Protein AF-A0ABD1D283-F1 (afdb_monomer)

Solvent-accessible surface area (backbone atoms only — not comparable to full-atom values): 24568 Å² total; per-residue (Å²): 111,74,62,66,52,50,53,49,55,49,48,71,72,75,50,61,70,66,61,57,51,53,54,51,52,53,51,50,51,52,50,51,51,52,50,51,53,51,51,50,54,51,50,52,52,51,52,52,50,53,53,50,52,51,52,52,52,55,54,49,50,64,58,48,54,58,54,54,50,52,54,50,51,53,52,54,50,52,50,52,50,54,50,51,48,49,68,53,45,54,57,52,52,51,51,50,54,52,50,52,53,50,49,54,54,46,53,57,47,51,53,50,54,51,52,51,51,50,50,52,52,52,53,51,50,52,52,48,55,56,44,55,60,50,50,76,74,59,82,68,90,83,83,91,77,84,81,75,83,62,96,79,78,69,78,49,76,70,50,51,55,49,48,54,53,50,52,51,52,50,52,51,52,52,53,49,31,59,75,66,71,42,96,50,78,83,53,45,62,64,49,52,56,47,50,53,52,51,49,54,52,49,52,53,52,48,55,52,50,52,53,49,52,53,50,53,50,51,50,52,52,52,52,48,52,54,49,52,50,63,73,64,61,75,44,72,64,57,57,47,50,55,52,51,50,52,55,48,52,54,51,53,52,56,50,50,53,51,51,53,56,50,52,52,52,48,51,54,54,50,52,51,51,50,53,50,52,51,51,51,49,52,52,51,61,67,48,62,70,54,82,67,71,83,66,80,76,77,78,72,74,74,82,90,75,88,78,99,71,93,68,98,84,74,74,66,76,80,71,61,73,76,77,78,76,87,74,95,49,75,76,62,46,58,61,51,43,52,52,42,50,54,48,49,53,49,52,50,63,53,55,71,73,52,83,80,74,84,81,72,68,65,60,58,54,52,50,50,52,49,51,51,52,50,50,51,54,48,48,52,55,50,50,64,48,57,66,61,72,72,62,80,72,95,46,99,86,62,77,51,70,70,55,48,50,51,52,52,52,51,51,50,52,58,52,56,68,69,78,112

Radius of gyration: 61.36 Å; Cα contacts (8 Å, |Δi|>4): 28; chains: 1; bounding box: 120×87×173 Å

Mean predicted aligned error: 24.2 Å

Secondary structure (DSSP, 8-state):
-HHHHHHHHHHHHHS-HHHHHHHHHHHHHHHHHHHHHHHHHHHHHHHHHHHHHHHHHHHHHHHHHHHHHHHHHHHHHHHHHHHHHHHHHHHHHHHHHHHHHHHHHHHHHHHHHHHHHHHHHHHHHHHHHHHHHHHHHH---------PPPTT----HHHHHHHHHHHHHHHHHHHHHHHTT-SSGGGHHHHHHHHHHHHHHHHHHHHHHHHHHHHHHHHHHHHHHHHHHHHH---HHHHHHHHHHHHHHHHHHHHHHHHHHHHHHHHHHHHHHHHHHHHHHHHHHHGGGTT---------PPP--S-----TT--GGGT--PPP-----HHHHHHHHHHHHHHHHHHHHHHTTS-----SHHHHHHHHHHHHHHHHHHHHHHHHHHHHHS-----TTS--HHHHHHHHHHHHHHHHTT--

pLDDT: mean 75.32, std 19.31, range [32.47, 98.25]

Sequence (420 aa):
MKLAVAELQNRTKYKDPQEVFEETEAKSYELELRHCSTRIRTADAVNRAYNEIIRVMLKDSIYYDPVLSALNEDLIEQYRFIRKTIDTGLPVMKNIQSLQREFEKLDIKTTKELTDRFNTLMEHREILNNNNIKVKTLVRRDSDFDVNPSRYDRDTRSMVDLKIQMEDIQKILKQLKNATSCGRPQEIYPRVKQQVRDSEQMKKRLAKRELQRNLEQINTDVAGVHHDELANDFTPDELRRVTDYKALQDKIGKEREKQQALATKKKQTEDVLHMLKASFRHIADVLRNVDVKVHPQTFTKPNDGDSMLNLPLLNFSAVFRKLPTQQNNEIYSISSAKEKISHLMKIYSEAVKEPPAVAPAFEYKTNILKECNQFQMRSMKETGKSIMDDMIFDDPSVYNRKQIKQMSANIVEKNSKRED

Organism: Culex pipiens pipiens (NCBI:txid38569)

Structure (mmCIF, N/CA/C/O backbone):
data_AF-A0ABD1D283-F1
#
_entry.id   AF-A0ABD1D283-F1
#
loop_
_atom_site.group_PDB
_atom_site.id
_atom_site.type_symbol
_atom_site.label_atom_id
_atom_site.label_alt_id
_atom_site.label_comp_id
_atom_site.label_asym_id
_atom_site.label_entity_id
_atom_site.label_seq_id
_atom_site.pdbx_PDB_ins_code
_atom_site.Cartn_x
_atom_site.Cartn_y
_atom_site.Cartn_z
_atom_site.occupancy
_atom_site.B_iso_or_equiv
_atom_site.auth_seq_id
_atom_site.auth_comp_id
_atom_site.auth_asym_id
_atom_site.auth_atom_id
_atom_site.pdbx_PDB_model_num
ATOM 1 N N . MET A 1 1 ? -42.031 -0.637 70.884 1.00 49.38 1 MET A N 1
ATOM 2 C CA . MET A 1 1 ? -41.100 0.140 71.740 1.00 49.38 1 MET A CA 1
ATOM 3 C C . MET A 1 1 ? -41.282 -0.109 73.236 1.00 49.38 1 MET A C 1
ATOM 5 O O . MET A 1 1 ? -40.278 -0.362 73.877 1.00 49.38 1 MET A O 1
ATOM 9 N N . LYS A 1 2 ? -42.500 -0.107 73.810 1.00 52.56 2 LYS A N 1
ATOM 10 C CA . LYS A 1 2 ? -42.692 -0.331 75.264 1.00 52.56 2 LYS A CA 1
ATOM 11 C C . LYS A 1 2 ? -42.186 -1.692 75.786 1.00 52.56 2 LYS A C 1
ATOM 13 O O . LYS A 1 2 ? -41.745 -1.761 76.921 1.00 52.56 2 LYS A O 1
ATOM 18 N N . LEU A 1 3 ? -42.198 -2.735 74.950 1.00 57.31 3 LEU A N 1
ATOM 19 C CA . LEU A 1 3 ? -41.784 -4.096 75.326 1.00 57.31 3 LEU A CA 1
ATOM 20 C C . LEU A 1 3 ? -40.255 -4.239 75.466 1.00 57.31 3 LEU A C 1
ATOM 22 O O . LEU A 1 3 ? -39.779 -4.661 76.508 1.00 57.31 3 LEU A O 1
ATOM 26 N N . ALA A 1 4 ? -39.490 -3.756 74.480 1.00 59.28 4 ALA A N 1
ATOM 27 C CA . ALA A 1 4 ? -38.022 -3.767 74.519 1.00 59.28 4 ALA A CA 1
ATOM 28 C C . ALA A 1 4 ? -37.444 -2.883 75.644 1.00 59.28 4 ALA A C 1
ATOM 30 O O . ALA A 1 4 ? -36.414 -3.203 76.227 1.00 59.28 4 ALA A O 1
ATOM 31 N N . VAL A 1 5 ? -38.124 -1.778 75.974 1.00 64.56 5 VAL A N 1
ATOM 32 C CA . VAL A 1 5 ? -37.738 -0.894 77.088 1.00 64.56 5 VAL A CA 1
ATOM 33 C C . VAL A 1 5 ? -38.057 -1.538 78.444 1.00 64.56 5 VAL A C 1
ATOM 35 O O . VAL A 1 5 ? -37.248 -1.436 79.362 1.00 64.56 5 VAL A O 1
ATOM 38 N N . ALA A 1 6 ? -39.184 -2.250 78.563 1.00 62.78 6 ALA A N 1
ATOM 39 C CA . ALA A 1 6 ? -39.548 -2.995 79.770 1.00 62.78 6 ALA A CA 1
ATOM 40 C C . ALA A 1 6 ? -38.639 -4.218 80.008 1.00 62.78 6 ALA A C 1
ATOM 42 O O . ALA A 1 6 ? -38.272 -4.498 81.145 1.00 62.78 6 ALA A O 1
ATOM 43 N N . GLU A 1 7 ? -38.215 -4.914 78.950 1.00 66.19 7 GLU A N 1
ATOM 44 C CA . GLU A 1 7 ? -37.220 -5.995 79.028 1.00 66.19 7 GLU A CA 1
ATOM 45 C C . GLU A 1 7 ? -35.831 -5.481 79.434 1.00 66.19 7 GLU A C 1
ATOM 47 O O . GLU A 1 7 ? -35.159 -6.115 80.247 1.00 66.19 7 GLU A O 1
ATOM 52 N N . LEU A 1 8 ? -35.416 -4.311 78.933 1.00 61.44 8 LEU A N 1
ATOM 53 C CA . LEU A 1 8 ? -34.186 -3.631 79.358 1.00 61.44 8 LEU A CA 1
ATOM 54 C C . LEU A 1 8 ? -34.241 -3.202 80.830 1.00 61.44 8 LEU A C 1
ATOM 56 O O . LEU A 1 8 ? -33.266 -3.405 81.548 1.00 61.44 8 LEU A O 1
ATOM 60 N N . GLN A 1 9 ? -35.377 -2.665 81.289 1.00 61.12 9 GLN A N 1
ATOM 61 C CA . GLN A 1 9 ? -35.595 -2.288 82.692 1.00 61.12 9 GLN A CA 1
ATOM 62 C C . GLN A 1 9 ? -35.664 -3.493 83.639 1.00 61.12 9 GLN A C 1
ATOM 64 O O . GLN A 1 9 ? -35.218 -3.394 84.777 1.00 61.12 9 GLN A O 1
ATOM 69 N N . ASN A 1 10 ? -36.198 -4.633 83.193 1.00 62.00 10 ASN A N 1
ATOM 70 C CA . ASN A 1 10 ? -36.170 -5.872 83.974 1.00 62.00 10 ASN A CA 1
ATOM 71 C C . ASN A 1 10 ? -34.765 -6.497 84.002 1.00 62.00 10 ASN A C 1
ATOM 73 O O . ASN A 1 10 ? -34.345 -6.992 85.046 1.00 62.00 10 ASN A O 1
ATOM 77 N N . ARG A 1 11 ? -33.994 -6.424 82.908 1.00 58.53 11 ARG A N 1
ATOM 78 C CA . ARG A 1 11 ? -32.599 -6.906 82.883 1.00 58.53 11 ARG A CA 1
ATOM 79 C C . ARG A 1 11 ? -31.682 -6.104 83.803 1.00 58.53 11 ARG A C 1
ATOM 81 O O . ARG A 1 11 ? -30.867 -6.708 84.481 1.00 58.53 11 ARG A O 1
ATOM 88 N N . THR A 1 12 ? -31.837 -4.785 83.892 1.00 60.25 12 THR A N 1
ATOM 89 C CA . THR A 1 12 ? -31.026 -3.950 84.799 1.00 60.25 12 THR A CA 1
ATOM 90 C C . THR A 1 12 ? -31.394 -4.084 86.278 1.00 60.25 12 THR A C 1
ATOM 92 O O . THR A 1 12 ? -30.612 -3.669 87.127 1.00 60.25 12 THR A O 1
ATOM 95 N N . LYS A 1 13 ? -32.563 -4.653 86.607 1.00 60.38 13 LYS A N 1
ATOM 96 C CA . LYS A 1 13 ? -33.060 -4.781 87.988 1.00 60.38 13 LYS A CA 1
ATOM 97 C C . LYS A 1 13 ? -32.810 -6.158 88.620 1.00 60.38 13 LYS A C 1
ATOM 99 O O . LYS A 1 13 ? -32.836 -6.253 89.842 1.00 60.38 13 LYS A O 1
ATOM 104 N N . TYR A 1 14 ? -32.598 -7.201 87.808 1.00 57.88 14 TYR A N 1
ATOM 105 C CA . TYR A 1 14 ? -32.538 -8.602 88.264 1.00 57.88 14 TYR A CA 1
ATOM 106 C C . TYR A 1 14 ? -31.305 -9.401 87.797 1.00 57.88 14 TYR A C 1
ATOM 108 O O . TYR A 1 14 ? -31.174 -10.554 88.199 1.00 57.88 14 TYR A O 1
ATOM 116 N N . LYS A 1 15 ? -30.411 -8.840 86.969 1.00 59.97 15 LYS A N 1
ATOM 117 C CA . LYS A 1 15 ? -29.132 -9.484 86.613 1.00 59.97 15 LYS A CA 1
ATOM 118 C C . LYS A 1 15 ? -27.963 -8.878 87.379 1.00 59.97 15 LYS A C 1
ATOM 120 O O . LYS A 1 15 ? -27.948 -7.676 87.635 1.00 59.97 15 LYS A O 1
ATOM 125 N N . ASP A 1 16 ? -26.982 -9.721 87.684 1.00 60.88 16 ASP A N 1
ATOM 126 C CA . ASP A 1 16 ? -25.727 -9.314 88.308 1.00 60.88 16 ASP A CA 1
ATOM 127 C C . ASP A 1 16 ? -24.982 -8.328 87.377 1.00 60.88 16 ASP A C 1
ATOM 129 O O . ASP A 1 16 ? -24.866 -8.607 86.176 1.00 60.88 16 ASP A O 1
ATOM 133 N N . PRO A 1 17 ? -24.492 -7.169 87.860 1.00 64.88 17 PRO A N 1
ATOM 134 C CA . PRO A 1 17 ? -23.839 -6.161 87.018 1.00 64.88 17 PRO A CA 1
ATOM 135 C C . PRO A 1 17 ? -22.641 -6.699 86.221 1.00 64.88 17 PRO A C 1
ATOM 137 O O . PRO A 1 17 ? -22.360 -6.206 85.129 1.00 64.88 17 PRO A O 1
ATOM 140 N N . GLN A 1 18 ? -21.977 -7.733 86.747 1.00 64.31 18 GLN A N 1
ATOM 141 C CA . GLN A 1 18 ? -20.846 -8.413 86.117 1.00 64.31 18 GLN A CA 1
ATOM 142 C C . GLN A 1 18 ? -21.250 -9.130 84.812 1.00 64.31 18 GLN A C 1
ATOM 144 O O . GLN A 1 18 ? -20.591 -8.950 83.793 1.00 64.31 18 GLN A O 1
ATOM 149 N N . GLU A 1 19 ? -22.388 -9.842 84.789 1.00 66.06 19 GLU A N 1
ATOM 150 C CA . GLU A 1 19 ? -22.889 -10.508 83.570 1.00 66.06 19 GLU A CA 1
ATOM 151 C C . GLU A 1 19 ? -23.256 -9.502 82.472 1.00 66.06 19 GLU A C 1
ATOM 153 O O . GLU A 1 19 ? -23.106 -9.774 81.281 1.00 66.06 19 GLU A O 1
ATOM 158 N N . VAL A 1 20 ? -23.785 -8.334 82.854 1.00 69.06 20 VAL A N 1
ATOM 159 C CA . VAL A 1 20 ? -24.168 -7.290 81.892 1.00 69.06 20 VAL A CA 1
ATOM 160 C C . VAL A 1 20 ? -22.923 -6.655 81.270 1.00 69.06 20 VAL A C 1
ATOM 162 O O . VAL A 1 20 ? -22.932 -6.364 80.074 1.00 69.06 20 VAL A O 1
ATOM 165 N N . PHE A 1 21 ? -21.853 -6.488 82.054 1.00 75.00 21 PHE A N 1
ATOM 166 C CA . PHE A 1 21 ? -20.560 -6.007 81.571 1.00 75.00 21 PHE A CA 1
ATOM 167 C C . PHE A 1 21 ? -19.928 -6.992 80.575 1.00 75.00 21 PHE A C 1
ATOM 169 O O . PHE A 1 21 ? -19.592 -6.596 79.457 1.00 75.00 21 PHE A O 1
ATOM 176 N N . GLU A 1 22 ? -19.885 -8.283 80.912 1.00 77.19 22 GLU A N 1
ATOM 177 C CA . GLU A 1 22 ? -19.392 -9.342 80.019 1.00 77.19 22 GLU A CA 1
ATOM 178 C C . GLU A 1 22 ? -20.210 -9.426 78.714 1.00 77.19 22 GLU A C 1
ATOM 180 O O . GLU A 1 22 ? -19.648 -9.562 77.626 1.00 77.19 22 GLU A O 1
ATOM 185 N N . GLU A 1 23 ? -21.539 -9.260 78.774 1.00 78.75 23 GLU A N 1
ATOM 186 C CA . GLU A 1 23 ? -22.395 -9.229 77.577 1.00 78.75 23 GLU A CA 1
ATOM 187 C C . GLU A 1 23 ? -22.113 -7.997 76.692 1.00 78.75 23 GLU A C 1
ATOM 189 O O . GLU A 1 23 ? -22.197 -8.078 75.462 1.00 78.75 23 GLU A O 1
ATOM 194 N N . THR A 1 24 ? -21.786 -6.843 77.285 1.00 79.56 24 THR A N 1
ATOM 195 C CA . THR A 1 24 ? -21.395 -5.646 76.520 1.00 79.56 24 THR A CA 1
ATOM 196 C C . THR A 1 24 ? -20.019 -5.786 75.876 1.00 79.56 24 THR A C 1
ATOM 198 O O . THR A 1 24 ? -19.861 -5.393 74.719 1.00 79.56 24 THR A O 1
ATOM 201 N N . GLU A 1 25 ? -19.066 -6.409 76.568 1.00 84.12 25 GLU A N 1
ATOM 202 C CA . GLU A 1 25 ? -17.714 -6.663 76.065 1.00 84.12 25 GLU A CA 1
ATOM 203 C C . GLU A 1 25 ? -17.728 -7.706 74.930 1.00 84.12 25 GLU A C 1
ATOM 205 O O . GLU A 1 25 ? -17.129 -7.512 73.868 1.00 84.12 25 GLU A O 1
ATOM 210 N N . ALA A 1 26 ? -18.542 -8.758 75.070 1.00 81.44 26 ALA A N 1
ATOM 211 C CA . ALA A 1 26 ? -18.787 -9.732 74.007 1.00 81.44 26 ALA A CA 1
ATOM 212 C C . ALA A 1 26 ? -19.391 -9.081 72.748 1.00 81.44 26 ALA A C 1
ATOM 214 O O . ALA A 1 26 ? -18.980 -9.390 71.628 1.00 81.44 26 ALA A O 1
ATOM 215 N N . LYS A 1 27 ? -20.326 -8.132 72.912 1.00 83.88 27 LYS A N 1
ATOM 216 C CA . LYS A 1 27 ? -20.901 -7.369 71.790 1.00 83.88 27 LYS A CA 1
ATOM 217 C C . LYS A 1 27 ? -19.885 -6.438 71.131 1.00 83.88 27 LYS A C 1
ATOM 219 O O . LYS A 1 27 ? -19.932 -6.290 69.908 1.00 83.88 27 LYS A O 1
ATOM 224 N N . SER A 1 28 ? -18.969 -5.825 71.889 1.00 86.56 28 SER A N 1
ATOM 225 C CA . SER A 1 28 ? -17.888 -5.035 71.286 1.00 86.56 28 SER A CA 1
ATOM 226 C C . SER A 1 28 ? -16.937 -5.908 70.476 1.00 86.56 28 SER A C 1
ATOM 228 O O . SER A 1 28 ? -16.635 -5.557 69.336 1.00 86.56 28 SER A O 1
ATOM 230 N N . TYR A 1 29 ? -16.557 -7.083 70.988 1.00 92.25 29 TYR A N 1
ATOM 231 C CA . TYR A 1 29 ? -15.724 -8.017 70.234 1.00 92.25 29 TYR A CA 1
ATOM 232 C C . TYR A 1 29 ? -16.428 -8.532 68.978 1.00 92.25 29 TYR A C 1
ATOM 234 O O . TYR A 1 29 ? -15.805 -8.603 67.922 1.00 92.25 29 TYR A O 1
ATOM 242 N N . GLU A 1 30 ? -17.732 -8.824 69.034 1.00 91.94 30 GLU A N 1
ATOM 243 C CA . GLU A 1 30 ? -18.503 -9.217 67.848 1.00 91.94 30 GLU A CA 1
ATOM 244 C C . GLU A 1 30 ? -18.503 -8.111 66.776 1.00 91.94 30 GLU A C 1
ATOM 246 O O . GLU A 1 30 ? -18.346 -8.388 65.581 1.00 91.94 30 GLU A O 1
ATOM 251 N N . LEU A 1 31 ? -18.645 -6.848 67.190 1.00 92.62 31 LEU A N 1
ATOM 252 C CA . LEU A 1 31 ? -18.605 -5.700 66.288 1.00 92.62 31 LEU A CA 1
ATOM 253 C C . LEU A 1 31 ? -17.222 -5.541 65.636 1.00 92.62 31 LEU A C 1
ATOM 255 O O . LEU A 1 31 ? -17.138 -5.357 64.419 1.00 92.62 31 LEU A O 1
ATOM 259 N N . GLU A 1 32 ? -16.142 -5.670 66.408 1.00 94.38 32 GLU A N 1
ATOM 260 C CA . GLU A 1 32 ? -14.772 -5.659 65.884 1.00 94.38 32 GLU A CA 1
ATOM 261 C C . GLU A 1 32 ? -14.531 -6.805 64.895 1.00 94.38 32 GLU A C 1
ATOM 263 O O . GLU A 1 32 ? -13.966 -6.594 63.818 1.00 94.38 32 GLU A O 1
ATOM 268 N N . LEU A 1 33 ? -15.043 -8.002 65.190 1.00 94.81 33 LEU A N 1
ATOM 269 C CA . LEU A 1 33 ? -14.952 -9.169 64.310 1.00 94.81 33 LEU A CA 1
ATOM 270 C C . LEU A 1 33 ? -15.689 -8.931 62.984 1.00 94.81 33 LEU A C 1
ATOM 272 O O . LEU A 1 33 ? -15.168 -9.249 61.909 1.00 94.81 33 LEU A O 1
ATOM 276 N N . ARG A 1 34 ? -16.868 -8.293 63.028 1.00 94.06 34 ARG A N 1
ATOM 277 C CA . ARG A 1 34 ? -17.604 -7.865 61.825 1.00 94.06 34 ARG A CA 1
ATOM 278 C C . ARG A 1 34 ? -16.843 -6.804 61.030 1.00 94.06 34 ARG A C 1
ATOM 280 O O . ARG A 1 34 ? -16.811 -6.882 59.797 1.00 94.06 34 ARG A O 1
ATOM 287 N N . HIS A 1 35 ? -16.201 -5.842 61.693 1.00 94.38 35 HIS A N 1
ATOM 288 C CA . HIS A 1 35 ? -15.361 -4.846 61.025 1.00 94.38 35 HIS A CA 1
ATOM 289 C C . HIS A 1 35 ? -14.145 -5.486 60.349 1.00 94.38 35 HIS A C 1
ATOM 291 O O . HIS A 1 35 ? -13.898 -5.216 59.173 1.00 94.38 35 HIS A O 1
ATOM 297 N N . CYS A 1 36 ? -13.438 -6.390 61.028 1.00 95.94 36 CYS A N 1
ATOM 298 C CA . CYS A 1 36 ? -12.335 -7.158 60.452 1.00 95.94 36 CYS A CA 1
ATOM 299 C C . CYS A 1 36 ? -12.791 -8.000 59.252 1.00 95.94 36 CYS A C 1
ATOM 301 O O . CYS A 1 36 ? -12.159 -7.954 58.198 1.00 95.94 36 CYS A O 1
ATOM 303 N N . SER A 1 37 ? -13.934 -8.687 59.351 1.00 95.50 37 SER A N 1
ATOM 304 C CA . SER A 1 37 ? -14.506 -9.449 58.231 1.00 95.50 37 SER A CA 1
ATOM 305 C C . SER A 1 37 ? -14.829 -8.557 57.028 1.00 95.50 37 SER A C 1
ATOM 307 O O . SER A 1 37 ? -14.518 -8.898 55.885 1.00 95.50 37 SER A O 1
ATOM 309 N N . THR A 1 38 ? -15.392 -7.373 57.276 1.00 94.88 38 THR A N 1
ATOM 310 C CA . THR A 1 38 ? -15.676 -6.390 56.222 1.00 94.88 38 THR A CA 1
ATOM 311 C C . THR A 1 38 ? -14.383 -5.901 55.569 1.00 94.88 38 THR A C 1
ATOM 313 O O . THR A 1 38 ? -14.304 -5.869 54.343 1.00 94.88 38 THR A O 1
ATOM 316 N N . ARG A 1 39 ? -13.342 -5.610 56.363 1.00 96.12 39 ARG A N 1
ATOM 317 C CA . ARG A 1 39 ? -12.017 -5.208 55.863 1.00 96.12 39 ARG A CA 1
ATOM 318 C C . ARG A 1 39 ? -11.383 -6.285 54.983 1.00 96.12 39 ARG A C 1
ATOM 320 O O . ARG A 1 39 ? -10.877 -5.958 53.912 1.00 96.12 39 ARG A O 1
ATOM 327 N N . ILE A 1 40 ? -11.466 -7.554 55.382 1.00 96.56 40 ILE A N 1
ATOM 328 C CA . ILE A 1 40 ? -10.977 -8.685 54.577 1.00 96.56 40 ILE A CA 1
ATOM 329 C C . ILE A 1 40 ? -11.730 -8.751 53.246 1.00 96.56 40 ILE A C 1
ATOM 331 O O . ILE A 1 40 ? -11.105 -8.764 52.191 1.00 96.56 40 ILE A O 1
ATOM 335 N N . ARG A 1 41 ? -13.066 -8.667 53.260 1.00 95.75 41 ARG A N 1
ATOM 336 C CA . ARG A 1 41 ? -13.866 -8.672 52.021 1.00 95.75 41 ARG A CA 1
ATOM 337 C C . ARG A 1 41 ? -13.533 -7.503 51.096 1.00 95.75 41 ARG A C 1
ATOM 339 O O . ARG A 1 41 ? -13.512 -7.680 49.878 1.00 95.75 41 ARG A O 1
ATOM 346 N N . THR A 1 42 ? -13.281 -6.317 51.653 1.00 96.31 42 THR A N 1
ATOM 347 C CA . THR A 1 42 ? -12.841 -5.161 50.862 1.00 96.31 42 THR A CA 1
ATOM 348 C C . THR A 1 42 ? -11.441 -5.365 50.295 1.00 96.31 42 THR A C 1
ATOM 350 O O . THR A 1 42 ? -11.230 -5.069 49.123 1.00 96.31 42 THR A O 1
ATOM 353 N N . ALA A 1 43 ? -10.510 -5.937 51.066 1.00 95.56 43 ALA A N 1
ATOM 354 C CA . ALA A 1 43 ? -9.169 -6.262 50.588 1.00 95.56 43 ALA A CA 1
ATOM 355 C C . ALA A 1 43 ? -9.216 -7.302 49.455 1.00 95.56 43 ALA A C 1
ATOM 357 O O . ALA A 1 43 ? -8.561 -7.121 48.432 1.00 95.56 43 ALA A O 1
ATOM 358 N N . ASP A 1 44 ? -10.070 -8.321 49.568 1.00 97.12 44 ASP A N 1
ATOM 359 C CA . ASP A 1 44 ? -10.292 -9.308 48.507 1.00 97.12 44 ASP A CA 1
ATOM 360 C C . ASP A 1 44 ? -10.888 -8.678 47.246 1.00 97.12 44 ASP A C 1
ATOM 362 O O . ASP A 1 44 ? -10.521 -9.038 46.128 1.00 97.12 44 ASP A O 1
ATOM 366 N N . ALA A 1 45 ? -11.821 -7.733 47.396 1.00 96.50 45 ALA A N 1
ATOM 367 C CA . ALA A 1 45 ? -12.387 -7.003 46.265 1.00 96.50 45 ALA A CA 1
ATOM 368 C C . ALA A 1 45 ? -11.327 -6.148 45.553 1.00 96.50 45 ALA A C 1
ATOM 370 O O . ALA A 1 45 ? -11.269 -6.157 44.324 1.00 96.50 45 ALA A O 1
ATOM 371 N N . VAL A 1 46 ? -10.457 -5.479 46.314 1.00 97.12 46 VAL A N 1
ATOM 372 C CA . VAL A 1 46 ? -9.329 -4.701 45.784 1.00 97.12 46 VAL A CA 1
ATOM 373 C C . VAL A 1 46 ? -8.320 -5.608 45.075 1.00 97.12 46 VAL A C 1
ATOM 375 O O . VAL A 1 46 ? -7.935 -5.318 43.946 1.00 97.12 46 VAL A O 1
ATOM 378 N N . ASN A 1 47 ? -7.955 -6.749 45.665 1.00 97.06 47 ASN A N 1
ATOM 379 C CA . ASN A 1 47 ? -7.070 -7.724 45.022 1.00 97.06 47 ASN A CA 1
ATOM 380 C C . ASN A 1 47 ? -7.666 -8.284 43.727 1.00 97.06 47 ASN A C 1
ATOM 382 O O . ASN A 1 47 ? -6.958 -8.425 42.732 1.00 97.06 47 ASN A O 1
ATOM 386 N N . ARG A 1 48 ? -8.974 -8.570 43.698 1.00 97.12 48 ARG A N 1
ATOM 387 C CA . ARG A 1 48 ? -9.661 -8.967 42.460 1.00 97.12 48 ARG A CA 1
ATOM 388 C C . ARG A 1 48 ? -9.590 -7.874 41.395 1.00 97.12 48 ARG A C 1
ATOM 390 O O . ARG A 1 48 ? -9.313 -8.196 40.245 1.00 97.12 48 ARG A O 1
ATOM 397 N N . ALA A 1 49 ? -9.789 -6.611 41.769 1.00 96.44 49 ALA A N 1
ATOM 398 C CA . ALA A 1 49 ? -9.672 -5.490 40.841 1.00 96.44 49 ALA A CA 1
ATOM 399 C C . ALA A 1 49 ? -8.244 -5.350 40.285 1.00 96.44 49 ALA A C 1
ATOM 401 O O . ALA A 1 49 ? -8.082 -5.234 39.074 1.00 96.44 49 ALA A O 1
ATOM 402 N N . TYR A 1 50 ? -7.211 -5.442 41.131 1.00 98.25 50 TYR A N 1
ATOM 403 C CA . TYR A 1 50 ? -5.815 -5.407 40.677 1.00 98.25 50 TYR A CA 1
ATOM 404 C C . TYR A 1 50 ? -5.471 -6.561 39.739 1.00 98.25 50 TYR A C 1
ATOM 406 O O . TYR A 1 50 ? -4.849 -6.340 38.704 1.00 98.25 50 TYR A O 1
ATOM 414 N N . ASN A 1 51 ? -5.913 -7.779 40.055 1.00 97.38 51 ASN A N 1
ATOM 415 C CA . ASN A 1 51 ? -5.701 -8.929 39.179 1.00 97.38 51 ASN A CA 1
ATOM 416 C C . ASN A 1 51 ? -6.370 -8.741 37.813 1.00 97.38 51 ASN A C 1
ATOM 418 O O . ASN A 1 51 ? -5.811 -9.152 36.798 1.00 97.38 51 ASN A O 1
ATOM 422 N N . GLU A 1 52 ? -7.536 -8.096 37.770 1.00 96.94 52 GLU A N 1
ATOM 423 C CA . GLU A 1 52 ? -8.210 -7.811 36.508 1.00 96.94 52 GLU A CA 1
ATOM 424 C C . GLU A 1 52 ? -7.501 -6.715 35.706 1.00 96.94 52 GLU A C 1
ATOM 426 O O . GLU A 1 52 ? -7.315 -6.872 34.502 1.00 96.94 52 GLU A O 1
ATOM 431 N N . ILE A 1 53 ? -7.003 -5.665 36.370 1.00 96.19 53 ILE A N 1
ATOM 432 C CA . ILE A 1 53 ? -6.147 -4.648 35.739 1.00 96.19 53 ILE A CA 1
ATOM 433 C C . ILE A 1 53 ? -4.907 -5.308 35.126 1.00 96.19 53 ILE A C 1
ATOM 435 O O . ILE A 1 53 ? -4.609 -5.076 33.958 1.00 96.19 53 ILE A O 1
ATOM 439 N N . ILE A 1 54 ? -4.220 -6.180 35.871 1.00 96.25 54 ILE A N 1
ATOM 440 C CA . ILE A 1 54 ? -3.036 -6.900 35.380 1.00 96.25 54 ILE A CA 1
ATOM 441 C C . ILE A 1 54 ? -3.381 -7.753 34.155 1.00 96.25 54 ILE A C 1
ATOM 443 O O . ILE A 1 54 ? -2.641 -7.740 33.174 1.00 96.25 54 ILE A O 1
ATOM 447 N N . ARG A 1 55 ? -4.513 -8.471 34.167 1.00 95.50 55 ARG A N 1
ATOM 448 C CA . ARG A 1 55 ? -4.956 -9.266 33.009 1.00 95.50 55 ARG A CA 1
ATOM 449 C C . ARG A 1 55 ? -5.218 -8.408 31.779 1.00 95.50 55 ARG A C 1
ATOM 451 O O . ARG A 1 55 ? -4.809 -8.800 30.689 1.00 95.50 55 ARG A O 1
ATOM 458 N N . VAL A 1 56 ? -5.887 -7.266 31.941 1.00 95.25 56 VAL A N 1
ATOM 459 C CA . VAL A 1 56 ? -6.134 -6.332 30.834 1.00 95.25 56 VAL A CA 1
ATOM 460 C C . VAL A 1 56 ? -4.809 -5.803 30.292 1.00 95.25 56 VAL A C 1
ATOM 462 O O . VAL A 1 56 ? -4.581 -5.893 29.092 1.00 95.25 56 VAL A O 1
ATOM 465 N N . MET A 1 57 ? -3.892 -5.369 31.160 1.00 94.88 57 MET A N 1
ATOM 466 C CA . MET A 1 57 ? -2.575 -4.874 30.740 1.00 94.88 57 MET A CA 1
ATOM 467 C C . MET A 1 57 ? -1.747 -5.938 30.006 1.00 94.88 57 MET A C 1
ATOM 469 O O . MET A 1 57 ? -1.108 -5.631 29.004 1.00 94.88 57 MET A O 1
ATOM 473 N N . LEU A 1 58 ? -1.776 -7.195 30.461 1.00 93.25 58 LEU A N 1
ATOM 474 C CA . LEU A 1 58 ? -1.116 -8.303 29.763 1.00 93.25 58 LEU A CA 1
ATOM 475 C C . LEU A 1 58 ? -1.736 -8.555 28.388 1.00 93.25 58 LEU A C 1
ATOM 477 O O . LEU A 1 58 ? -1.014 -8.783 27.421 1.00 93.25 58 LEU A O 1
ATOM 481 N N . LYS A 1 59 ? -3.066 -8.490 28.287 1.00 92.19 59 LYS A N 1
ATOM 482 C CA . LYS A 1 59 ? -3.766 -8.636 27.010 1.00 92.19 59 LYS A CA 1
ATOM 483 C C . LYS A 1 59 ? -3.404 -7.501 26.047 1.00 92.19 59 LYS A C 1
ATOM 485 O O . LYS A 1 59 ? -3.140 -7.768 24.882 1.00 92.19 59 LYS A O 1
ATOM 490 N N . ASP A 1 60 ? -3.336 -6.269 26.542 1.00 92.00 60 ASP A N 1
ATOM 491 C CA . ASP A 1 60 ? -2.941 -5.097 25.757 1.00 92.00 60 ASP A CA 1
ATOM 492 C C . ASP A 1 60 ? -1.482 -5.190 25.295 1.00 92.00 60 ASP A C 1
ATOM 494 O O . ASP A 1 60 ? -1.190 -4.900 24.137 1.00 92.00 60 ASP A O 1
ATOM 498 N N . SER A 1 61 ? -0.578 -5.692 26.142 1.00 89.56 61 SER A N 1
ATOM 499 C CA . SER A 1 61 ? 0.819 -5.960 25.767 1.00 89.56 61 SER A CA 1
ATOM 500 C C . SER A 1 61 ? 0.925 -6.883 24.550 1.00 89.56 61 SER A C 1
ATOM 502 O O . SER A 1 61 ? 1.719 -6.620 23.652 1.00 89.56 61 SER A O 1
ATOM 504 N N . ILE A 1 62 ? 0.084 -7.922 24.480 1.00 89.88 62 ILE A N 1
ATOM 505 C CA . ILE A 1 62 ? 0.048 -8.858 23.344 1.00 89.88 62 ILE A CA 1
ATOM 506 C C . ILE A 1 62 ? -0.405 -8.159 22.053 1.00 89.88 62 ILE A C 1
ATOM 508 O O . ILE A 1 62 ? -0.020 -8.588 20.970 1.00 89.88 62 ILE A O 1
ATOM 512 N N . TYR A 1 63 ? -1.204 -7.091 22.135 1.00 89.94 63 TYR A N 1
ATOM 513 C CA . TYR A 1 63 ? -1.615 -6.320 20.959 1.00 89.94 63 TYR A CA 1
ATOM 514 C C . TYR A 1 63 ? -0.573 -5.285 20.525 1.00 89.94 63 TYR A C 1
ATOM 516 O O . TYR A 1 63 ? -0.480 -4.996 19.333 1.00 89.94 63 TYR A O 1
ATOM 524 N N . TYR A 1 64 ? 0.219 -4.740 21.452 1.00 92.31 64 TYR A N 1
ATOM 525 C CA . TYR A 1 64 ? 1.255 -3.763 21.111 1.00 92.31 64 TYR A CA 1
ATOM 526 C C . TYR A 1 64 ? 2.454 -4.390 20.395 1.00 92.31 64 TYR A C 1
ATOM 528 O O . TYR A 1 64 ? 2.972 -3.776 19.464 1.00 92.31 64 TYR A O 1
ATOM 536 N N . ASP A 1 65 ? 2.860 -5.609 20.756 1.00 89.75 65 ASP A N 1
ATOM 537 C CA . ASP A 1 65 ? 4.027 -6.264 20.145 1.00 89.75 65 ASP A CA 1
ATOM 538 C C . ASP A 1 65 ? 3.890 -6.458 18.616 1.00 89.75 65 ASP A C 1
ATOM 540 O O . ASP A 1 65 ? 4.799 -6.054 17.884 1.00 89.75 65 ASP A O 1
ATOM 544 N N . PRO A 1 66 ? 2.764 -6.975 18.077 1.00 91.75 66 PRO A N 1
ATOM 545 C CA . PRO A 1 66 ? 2.554 -7.065 16.633 1.00 91.75 66 PRO A CA 1
ATOM 546 C C . PRO A 1 66 ? 2.531 -5.702 15.941 1.00 91.75 66 PRO A C 1
ATOM 548 O O . PRO A 1 66 ? 3.066 -5.569 14.843 1.00 91.75 66 PRO A O 1
ATOM 551 N N . VAL A 1 67 ? 1.938 -4.683 16.574 1.00 93.25 67 VAL A N 1
ATOM 552 C CA . VAL A 1 67 ? 1.872 -3.324 16.012 1.00 93.25 67 VAL A CA 1
ATOM 553 C C . VAL A 1 67 ? 3.271 -2.721 15.907 1.00 93.25 67 VAL A C 1
ATOM 555 O O . VAL A 1 67 ? 3.624 -2.165 14.870 1.00 93.25 67 VAL A O 1
ATOM 558 N N . LEU A 1 68 ? 4.088 -2.863 16.952 1.00 94.94 68 LEU A N 1
ATOM 559 C CA . LEU A 1 68 ? 5.473 -2.394 16.954 1.00 94.94 68 LEU A CA 1
ATOM 560 C C . LEU A 1 68 ? 6.341 -3.173 15.958 1.00 94.94 68 LEU A C 1
ATOM 562 O O . LEU A 1 68 ? 7.170 -2.568 15.280 1.00 94.94 68 LEU A O 1
ATOM 566 N N . SER A 1 69 ? 6.132 -4.487 15.829 1.00 94.94 69 SER A N 1
ATOM 567 C CA . SER A 1 69 ? 6.840 -5.312 14.843 1.00 94.94 69 SER A CA 1
ATOM 568 C C . SER A 1 69 ? 6.503 -4.895 13.411 1.00 94.94 69 SER A C 1
ATOM 570 O O . SER A 1 69 ? 7.415 -4.676 12.618 1.00 94.94 69 SER A O 1
ATOM 572 N N . ALA A 1 70 ? 5.217 -4.706 13.099 1.00 95.88 70 ALA A N 1
ATOM 573 C CA . ALA A 1 70 ? 4.773 -4.238 11.787 1.00 95.88 70 ALA A CA 1
ATOM 574 C C . ALA A 1 70 ? 5.341 -2.849 11.461 1.00 95.88 70 ALA A C 1
ATOM 576 O O . ALA A 1 70 ? 5.859 -2.625 10.371 1.00 95.88 70 ALA A O 1
ATOM 577 N N . LEU A 1 71 ? 5.336 -1.931 12.434 1.00 96.88 71 LEU A N 1
ATOM 578 C CA . LEU A 1 71 ? 5.907 -0.596 12.253 1.00 96.88 71 LEU A CA 1
ATOM 579 C C . LEU A 1 71 ? 7.422 -0.644 11.984 1.00 96.88 71 LEU A C 1
ATOM 581 O O . LEU A 1 71 ? 7.944 0.144 11.198 1.00 96.88 71 LEU A O 1
ATOM 585 N N . ASN A 1 72 ? 8.140 -1.561 12.634 1.00 97.62 72 ASN A N 1
ATOM 586 C CA . ASN A 1 72 ? 9.568 -1.757 12.404 1.00 97.62 72 ASN A CA 1
ATOM 587 C C . ASN A 1 72 ? 9.851 -2.362 11.017 1.00 97.62 72 ASN A C 1
ATOM 589 O O . ASN A 1 72 ? 10.798 -1.945 10.350 1.00 97.62 72 ASN A O 1
ATOM 593 N N . GLU A 1 73 ? 9.027 -3.308 10.563 1.00 97.25 73 GLU A N 1
ATOM 594 C CA . GLU A 1 73 ? 9.106 -3.866 9.208 1.00 97.25 73 GLU A CA 1
ATOM 595 C C . GLU A 1 73 ? 8.879 -2.789 8.139 1.00 97.25 73 GLU A C 1
ATOM 597 O O . GLU A 1 73 ? 9.705 -2.659 7.230 1.00 97.25 73 GLU A O 1
ATOM 602 N N . ASP A 1 74 ? 7.859 -1.943 8.312 1.00 98.00 74 ASP A N 1
ATOM 603 C CA . ASP A 1 74 ? 7.594 -0.791 7.442 1.00 98.00 74 ASP A CA 1
ATOM 604 C C . ASP A 1 74 ? 8.795 0.163 7.383 1.00 98.00 74 ASP A C 1
ATOM 606 O O . ASP A 1 74 ? 9.181 0.640 6.313 1.00 98.00 74 ASP A O 1
ATOM 610 N N . LEU A 1 75 ? 9.433 0.434 8.525 1.00 96.50 75 LEU A N 1
ATOM 611 C CA . LEU A 1 75 ? 10.598 1.320 8.604 1.00 96.50 75 LEU A CA 1
ATOM 612 C C . LEU A 1 75 ? 11.792 0.737 7.827 1.00 96.50 75 LEU A C 1
ATOM 614 O O . LEU A 1 75 ? 12.474 1.446 7.077 1.00 96.50 75 LEU A O 1
ATOM 618 N N . ILE A 1 76 ? 12.021 -0.574 7.944 1.00 97.38 76 ILE A N 1
ATOM 619 C CA . ILE A 1 76 ? 13.048 -1.292 7.178 1.00 97.38 76 ILE A CA 1
ATOM 620 C C . ILE A 1 76 ? 12.737 -1.242 5.677 1.00 97.38 76 ILE A C 1
ATOM 622 O O . ILE A 1 76 ? 13.648 -1.051 4.861 1.00 97.38 76 ILE A O 1
ATOM 626 N N . GLU A 1 77 ? 11.474 -1.402 5.289 1.00 97.31 77 GLU A N 1
ATOM 627 C CA . GLU A 1 77 ? 11.060 -1.351 3.891 1.00 97.31 77 GLU A CA 1
ATOM 628 C C . GLU A 1 77 ? 11.227 0.056 3.298 1.00 97.31 77 GLU A C 1
ATOM 630 O O . GLU A 1 77 ? 11.839 0.211 2.235 1.00 97.31 77 GLU A O 1
ATOM 635 N N . GLN A 1 78 ? 10.806 1.096 4.019 1.00 97.12 78 GLN A N 1
ATOM 636 C CA . GLN A 1 78 ? 11.029 2.491 3.631 1.00 97.12 78 GLN A CA 1
ATOM 637 C C . GLN A 1 78 ? 12.518 2.790 3.442 1.00 97.12 78 GLN A C 1
ATOM 639 O O . GLN A 1 78 ? 12.912 3.391 2.439 1.00 97.12 78 GLN A O 1
ATOM 644 N N . TYR A 1 79 ? 13.372 2.309 4.347 1.00 97.75 79 TYR A N 1
ATOM 645 C CA . TYR A 1 79 ? 14.818 2.439 4.199 1.00 97.75 79 TYR A CA 1
ATOM 646 C C . TYR A 1 79 ? 15.334 1.761 2.917 1.00 97.75 79 TYR A C 1
ATOM 648 O O . TYR A 1 79 ? 16.139 2.345 2.183 1.00 97.75 79 TYR A O 1
ATOM 656 N N . ARG A 1 80 ? 14.846 0.554 2.592 1.00 96.75 80 ARG A N 1
ATOM 657 C CA . ARG A 1 80 ? 15.198 -0.138 1.339 1.00 96.75 80 ARG A CA 1
ATOM 658 C C . ARG A 1 80 ? 14.744 0.647 0.110 1.00 96.75 80 ARG A C 1
ATOM 660 O O . ARG A 1 80 ? 15.516 0.747 -0.846 1.00 96.75 80 ARG A O 1
ATOM 667 N N . PHE A 1 81 ? 13.546 1.231 0.126 1.00 96.00 81 PHE A N 1
ATOM 668 C CA . PHE A 1 81 ? 13.055 2.057 -0.979 1.00 96.00 81 PHE A CA 1
ATOM 669 C C . PHE A 1 81 ? 13.880 3.323 -1.174 1.00 96.00 81 PHE A C 1
ATOM 671 O O . PHE A 1 81 ? 14.255 3.630 -2.308 1.00 96.00 81 PHE A O 1
ATOM 678 N N . ILE A 1 82 ? 14.221 4.024 -0.092 1.00 96.62 82 ILE A N 1
ATOM 679 C CA . ILE A 1 82 ? 15.088 5.206 -0.146 1.00 96.62 82 ILE A CA 1
ATOM 680 C C . ILE A 1 82 ? 16.438 4.822 -0.749 1.00 96.62 82 ILE A C 1
ATOM 682 O O . ILE A 1 82 ? 16.895 5.453 -1.702 1.00 96.62 82 ILE A O 1
ATOM 686 N N . ARG A 1 83 ? 17.049 3.737 -0.265 1.00 97.31 83 ARG A N 1
ATOM 687 C CA . ARG A 1 83 ? 18.338 3.266 -0.774 1.00 97.31 83 ARG A CA 1
ATOM 688 C C . ARG A 1 83 ? 18.275 2.898 -2.256 1.00 97.31 83 ARG A C 1
ATOM 690 O O . ARG A 1 83 ? 19.096 3.374 -3.029 1.00 97.31 83 ARG A O 1
ATOM 697 N N . LYS A 1 84 ? 17.257 2.144 -2.679 1.00 96.31 84 LYS A N 1
ATOM 698 C CA . LYS A 1 84 ? 17.044 1.794 -4.093 1.00 96.31 84 LYS A CA 1
ATOM 699 C C . LYS A 1 84 ? 16.835 3.034 -4.966 1.00 96.31 84 LYS A C 1
ATOM 701 O O . LYS A 1 84 ? 17.342 3.095 -6.086 1.00 96.31 84 LYS A O 1
ATOM 706 N N . THR A 1 85 ? 16.108 4.026 -4.462 1.00 95.38 85 THR A N 1
ATOM 707 C CA . THR A 1 85 ? 15.884 5.301 -5.159 1.00 95.38 85 THR A CA 1
ATOM 708 C C . THR A 1 85 ? 17.189 6.071 -5.320 1.00 95.38 85 THR A C 1
ATOM 710 O O . THR A 1 85 ? 17.446 6.613 -6.388 1.00 95.38 85 THR A O 1
ATOM 713 N N . ILE A 1 86 ? 18.060 6.067 -4.312 1.00 95.44 86 ILE A N 1
ATOM 714 C CA . ILE A 1 86 ? 19.392 6.680 -4.396 1.00 95.44 86 ILE A CA 1
ATOM 715 C C . ILE A 1 86 ? 20.273 5.922 -5.398 1.00 95.44 86 ILE A C 1
ATOM 717 O O . ILE A 1 86 ? 20.853 6.538 -6.294 1.00 95.44 86 ILE A O 1
ATOM 721 N N . ASP A 1 87 ? 20.325 4.593 -5.290 1.00 95.25 87 ASP A N 1
ATOM 722 C CA . ASP A 1 87 ? 21.153 3.730 -6.139 1.00 95.25 87 ASP A CA 1
ATOM 723 C C . ASP A 1 87 ? 20.755 3.822 -7.621 1.00 95.25 87 ASP A C 1
ATOM 725 O O . ASP A 1 87 ? 21.608 3.710 -8.499 1.00 95.25 87 ASP A O 1
ATOM 729 N N . THR A 1 88 ? 19.474 4.063 -7.913 1.00 95.00 88 THR A N 1
ATOM 730 C CA . THR A 1 88 ? 18.962 4.252 -9.282 1.00 95.00 88 THR A CA 1
ATOM 731 C C . THR A 1 88 ? 18.979 5.714 -9.734 1.00 95.00 88 THR A C 1
ATOM 733 O O . THR A 1 88 ? 19.271 5.995 -10.896 1.00 95.00 88 THR A O 1
ATOM 736 N N . GLY A 1 89 ? 18.733 6.665 -8.835 1.00 94.56 89 GLY A N 1
ATOM 737 C CA . GLY A 1 89 ? 18.695 8.095 -9.136 1.00 94.56 89 GLY A CA 1
ATOM 738 C C . GLY A 1 89 ? 20.075 8.686 -9.424 1.00 94.56 89 GLY A C 1
ATOM 739 O O . GLY A 1 89 ? 20.233 9.446 -10.378 1.00 94.56 89 GLY A O 1
ATOM 740 N N . LEU A 1 90 ? 21.103 8.296 -8.662 1.00 94.00 90 LEU A N 1
ATOM 741 C CA . LEU A 1 90 ? 22.480 8.759 -8.871 1.00 94.00 90 LEU A CA 1
ATOM 742 C C . LEU A 1 90 ? 23.035 8.460 -10.277 1.00 94.00 90 LEU A C 1
ATOM 744 O O . LEU A 1 90 ? 23.575 9.382 -10.896 1.00 94.00 90 LEU A O 1
ATOM 748 N N . PRO A 1 91 ? 22.946 7.229 -10.823 1.00 95.00 91 PRO A N 1
ATOM 749 C CA . PRO A 1 91 ? 23.432 6.951 -12.171 1.00 95.00 91 PRO A CA 1
ATOM 750 C C . PRO A 1 91 ? 22.604 7.664 -13.243 1.00 95.00 91 PRO A C 1
ATOM 752 O O . PRO A 1 91 ? 23.184 8.165 -14.202 1.00 95.00 91 PRO A O 1
ATOM 755 N N . VAL A 1 92 ? 21.283 7.790 -13.070 1.00 95.75 92 VAL A N 1
ATOM 756 C CA . VAL A 1 92 ? 20.443 8.578 -13.988 1.00 95.75 92 VAL A CA 1
ATOM 757 C C . VAL A 1 92 ? 20.888 10.039 -14.001 1.00 95.75 92 VAL A C 1
ATOM 759 O O . VAL A 1 92 ? 21.085 10.611 -15.070 1.00 95.75 92 VAL A O 1
ATOM 762 N N . MET A 1 93 ? 21.141 10.628 -12.832 1.00 93.94 93 MET A N 1
ATOM 763 C CA . MET A 1 93 ? 21.615 12.007 -12.731 1.00 93.94 93 MET A CA 1
ATOM 764 C C . MET A 1 93 ? 23.004 12.187 -13.359 1.00 93.94 93 MET A C 1
ATOM 766 O O . MET A 1 93 ? 23.236 13.168 -14.064 1.00 93.94 93 MET A O 1
ATOM 770 N N . LYS A 1 94 ? 23.911 11.216 -13.185 1.00 95.19 94 LYS A N 1
ATOM 771 C CA . LYS A 1 94 ? 25.210 11.208 -13.880 1.00 95.19 94 LYS A CA 1
ATOM 772 C C . LYS A 1 94 ? 25.048 11.138 -15.399 1.00 95.19 94 LYS A C 1
ATOM 774 O O . LYS A 1 94 ? 25.741 11.872 -16.098 1.00 95.19 94 LYS A O 1
ATOM 779 N N . ASN A 1 95 ? 24.126 10.314 -15.899 1.00 96.19 95 ASN A N 1
ATOM 780 C CA . ASN A 1 95 ? 23.847 10.201 -17.333 1.00 96.19 95 ASN A CA 1
ATOM 781 C C . ASN A 1 95 ? 23.269 11.502 -17.908 1.00 96.19 95 ASN A C 1
ATOM 783 O O . ASN A 1 95 ? 23.639 11.911 -19.005 1.00 96.19 95 ASN A O 1
ATOM 787 N N . ILE A 1 96 ? 22.395 12.185 -17.162 1.00 96.00 96 ILE A N 1
ATOM 788 C CA . ILE A 1 96 ? 21.865 13.498 -17.557 1.00 96.00 96 ILE A CA 1
ATOM 789 C C . ILE A 1 96 ? 23.002 14.521 -17.637 1.00 96.00 96 ILE A C 1
ATOM 791 O O . ILE A 1 96 ? 23.12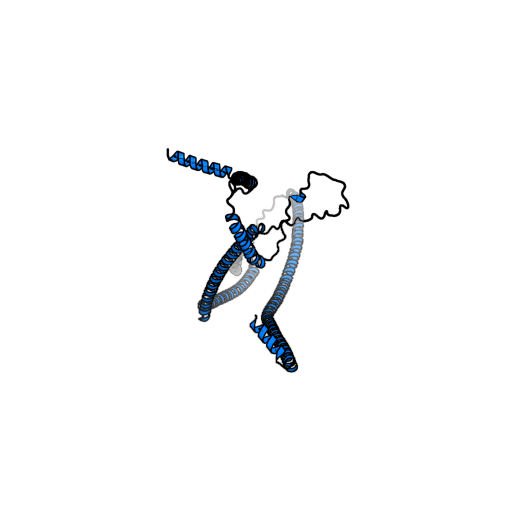1 15.226 -18.635 1.00 96.00 96 ILE A O 1
ATOM 795 N N . GLN A 1 97 ? 23.887 14.559 -16.637 1.00 96.31 97 GLN A N 1
ATOM 796 C CA . GLN A 1 97 ? 25.048 15.453 -16.650 1.00 96.31 97 GLN A CA 1
ATOM 797 C C . GLN A 1 97 ? 26.013 15.153 -17.804 1.00 96.31 97 GLN A C 1
ATOM 799 O O . GLN A 1 97 ? 26.545 16.084 -18.408 1.00 96.31 97 GLN A O 1
ATOM 804 N N . SER A 1 98 ? 26.268 13.879 -18.127 1.00 96.19 98 SER A N 1
ATOM 805 C CA . SER A 1 98 ? 27.109 13.539 -19.280 1.00 96.19 98 SER A CA 1
ATOM 806 C C . SER A 1 98 ? 26.455 13.963 -20.589 1.00 96.19 98 SER A C 1
ATOM 808 O O . SER A 1 98 ? 27.130 14.557 -21.424 1.00 96.19 98 SER A O 1
ATOM 810 N N . LEU A 1 99 ? 25.148 13.732 -20.735 1.00 96.00 99 LEU A N 1
ATOM 811 C CA . LEU A 1 99 ? 24.403 14.109 -21.931 1.00 96.00 99 LEU A CA 1
ATOM 812 C C . LEU A 1 99 ? 24.376 15.632 -22.115 1.00 96.00 99 LEU A C 1
ATOM 814 O O . LEU A 1 99 ? 24.600 16.117 -23.217 1.00 96.00 99 LEU A O 1
ATOM 818 N N . GLN A 1 100 ? 24.197 16.398 -21.036 1.00 96.50 100 GLN A N 1
ATOM 819 C CA . GLN A 1 100 ? 24.257 17.860 -21.076 1.00 96.50 100 GLN A CA 1
ATOM 820 C C . GLN A 1 100 ? 25.627 18.363 -21.554 1.00 96.50 100 GLN A C 1
ATOM 822 O O . GLN A 1 100 ? 25.697 19.220 -22.430 1.00 96.50 100 GLN A O 1
ATOM 827 N N . ARG A 1 101 ? 26.725 17.775 -21.058 1.00 96.50 101 ARG A N 1
ATOM 828 C CA . ARG A 1 101 ? 28.081 18.104 -21.535 1.00 96.50 101 ARG A CA 1
ATOM 829 C C . ARG A 1 101 ? 28.299 17.715 -22.997 1.00 96.50 101 ARG A C 1
ATOM 831 O O . ARG A 1 101 ? 29.058 18.379 -23.698 1.00 96.50 101 ARG A O 1
ATOM 838 N N . GLU A 1 102 ? 27.707 16.613 -23.452 1.00 96.62 102 GLU A N 1
ATOM 839 C CA . GLU A 1 102 ? 27.757 16.216 -24.862 1.00 96.62 102 GLU A CA 1
ATOM 840 C C . GLU A 1 102 ? 26.997 17.203 -25.748 1.00 96.62 102 GLU A C 1
ATOM 842 O O . GLU A 1 102 ? 27.534 17.601 -26.781 1.00 96.62 102 GLU A O 1
ATOM 847 N N . PHE A 1 103 ? 25.819 17.661 -25.318 1.00 96.38 103 PHE A N 1
ATOM 848 C CA . PHE A 1 103 ? 25.064 18.712 -26.001 1.00 96.38 103 PHE A CA 1
ATOM 849 C C . PHE A 1 103 ? 25.848 20.021 -26.082 1.00 96.38 103 PHE A C 1
ATOM 851 O O . PHE A 1 103 ? 26.007 20.548 -27.176 1.00 96.38 103 PHE A O 1
ATOM 858 N N . GLU A 1 104 ? 26.431 20.493 -24.977 1.00 96.81 104 GLU A N 1
ATOM 859 C CA . GLU A 1 104 ? 27.263 21.707 -24.979 1.00 96.81 104 GLU A CA 1
ATOM 860 C C . GLU A 1 104 ? 28.442 21.592 -25.957 1.00 96.81 104 GLU A C 1
ATOM 862 O O . GLU A 1 104 ? 28.731 22.515 -26.721 1.00 96.81 104 GLU A O 1
ATOM 867 N N . LYS A 1 105 ? 29.123 20.439 -25.986 1.00 96.50 105 LYS A N 1
ATOM 868 C CA . LYS A 1 105 ? 30.204 20.189 -26.953 1.00 96.50 105 LYS A CA 1
ATOM 869 C C . LYS A 1 105 ? 29.697 20.190 -28.390 1.00 96.50 105 LYS A C 1
ATOM 871 O O . LYS A 1 105 ? 30.400 20.680 -29.275 1.00 96.50 105 LYS A O 1
ATOM 876 N N . LEU A 1 106 ? 28.526 19.607 -28.626 1.00 96.44 106 LEU A N 1
ATOM 877 C CA . LEU A 1 106 ? 27.920 19.536 -29.946 1.00 96.44 106 LEU A CA 1
ATOM 878 C C . LEU A 1 106 ? 27.518 20.932 -30.428 1.00 96.44 106 LEU A C 1
ATOM 880 O O . LEU A 1 106 ? 27.872 21.275 -31.549 1.00 96.44 106 LEU A O 1
ATOM 884 N N . ASP A 1 107 ? 26.926 21.762 -29.572 1.00 95.31 107 ASP A N 1
ATOM 885 C CA . ASP A 1 107 ? 26.589 23.160 -29.869 1.00 95.31 107 ASP A CA 1
ATOM 886 C C . ASP A 1 107 ? 27.832 24.005 -30.174 1.00 95.31 107 ASP A C 1
ATOM 888 O O . ASP A 1 107 ? 27.869 24.766 -31.143 1.00 95.31 107 ASP A O 1
ATOM 892 N N . ILE A 1 108 ? 28.912 23.842 -29.404 1.00 96.25 108 ILE A N 1
ATOM 893 C CA . ILE A 1 108 ? 30.184 24.519 -29.701 1.00 96.25 108 ILE A CA 1
ATOM 894 C C . ILE A 1 108 ? 30.745 24.048 -31.051 1.00 96.25 108 ILE A C 1
ATOM 896 O O . ILE A 1 108 ? 31.340 24.830 -31.794 1.00 96.25 108 ILE A O 1
ATOM 900 N N . LYS A 1 109 ? 30.587 22.765 -31.389 1.00 96.75 109 LYS A N 1
ATOM 901 C CA . LYS A 1 109 ? 31.080 22.222 -32.656 1.00 96.75 109 LYS A CA 1
ATOM 902 C C . LYS A 1 109 ? 30.244 22.705 -33.840 1.00 96.75 109 LYS A C 1
ATOM 904 O O . LYS A 1 109 ? 30.820 23.127 -34.836 1.00 96.75 109 LYS A O 1
ATOM 909 N N . THR A 1 110 ? 28.917 22.680 -33.739 1.00 93.81 110 THR A N 1
ATOM 910 C CA . THR A 1 110 ? 28.017 23.143 -34.804 1.00 93.81 110 THR A CA 1
ATOM 911 C C . THR A 1 110 ? 28.161 24.636 -35.046 1.00 93.81 110 THR A C 1
ATOM 913 O O . THR A 1 110 ? 28.191 25.051 -36.200 1.00 93.81 110 THR A O 1
ATOM 916 N N . THR A 1 111 ? 28.311 25.442 -33.992 1.00 94.94 111 THR A N 1
ATOM 917 C CA . THR A 1 111 ? 28.551 26.885 -34.136 1.00 94.94 111 THR A CA 1
ATOM 918 C C . THR A 1 111 ? 29.860 27.156 -34.870 1.00 94.94 111 THR A C 1
ATOM 920 O O . THR A 1 111 ? 29.854 27.932 -35.822 1.00 94.94 111 THR A O 1
ATOM 923 N N . LYS A 1 112 ? 30.948 26.454 -34.520 1.00 96.19 112 LYS A N 1
ATOM 924 C CA . LYS A 1 112 ? 32.230 26.540 -35.243 1.00 96.19 112 LYS A CA 1
ATOM 925 C C . LYS A 1 112 ? 32.125 26.084 -36.699 1.00 96.19 112 LYS A C 1
ATOM 927 O O . LYS A 1 112 ? 32.560 26.793 -37.599 1.00 96.19 112 LYS A O 1
ATOM 932 N N . GLU A 1 113 ? 31.507 24.931 -36.954 1.00 95.12 113 GLU A N 1
ATOM 933 C CA . GLU A 1 113 ? 31.304 24.437 -38.322 1.00 95.12 113 GLU A CA 1
ATOM 934 C C . GLU A 1 113 ? 30.473 25.421 -39.160 1.00 95.12 113 GLU A C 1
ATOM 936 O O . GLU A 1 113 ? 30.730 25.598 -40.351 1.00 95.12 113 GLU A O 1
ATOM 941 N N . LEU A 1 114 ? 29.486 26.084 -38.552 1.00 94.44 114 LEU A N 1
ATOM 942 C CA . LEU A 1 114 ? 28.654 27.077 -39.222 1.00 94.44 114 LEU A CA 1
ATOM 943 C C . LEU A 1 114 ? 29.432 28.365 -39.514 1.00 94.44 114 LEU A C 1
ATOM 945 O O . LEU A 1 114 ? 29.306 28.894 -40.618 1.00 94.44 114 LEU A O 1
ATOM 949 N N . THR A 1 115 ? 30.280 28.832 -38.591 1.00 95.75 115 THR A N 1
ATOM 950 C CA . THR A 1 115 ? 31.174 29.973 -38.842 1.00 95.75 115 THR A CA 1
ATOM 951 C C . THR A 1 115 ? 32.206 29.664 -39.924 1.00 95.75 115 THR A C 1
ATOM 953 O O . THR A 1 115 ? 32.424 30.492 -40.803 1.00 95.75 115 THR A O 1
ATOM 956 N N . ASP A 1 116 ? 32.779 28.459 -39.938 1.00 95.12 116 ASP A N 1
ATOM 957 C CA . ASP A 1 116 ? 33.757 28.050 -40.953 1.00 95.12 116 ASP A CA 1
ATOM 958 C C . ASP A 1 116 ? 33.105 27.937 -42.339 1.00 95.12 116 ASP A C 1
ATOM 960 O O . ASP A 1 116 ? 33.641 28.417 -43.342 1.00 95.12 116 ASP A O 1
ATOM 964 N N . ARG A 1 117 ? 31.895 27.366 -42.415 1.00 94.00 117 ARG A N 1
ATOM 965 C CA . ARG A 1 117 ? 31.100 27.347 -43.655 1.00 94.00 117 ARG A CA 1
ATOM 966 C C . ARG A 1 117 ? 30.740 28.749 -44.129 1.00 94.00 117 ARG A C 1
ATOM 968 O O . ARG A 1 117 ? 30.754 29.009 -45.327 1.00 94.00 117 ARG A O 1
ATOM 975 N N . PHE A 1 118 ? 30.419 29.651 -43.210 1.00 95.12 118 PHE A N 1
ATOM 976 C CA . PHE A 1 118 ? 30.138 31.038 -43.554 1.00 95.12 118 PHE A CA 1
ATOM 977 C C . PHE A 1 118 ? 31.380 31.733 -44.131 1.00 95.12 118 PHE A C 1
ATOM 979 O O . PHE A 1 118 ? 31.295 32.350 -45.192 1.00 95.12 118 PHE A O 1
ATOM 986 N N . ASN A 1 119 ? 32.541 31.562 -43.496 1.00 93.94 119 ASN A N 1
ATOM 987 C CA . ASN A 1 119 ? 33.809 32.130 -43.960 1.00 93.94 119 ASN A CA 1
ATOM 988 C C . ASN A 1 119 ? 34.217 31.571 -45.331 1.00 93.94 119 ASN A C 1
ATOM 990 O O . ASN A 1 119 ? 34.506 32.340 -46.242 1.00 93.94 119 ASN A O 1
ATOM 994 N N . THR A 1 120 ? 34.142 30.253 -45.530 1.00 93.19 120 THR A N 1
ATOM 995 C CA . THR A 1 120 ? 34.440 29.629 -46.835 1.00 93.19 120 THR A CA 1
ATOM 996 C C . THR A 1 120 ? 33.481 30.088 -47.936 1.00 93.19 120 THR A C 1
ATOM 998 O O . THR A 1 120 ? 33.908 30.330 -49.062 1.00 93.19 120 THR A O 1
ATOM 1001 N N . LEU A 1 121 ? 32.188 30.274 -47.643 1.00 93.50 121 LEU A N 1
ATOM 1002 C CA . LEU A 1 121 ? 31.244 30.858 -48.604 1.00 93.50 121 LEU A CA 1
ATOM 1003 C C . LEU A 1 121 ? 31.600 32.306 -48.960 1.00 93.50 121 LEU A C 1
ATOM 1005 O O . LEU A 1 121 ? 31.461 32.691 -50.123 1.00 93.50 121 LEU A O 1
ATOM 1009 N N . MET A 1 122 ? 32.064 33.098 -47.992 1.00 90.88 122 MET A N 1
ATOM 1010 C CA . MET A 1 122 ? 32.550 34.457 -48.237 1.00 90.88 122 MET A CA 1
ATOM 1011 C C . MET A 1 122 ? 33.799 34.452 -49.128 1.00 90.88 122 MET A C 1
ATOM 1013 O O . MET A 1 122 ? 33.819 35.164 -50.130 1.00 90.88 122 MET A O 1
ATOM 1017 N N . GLU A 1 123 ? 34.772 33.579 -48.859 1.00 91.75 123 GLU A N 1
ATOM 1018 C CA . GLU A 1 123 ? 35.957 33.391 -49.710 1.00 91.75 123 GLU A CA 1
ATOM 1019 C C . GLU A 1 123 ? 35.572 32.965 -51.136 1.00 91.75 123 GLU A C 1
ATOM 1021 O O . GLU A 1 123 ? 36.025 33.550 -52.122 1.00 91.75 123 GLU A O 1
ATOM 1026 N N . HIS A 1 124 ? 34.673 31.986 -51.281 1.00 89.94 124 HIS A N 1
ATOM 1027 C CA . HIS A 1 124 ? 34.174 31.557 -52.589 1.00 89.94 124 HIS A CA 1
ATOM 1028 C C . HIS A 1 124 ? 33.435 32.676 -53.327 1.00 89.94 124 HIS A C 1
ATOM 1030 O O . HIS A 1 124 ? 33.563 32.787 -54.549 1.00 89.94 124 HIS A O 1
ATOM 1036 N N . ARG A 1 125 ? 32.683 33.521 -52.614 1.00 88.62 125 ARG A N 1
ATOM 1037 C CA . ARG A 1 125 ? 32.015 34.694 -53.187 1.00 88.62 125 ARG A CA 1
ATOM 1038 C C . ARG A 1 125 ? 33.029 35.715 -53.702 1.00 88.62 125 ARG A C 1
ATOM 1040 O O . ARG A 1 125 ? 32.829 36.251 -54.792 1.00 88.62 125 ARG A O 1
ATOM 1047 N N . GLU A 1 126 ? 34.111 35.960 -52.970 1.00 86.12 126 GLU A N 1
ATOM 1048 C CA . GLU A 1 126 ? 35.201 36.838 -53.410 1.00 86.12 126 GLU A CA 1
ATOM 1049 C C . GLU A 1 126 ? 35.927 36.275 -54.637 1.00 86.12 126 GLU A C 1
ATOM 1051 O O . GLU A 1 126 ? 36.112 36.986 -55.627 1.00 86.12 126 GLU A O 1
ATOM 1056 N N . ILE A 1 127 ? 36.259 34.980 -54.629 1.00 86.44 127 ILE A N 1
ATOM 1057 C CA . ILE A 1 127 ? 36.879 34.289 -55.768 1.00 86.44 127 ILE A CA 1
ATOM 1058 C C . ILE A 1 127 ? 35.966 34.337 -56.995 1.00 86.44 127 ILE A C 1
ATOM 1060 O O . ILE A 1 127 ? 36.435 34.630 -58.094 1.00 86.44 127 ILE A O 1
ATOM 1064 N N . LEU A 1 128 ? 34.665 34.077 -56.834 1.00 83.69 128 LEU A N 1
ATOM 1065 C CA . LEU A 1 128 ? 33.699 34.144 -57.928 1.00 83.69 128 LEU A CA 1
ATOM 1066 C C . LEU A 1 128 ? 33.606 35.560 -58.492 1.00 83.69 128 LEU A C 1
ATOM 1068 O O . LEU A 1 128 ? 33.593 35.717 -59.708 1.00 83.69 128 LEU A O 1
ATOM 1072 N N . ASN A 1 129 ? 33.583 36.587 -57.642 1.00 79.94 129 ASN A N 1
ATOM 1073 C CA . ASN A 1 129 ? 33.563 37.976 -58.092 1.00 79.94 129 ASN A CA 1
ATOM 1074 C C . ASN A 1 129 ? 34.835 38.315 -58.894 1.00 79.94 129 ASN A C 1
ATOM 1076 O O . ASN A 1 129 ? 34.754 38.824 -60.012 1.00 79.94 129 ASN A O 1
ATOM 1080 N N . ASN A 1 130 ? 36.004 37.913 -58.387 1.00 77.25 130 ASN A N 1
ATOM 1081 C CA . ASN A 1 130 ? 37.295 38.088 -59.057 1.00 77.25 130 ASN A CA 1
ATOM 1082 C C . ASN A 1 130 ? 37.383 37.319 -60.386 1.00 77.25 130 ASN A C 1
ATOM 1084 O O . ASN A 1 130 ? 37.904 37.831 -61.378 1.00 77.25 130 ASN A O 1
ATOM 1088 N N . ASN A 1 131 ? 36.854 36.096 -60.439 1.00 75.81 131 ASN A N 1
ATOM 1089 C CA . ASN A 1 131 ? 36.836 35.280 -61.649 1.00 75.81 131 ASN A CA 1
ATOM 1090 C C . ASN A 1 131 ? 35.794 35.762 -62.658 1.00 75.81 131 ASN A C 1
ATOM 1092 O O . ASN A 1 131 ? 36.055 35.694 -63.848 1.00 75.81 131 ASN A O 1
ATOM 1096 N N . ASN A 1 132 ? 34.656 36.309 -62.233 1.00 69.56 132 ASN A N 1
ATOM 1097 C CA . ASN A 1 132 ? 33.670 36.902 -63.139 1.00 69.56 132 ASN A CA 1
ATOM 1098 C C . ASN A 1 132 ? 34.242 38.154 -63.836 1.00 69.56 132 ASN A C 1
ATOM 1100 O O . ASN A 1 132 ? 33.987 38.386 -65.017 1.00 69.56 132 ASN A O 1
ATOM 1104 N N . ILE A 1 133 ? 35.108 38.908 -63.147 1.00 62.69 133 ILE A N 1
ATOM 1105 C CA . ILE A 1 133 ? 35.894 39.994 -63.753 1.00 62.69 133 ILE A CA 1
ATOM 1106 C C . ILE A 1 133 ? 36.877 39.443 -64.807 1.00 62.69 133 ILE A C 1
ATOM 1108 O O . ILE A 1 133 ? 36.981 40.013 -65.891 1.00 62.69 133 ILE A O 1
ATOM 1112 N N . LYS A 1 134 ? 37.551 38.313 -64.537 1.00 60.75 134 LYS A N 1
ATOM 1113 C CA . LYS A 1 134 ? 38.515 37.676 -65.463 1.00 60.75 134 LYS A CA 1
ATOM 1114 C C . LYS A 1 134 ? 37.868 36.912 -66.628 1.00 60.75 134 LYS A C 1
ATOM 1116 O O . LYS A 1 134 ? 38.405 36.890 -67.725 1.00 60.75 134 LYS A O 1
ATOM 1121 N N . VAL A 1 135 ? 36.713 36.282 -66.435 1.00 59.16 135 VAL A N 1
ATOM 1122 C CA . VAL A 1 135 ? 36.005 35.542 -67.495 1.00 59.16 135 VAL A CA 1
ATOM 1123 C C . VAL A 1 135 ? 35.429 36.514 -68.520 1.00 59.16 135 VAL A C 1
ATOM 1125 O O . VAL A 1 135 ? 35.509 36.245 -69.714 1.00 59.16 135 VAL A O 1
ATOM 1128 N N . LYS A 1 136 ? 34.971 37.702 -68.098 1.00 56.62 136 LYS A N 1
ATOM 1129 C CA . LYS A 1 136 ? 34.594 38.777 -69.031 1.00 56.62 136 LYS A CA 1
ATOM 1130 C C . LYS A 1 136 ? 35.741 39.216 -69.953 1.00 56.62 136 LYS A C 1
ATOM 1132 O O . LYS A 1 136 ? 35.460 39.747 -71.021 1.00 56.62 136 LYS A O 1
ATOM 1137 N N . THR A 1 137 ? 37.003 38.981 -69.582 1.00 55.47 137 THR A N 1
ATOM 1138 C CA . THR A 1 137 ? 38.176 39.350 -70.391 1.00 55.47 137 THR A CA 1
ATOM 1139 C C . THR A 1 137 ? 38.788 38.192 -71.190 1.00 55.47 137 THR A C 1
ATOM 1141 O O . THR A 1 137 ? 39.640 38.449 -72.037 1.00 55.47 137 THR A O 1
ATOM 1144 N N . LEU A 1 138 ? 38.350 36.939 -70.988 1.00 53.22 138 LEU A N 1
ATOM 1145 C CA . LEU A 1 138 ? 38.989 35.740 -71.564 1.00 53.22 138 LEU A CA 1
ATOM 1146 C C . LEU A 1 138 ? 38.102 34.860 -72.456 1.00 53.22 138 LEU A C 1
ATOM 1148 O O . LEU A 1 138 ? 38.577 33.822 -72.913 1.00 53.22 138 LEU A O 1
ATOM 1152 N N . VAL A 1 139 ? 36.866 35.253 -72.785 1.00 45.47 139 VAL A N 1
ATOM 1153 C CA . VAL A 1 139 ? 36.077 34.533 -73.807 1.00 45.47 139 VAL A CA 1
ATOM 1154 C C . VAL A 1 139 ? 36.626 34.846 -75.207 1.00 45.47 139 VAL A C 1
ATOM 1156 O O . VAL A 1 139 ? 36.042 35.594 -75.989 1.00 45.47 139 VAL A O 1
ATOM 1159 N N . ARG A 1 140 ? 37.778 34.254 -75.535 1.00 43.72 140 ARG A N 1
ATOM 1160 C CA . ARG A 1 140 ? 38.129 33.891 -76.906 1.00 43.72 140 ARG A CA 1
ATOM 1161 C C . ARG A 1 140 ? 37.562 32.495 -77.142 1.00 43.72 140 ARG A C 1
ATOM 1163 O O . ARG A 1 140 ? 37.949 31.539 -76.479 1.00 43.72 140 ARG A O 1
ATOM 1170 N N . ARG A 1 141 ? 36.590 32.435 -78.056 1.00 46.25 141 ARG A N 1
ATOM 1171 C CA . ARG A 1 141 ? 36.192 31.223 -78.781 1.00 46.25 141 ARG A CA 1
ATOM 1172 C C . ARG A 1 141 ? 37.466 30.555 -79.280 1.00 46.25 141 ARG A C 1
ATOM 1174 O O . ARG A 1 141 ? 38.212 31.270 -79.926 1.00 46.25 141 ARG A O 1
ATOM 1181 N N . ASP A 1 142 ? 37.706 29.301 -78.913 1.00 40.28 142 ASP A N 1
ATOM 1182 C CA . ASP A 1 142 ? 38.488 28.301 -79.659 1.00 40.28 142 ASP A CA 1
ATOM 1183 C C . ASP A 1 142 ? 38.720 27.095 -78.732 1.00 40.28 142 ASP A C 1
ATOM 1185 O O . ASP A 1 142 ? 39.595 27.121 -77.869 1.00 40.28 142 ASP A O 1
ATOM 1189 N N . SER A 1 143 ? 37.893 26.051 -78.849 1.00 41.97 143 SER A N 1
ATOM 1190 C CA . SER A 1 143 ? 38.273 24.657 -78.534 1.00 41.97 143 SER A CA 1
ATOM 1191 C C . SER A 1 143 ? 37.116 23.687 -78.795 1.00 41.97 143 SER A C 1
ATOM 1193 O O . SER A 1 143 ? 36.584 23.072 -77.877 1.00 41.97 143 SER A O 1
ATOM 1195 N N . ASP A 1 144 ? 36.776 23.502 -80.071 1.00 37.47 144 ASP A N 1
ATOM 1196 C CA . ASP A 1 144 ? 36.176 22.246 -80.530 1.00 37.47 144 ASP A CA 1
ATOM 1197 C C . ASP A 1 144 ? 37.328 21.343 -80.994 1.00 37.47 144 ASP A C 1
ATOM 1199 O O . ASP A 1 144 ? 37.829 21.466 -82.112 1.00 37.47 144 ASP A O 1
ATOM 1203 N N . PHE A 1 145 ? 37.815 20.485 -80.096 1.00 40.91 145 PHE A N 1
ATOM 1204 C CA . PHE A 1 145 ? 38.746 19.405 -80.429 1.00 40.91 145 PHE A CA 1
ATOM 1205 C C . PHE A 1 145 ? 37.967 18.087 -80.418 1.00 40.91 145 PHE A C 1
ATOM 1207 O O . PHE A 1 145 ? 37.776 17.475 -79.367 1.00 40.91 145 PHE A O 1
ATOM 1214 N N . ASP A 1 146 ? 37.519 17.657 -81.597 1.00 43.22 146 ASP A N 1
ATOM 1215 C CA . ASP A 1 146 ? 36.995 16.308 -81.809 1.00 43.22 146 ASP A CA 1
ATOM 1216 C C . ASP A 1 146 ? 38.158 15.306 -81.772 1.00 43.22 146 ASP A C 1
ATOM 1218 O O . ASP A 1 146 ? 39.011 15.242 -82.663 1.00 43.22 146 ASP A O 1
ATOM 1222 N N . VAL A 1 147 ? 38.209 14.527 -80.693 1.00 52.22 147 VAL A N 1
ATOM 1223 C CA . VAL A 1 147 ? 39.175 13.445 -80.494 1.00 52.22 147 VAL A CA 1
ATOM 1224 C C . VAL A 1 147 ? 38.709 12.231 -81.296 1.00 52.22 147 VAL A C 1
ATOM 1226 O O . VAL A 1 147 ? 37.840 11.476 -80.867 1.00 52.22 147 VAL A O 1
ATOM 1229 N N . ASN A 1 148 ? 39.308 12.025 -82.469 1.00 53.59 148 ASN A N 1
ATOM 1230 C CA . ASN A 1 148 ? 39.185 10.767 -83.205 1.00 53.59 148 ASN A CA 1
ATOM 1231 C C . ASN A 1 148 ? 39.841 9.623 -82.399 1.00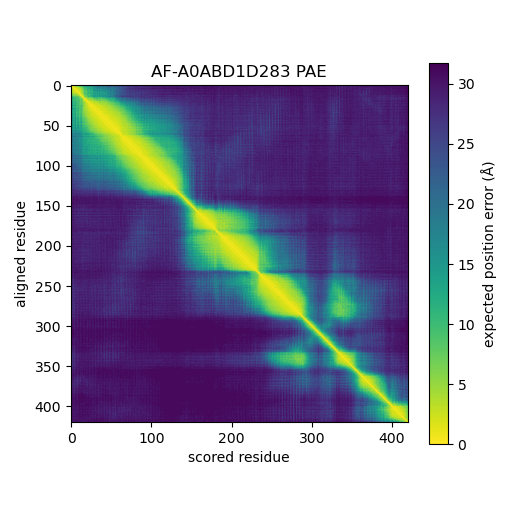 53.59 148 ASN A C 1
ATOM 1233 O O . ASN A 1 148 ? 41.017 9.748 -82.041 1.00 53.59 148 ASN A O 1
ATOM 1237 N N . PRO A 1 149 ? 39.148 8.498 -82.136 1.00 55.28 149 PRO A N 1
ATOM 1238 C CA . PRO A 1 149 ? 39.751 7.348 -81.471 1.00 55.28 149 PRO A CA 1
ATOM 1239 C C . PRO A 1 149 ? 40.827 6.714 -82.364 1.00 55.28 149 PRO A C 1
ATOM 1241 O O . PRO A 1 149 ? 40.647 6.496 -83.565 1.00 55.28 149 PRO A O 1
ATOM 1244 N N . SER A 1 150 ? 41.989 6.467 -81.766 1.00 56.31 150 SER A N 1
ATOM 1245 C CA . SER A 1 150 ? 43.190 5.969 -82.432 1.00 56.31 150 SER A CA 1
ATOM 1246 C C . SER A 1 150 ? 43.004 4.533 -82.941 1.00 56.31 150 SER A C 1
ATOM 1248 O O . SER A 1 150 ? 42.353 3.701 -82.316 1.00 56.31 150 SER A O 1
ATOM 1250 N N . ARG A 1 151 ? 43.652 4.200 -84.065 1.00 50.62 151 ARG A N 1
ATOM 1251 C CA . ARG A 1 151 ? 43.593 2.899 -84.772 1.00 50.62 151 ARG A CA 1
ATOM 1252 C C . ARG A 1 151 ? 44.086 1.690 -83.938 1.00 50.62 151 ARG A C 1
ATOM 1254 O O . ARG A 1 151 ? 44.039 0.561 -84.423 1.00 50.62 151 ARG A O 1
ATOM 1261 N N . TYR A 1 152 ? 44.548 1.914 -82.709 1.00 55.22 152 TYR A N 1
ATOM 1262 C CA . TYR A 1 152 ? 45.053 0.893 -81.788 1.00 55.22 152 TYR A CA 1
ATOM 1263 C C . TYR A 1 152 ? 44.020 0.393 -80.756 1.00 55.22 152 TYR A C 1
ATOM 1265 O O . TYR A 1 152 ? 44.332 -0.536 -80.018 1.00 55.22 152 TYR A O 1
ATOM 1273 N N . ASP A 1 153 ? 42.780 0.899 -80.762 1.00 57.81 153 ASP A N 1
ATOM 1274 C CA . ASP A 1 153 ? 41.687 0.447 -79.875 1.00 57.81 153 ASP A CA 1
ATOM 1275 C C . ASP A 1 153 ? 40.989 -0.843 -80.370 1.00 57.81 153 ASP A C 1
ATOM 1277 O O . ASP A 1 153 ? 39.763 -0.920 -80.477 1.00 57.81 153 ASP A O 1
ATOM 1281 N N . ARG A 1 154 ? 41.751 -1.882 -80.739 1.00 64.12 154 ARG A N 1
ATOM 1282 C CA . ARG A 1 154 ? 41.178 -3.204 -81.058 1.00 64.12 154 ARG A CA 1
ATOM 1283 C C . ARG A 1 154 ? 41.241 -4.110 -79.831 1.00 64.12 154 ARG A C 1
ATOM 1285 O O . ARG A 1 154 ? 42.303 -4.635 -79.508 1.00 64.12 154 ARG A O 1
ATOM 1292 N N . ASP A 1 155 ? 40.093 -4.319 -79.189 1.00 63.19 155 ASP A N 1
ATOM 1293 C CA . ASP A 1 155 ? 39.937 -5.249 -78.064 1.00 63.19 155 ASP A CA 1
ATOM 1294 C C . ASP A 1 155 ? 40.314 -6.689 -78.484 1.00 63.19 155 ASP A C 1
ATOM 1296 O O . ASP A 1 155 ? 39.727 -7.271 -79.400 1.00 63.19 155 ASP A O 1
ATOM 1300 N N . THR A 1 156 ? 41.299 -7.293 -77.811 1.00 77.62 156 THR A N 1
ATOM 1301 C CA . THR A 1 156 ? 41.663 -8.717 -77.961 1.00 77.62 156 THR A CA 1
ATOM 1302 C C . THR A 1 156 ? 40.518 -9.622 -77.477 1.00 77.62 156 THR A C 1
ATOM 1304 O O . THR A 1 156 ? 39.732 -9.222 -76.625 1.00 77.62 156 THR A O 1
ATOM 1307 N N . ARG A 1 157 ? 40.430 -10.885 -77.928 1.00 75.19 157 ARG A N 1
ATOM 1308 C CA . ARG A 1 157 ? 39.384 -11.837 -77.479 1.00 75.19 157 ARG A CA 1
ATOM 1309 C C . ARG A 1 157 ? 39.268 -11.951 -75.946 1.00 75.19 157 ARG A C 1
ATOM 1311 O O . ARG A 1 157 ? 38.163 -11.972 -75.424 1.00 75.19 157 ARG A O 1
ATOM 1318 N N . SER A 1 158 ? 40.392 -11.919 -75.226 1.00 78.44 158 SER A N 1
ATOM 1319 C CA . SER A 1 158 ? 40.413 -11.888 -73.754 1.00 78.44 158 SER A CA 1
ATOM 1320 C C . SER A 1 158 ? 39.874 -10.584 -73.148 1.00 78.44 158 SER A C 1
ATOM 1322 O O . SER A 1 158 ? 39.308 -10.610 -72.060 1.00 78.44 158 SER A O 1
ATOM 1324 N N . MET A 1 159 ? 40.017 -9.448 -73.840 1.00 78.44 159 MET A N 1
ATOM 1325 C CA . MET A 1 159 ? 39.438 -8.159 -73.434 1.00 78.44 159 MET A CA 1
ATOM 1326 C C . MET A 1 159 ? 37.922 -8.150 -73.632 1.00 78.44 159 MET A C 1
ATOM 1328 O O . MET A 1 159 ? 37.208 -7.593 -72.805 1.00 78.44 159 MET A O 1
ATOM 1332 N N . VAL A 1 160 ? 37.421 -8.817 -74.678 1.00 81.88 160 VAL A N 1
ATOM 1333 C CA . VAL A 1 160 ? 35.977 -8.996 -74.898 1.00 81.88 160 VAL A CA 1
ATOM 1334 C C . VAL A 1 160 ? 35.361 -9.850 -73.786 1.00 81.88 160 VAL A C 1
ATOM 1336 O O . VAL A 1 160 ? 34.358 -9.446 -73.201 1.00 81.88 160 VAL A O 1
ATOM 1339 N N . ASP A 1 161 ? 35.992 -10.971 -73.426 1.00 84.00 161 ASP A N 1
ATOM 1340 C CA . ASP A 1 161 ? 35.525 -11.823 -72.323 1.00 84.00 161 ASP A CA 1
ATOM 1341 C C . ASP A 1 161 ? 35.549 -11.074 -70.976 1.00 84.00 161 ASP A C 1
ATOM 1343 O O . ASP A 1 161 ? 34.594 -11.141 -70.199 1.00 84.00 161 ASP A O 1
ATOM 1347 N N . LEU A 1 162 ? 36.601 -10.287 -70.719 1.00 86.94 162 LEU A N 1
ATOM 1348 C CA . LEU A 1 162 ? 36.699 -9.444 -69.525 1.00 86.94 162 LEU A CA 1
ATOM 1349 C C . LEU A 1 162 ? 35.618 -8.352 -69.496 1.00 86.94 162 LEU A C 1
ATOM 1351 O O . LEU A 1 162 ? 35.070 -8.056 -68.437 1.00 86.94 162 LEU A O 1
ATOM 1355 N N . LYS A 1 163 ? 35.279 -7.770 -70.649 1.00 86.50 163 LYS A N 1
ATOM 1356 C CA . LYS A 1 163 ? 34.234 -6.748 -70.774 1.00 86.50 163 LYS A CA 1
ATOM 1357 C C . LYS A 1 163 ? 32.853 -7.314 -70.456 1.00 86.50 163 LYS A C 1
ATOM 1359 O O . LYS A 1 163 ? 32.114 -6.689 -69.701 1.00 86.50 163 LYS A O 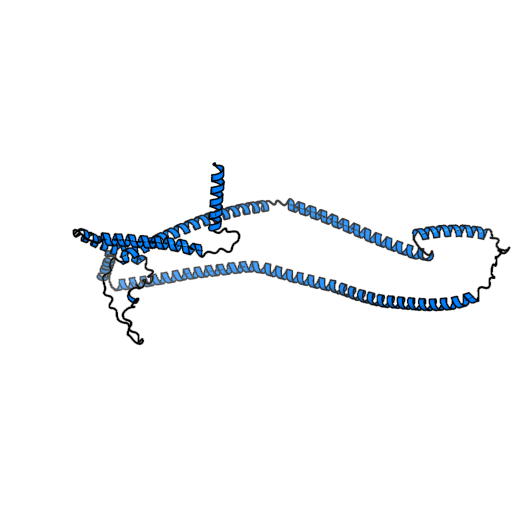1
ATOM 1364 N N . ILE A 1 164 ? 32.548 -8.522 -70.937 1.00 88.62 164 ILE A N 1
ATOM 1365 C CA . ILE A 1 164 ? 31.306 -9.236 -70.604 1.00 88.62 164 ILE A CA 1
ATOM 1366 C C . ILE A 1 164 ? 31.236 -9.510 -69.094 1.00 88.62 164 ILE A C 1
ATOM 1368 O O . ILE A 1 164 ? 30.234 -9.197 -68.452 1.00 88.62 164 ILE A O 1
ATOM 1372 N N . GLN A 1 165 ? 32.323 -10.008 -68.491 1.00 90.00 165 GLN A N 1
ATOM 1373 C CA . GLN A 1 165 ? 32.384 -10.215 -67.038 1.00 90.00 165 GLN A CA 1
ATOM 1374 C C . GLN A 1 165 ? 32.218 -8.903 -66.258 1.00 90.00 165 GLN A C 1
ATOM 1376 O O . GLN A 1 165 ? 31.538 -8.868 -65.231 1.00 90.00 165 GLN A O 1
ATOM 1381 N N . MET A 1 166 ? 32.802 -7.807 -66.742 1.00 90.69 166 MET A N 1
ATOM 1382 C CA . MET A 1 166 ? 32.700 -6.500 -66.101 1.00 90.69 166 MET A CA 1
ATOM 1383 C C . MET A 1 166 ? 31.284 -5.918 -66.197 1.00 90.69 166 MET A C 1
ATOM 1385 O O . MET A 1 166 ? 30.801 -5.335 -65.225 1.00 90.69 166 MET A O 1
ATOM 1389 N N . GLU A 1 167 ? 30.585 -6.129 -67.314 1.00 92.38 167 GLU A N 1
ATOM 1390 C CA . GLU A 1 167 ? 29.169 -5.777 -67.466 1.00 92.38 167 GLU A CA 1
ATOM 1391 C C . GLU A 1 167 ? 28.276 -6.565 -66.502 1.00 92.38 167 GLU A C 1
ATOM 1393 O O . GLU A 1 167 ? 27.383 -5.987 -65.876 1.00 92.38 167 GLU A O 1
ATOM 1398 N N . ASP A 1 168 ? 28.528 -7.861 -66.320 1.00 92.88 168 ASP A N 1
ATOM 1399 C CA . ASP A 1 168 ? 27.763 -8.688 -65.385 1.00 92.88 168 ASP A CA 1
ATOM 1400 C C . ASP A 1 168 ? 28.028 -8.304 -63.923 1.00 92.88 168 ASP A C 1
ATOM 1402 O O . ASP A 1 168 ? 27.083 -8.129 -63.146 1.00 92.88 168 ASP A O 1
ATOM 1406 N N . ILE A 1 169 ? 29.284 -8.036 -63.557 1.00 89.62 169 ILE A N 1
ATOM 1407 C CA . ILE A 1 169 ? 29.634 -7.476 -62.241 1.00 89.62 169 ILE A CA 1
ATOM 1408 C C . ILE A 1 169 ? 28.953 -6.116 -62.037 1.00 89.62 169 ILE A C 1
ATOM 1410 O O . ILE A 1 169 ? 28.434 -5.833 -60.955 1.00 89.62 169 ILE A O 1
ATOM 1414 N N . GLN A 1 170 ? 28.889 -5.274 -63.070 1.00 87.00 170 GLN A N 1
ATOM 1415 C CA . GLN A 1 170 ? 28.221 -3.978 -62.995 1.00 87.00 170 GLN A CA 1
ATOM 1416 C C . GLN A 1 170 ? 26.702 -4.120 -62.809 1.00 87.00 170 GLN A C 1
ATOM 1418 O O . GLN A 1 170 ? 26.113 -3.343 -62.050 1.00 87.00 170 GLN A O 1
ATOM 1423 N N . LYS A 1 171 ? 26.055 -5.102 -63.453 1.00 91.50 171 LYS A N 1
ATOM 1424 C CA . LYS A 1 171 ? 24.633 -5.422 -63.225 1.00 91.50 171 LYS A CA 1
ATOM 1425 C C . LYS A 1 171 ? 24.398 -5.843 -61.774 1.00 91.50 171 LYS A C 1
ATOM 1427 O O . LYS A 1 171 ? 23.507 -5.286 -61.131 1.00 91.50 171 LYS A O 1
ATOM 1432 N N . ILE A 1 172 ? 25.229 -6.739 -61.240 1.00 88.56 172 ILE A N 1
ATOM 1433 C CA . ILE A 1 172 ? 25.143 -7.199 -59.844 1.00 88.56 172 ILE A CA 1
ATOM 1434 C C . ILE A 1 172 ? 25.354 -6.028 -58.877 1.00 88.56 172 ILE A C 1
ATOM 1436 O O . ILE A 1 172 ? 24.569 -5.841 -57.950 1.00 88.56 172 ILE A O 1
ATOM 1440 N N . LEU A 1 173 ? 26.353 -5.172 -59.112 1.00 84.00 173 LEU A N 1
ATOM 1441 C CA . LEU A 1 173 ? 26.605 -3.994 -58.276 1.00 84.00 173 LEU A CA 1
ATOM 1442 C C . LEU A 1 173 ? 25.454 -2.984 -58.318 1.00 84.00 173 LEU A C 1
ATOM 1444 O O . LEU A 1 173 ? 25.144 -2.386 -57.290 1.00 84.00 173 LEU A O 1
ATOM 1448 N N . LYS A 1 174 ? 24.794 -2.796 -59.467 1.00 85.44 174 LYS A N 1
ATOM 1449 C CA . LYS A 1 174 ? 23.594 -1.948 -59.574 1.00 85.44 174 LYS A CA 1
ATOM 1450 C C . LYS A 1 174 ? 22.417 -2.537 -58.796 1.00 85.44 174 LYS A C 1
ATOM 1452 O O . LYS A 1 174 ? 21.759 -1.804 -58.062 1.00 85.44 174 LYS A O 1
ATOM 1457 N N . GLN A 1 175 ? 22.179 -3.845 -58.911 1.00 87.19 175 GLN A N 1
ATOM 1458 C CA . GLN A 1 175 ? 21.145 -4.537 -58.135 1.00 87.19 175 GLN A CA 1
ATOM 1459 C C . GLN A 1 175 ? 21.406 -4.416 -56.632 1.00 87.19 175 GLN A C 1
ATOM 1461 O O . GLN A 1 175 ? 20.508 -4.056 -55.874 1.00 87.19 175 GLN A O 1
ATOM 1466 N N . LEU A 1 176 ? 22.652 -4.635 -56.213 1.00 83.69 176 LEU A N 1
ATOM 1467 C CA . LEU A 1 176 ? 23.055 -4.559 -54.817 1.00 83.69 176 LEU A CA 1
ATOM 1468 C C . LEU A 1 176 ? 22.966 -3.123 -54.284 1.00 83.69 176 LEU A C 1
ATOM 1470 O O . LEU A 1 176 ? 22.433 -2.914 -53.202 1.00 83.69 176 LEU A O 1
ATOM 1474 N N . LYS A 1 177 ? 23.376 -2.123 -55.078 1.00 83.44 177 LYS A N 1
ATOM 1475 C CA . LYS A 1 177 ? 23.212 -0.694 -54.765 1.00 83.44 177 LYS A CA 1
ATOM 1476 C C . LYS A 1 177 ? 21.745 -0.324 -54.531 1.00 83.44 177 LYS A C 1
ATOM 1478 O O . LYS A 1 177 ? 21.462 0.420 -53.592 1.00 83.44 177 LYS A O 1
ATOM 1483 N N . ASN A 1 178 ? 20.838 -0.833 -55.367 1.00 83.62 178 ASN A N 1
ATOM 1484 C CA . ASN A 1 178 ? 19.400 -0.598 -55.233 1.00 83.62 178 ASN A CA 1
ATOM 1485 C C . ASN A 1 178 ? 18.840 -1.298 -53.985 1.00 83.62 178 ASN A C 1
ATOM 1487 O O . ASN A 1 178 ? 18.138 -0.667 -53.200 1.00 83.62 178 ASN A O 1
ATOM 1491 N N . ALA A 1 179 ? 19.209 -2.562 -53.752 1.00 82.62 179 ALA A N 1
ATOM 1492 C CA . ALA A 1 179 ? 18.777 -3.327 -52.582 1.00 82.62 179 ALA A CA 1
ATOM 1493 C C . ALA A 1 179 ? 19.245 -2.703 -51.254 1.00 82.62 179 ALA A C 1
ATOM 1495 O O . ALA A 1 179 ? 18.496 -2.684 -50.281 1.00 82.62 179 ALA A O 1
ATOM 1496 N N . THR A 1 180 ? 20.460 -2.149 -51.208 1.00 79.25 180 THR A N 1
ATOM 1497 C CA . THR A 1 180 ? 21.022 -1.510 -50.005 1.00 79.25 180 THR A CA 1
ATOM 1498 C C . THR A 1 180 ? 20.790 0.004 -49.947 1.00 79.25 180 THR A C 1
ATOM 1500 O O . THR A 1 180 ? 21.272 0.660 -49.017 1.00 79.25 180 THR A O 1
ATOM 1503 N N . SER A 1 181 ? 20.084 0.577 -50.934 1.00 79.56 181 SER A N 1
ATOM 1504 C CA . SER A 1 181 ? 19.826 2.021 -51.073 1.00 79.56 181 SER A CA 1
ATOM 1505 C C . SER A 1 181 ? 21.086 2.878 -50.849 1.00 79.56 181 SER A C 1
ATOM 1507 O O . SER A 1 181 ? 21.090 3.833 -50.064 1.00 79.56 181 SER A O 1
ATOM 1509 N N . CYS A 1 182 ? 22.203 2.495 -51.478 1.00 79.88 182 CYS A N 1
ATOM 1510 C CA . CYS A 1 182 ? 23.493 3.182 -51.331 1.00 79.88 182 CYS A CA 1
ATOM 1511 C C . CYS A 1 182 ? 23.706 4.241 -52.420 1.00 79.88 182 CYS A C 1
ATOM 1513 O O . CYS A 1 182 ? 23.363 4.028 -53.582 1.00 79.88 182 CYS A O 1
ATOM 1515 N N . GLY A 1 183 ? 24.358 5.357 -52.075 1.00 76.88 183 GLY A N 1
ATOM 1516 C CA . GLY A 1 183 ? 24.765 6.373 -53.053 1.00 76.88 183 GLY A CA 1
ATOM 1517 C C . GLY A 1 183 ? 25.996 5.936 -53.852 1.00 76.88 183 GLY A C 1
ATOM 1518 O O . GLY A 1 183 ? 26.025 6.062 -55.082 1.00 76.88 183 GLY A O 1
ATOM 1519 N N . ARG A 1 184 ? 26.982 5.345 -53.160 1.00 79.81 184 ARG A N 1
ATOM 1520 C CA . ARG A 1 184 ? 28.257 4.872 -53.726 1.00 79.81 184 ARG A CA 1
ATOM 1521 C C . ARG A 1 184 ? 28.437 3.355 -53.542 1.00 79.81 184 ARG A C 1
ATOM 1523 O O . ARG A 1 184 ? 28.079 2.836 -52.487 1.00 79.81 184 ARG A O 1
ATOM 1530 N N . PRO A 1 185 ? 29.051 2.634 -54.504 1.00 75.94 185 PRO A N 1
ATOM 1531 C CA . PRO A 1 185 ? 29.299 1.192 -54.374 1.00 75.94 185 PRO A CA 1
ATOM 1532 C C . PRO A 1 185 ? 30.181 0.797 -53.174 1.00 75.94 185 PRO A C 1
ATOM 1534 O O . PRO A 1 185 ? 30.000 -0.272 -52.603 1.00 75.94 185 PRO A O 1
ATOM 1537 N N . GLN A 1 186 ? 31.094 1.673 -52.743 1.00 82.69 186 GLN A N 1
ATOM 1538 C CA . GLN A 1 186 ? 31.987 1.443 -51.593 1.00 82.69 186 GLN A CA 1
ATOM 1539 C C . GLN A 1 186 ? 31.233 1.339 -50.253 1.00 82.69 186 GLN A C 1
ATOM 1541 O O . GLN A 1 186 ? 31.723 0.729 -49.308 1.00 82.69 186 GLN A O 1
ATOM 1546 N N . GLU A 1 187 ? 30.027 1.905 -50.169 1.00 84.50 187 GLU A N 1
ATOM 1547 C CA . GLU A 1 187 ? 29.198 1.901 -48.956 1.00 84.50 187 GLU A CA 1
ATOM 1548 C C . GLU A 1 187 ? 28.379 0.614 -48.801 1.00 84.50 187 GLU A C 1
ATOM 1550 O O . GLU A 1 187 ? 27.813 0.363 -47.739 1.00 84.50 187 GLU A O 1
ATOM 1555 N N . ILE A 1 188 ? 28.312 -0.216 -49.845 1.00 84.25 188 ILE A N 1
ATOM 1556 C CA . ILE A 1 188 ? 27.510 -1.441 -49.853 1.00 84.25 188 ILE A CA 1
ATOM 1557 C C . ILE A 1 188 ? 28.003 -2.417 -48.779 1.00 84.25 188 ILE A C 1
ATOM 1559 O O . ILE A 1 188 ? 27.228 -2.841 -47.925 1.00 84.25 188 ILE A O 1
ATOM 1563 N N . TYR A 1 189 ? 29.298 -2.741 -48.774 1.00 85.62 189 TYR A N 1
ATOM 1564 C CA . TYR A 1 189 ? 29.866 -3.714 -47.837 1.00 85.62 189 TYR A CA 1
ATOM 1565 C C . TYR A 1 189 ? 29.692 -3.341 -46.350 1.00 85.62 189 TYR A C 1
ATOM 1567 O O . TYR A 1 189 ? 29.188 -4.179 -45.594 1.00 85.62 189 TYR A O 1
ATOM 1575 N N . PRO A 1 190 ? 30.041 -2.119 -45.884 1.00 89.06 190 PRO A N 1
ATOM 1576 C CA . PRO A 1 190 ? 29.847 -1.761 -44.480 1.00 89.06 190 PRO A CA 1
ATOM 1577 C C . PRO A 1 190 ? 28.368 -1.761 -44.074 1.00 89.06 190 PRO A C 1
ATOM 1579 O O . PRO A 1 190 ? 28.058 -2.189 -42.962 1.00 89.06 190 PRO A O 1
ATOM 1582 N N . ARG A 1 191 ? 27.445 -1.365 -44.965 1.00 84.81 191 ARG A N 1
ATOM 1583 C CA . ARG A 1 191 ? 26.004 -1.413 -44.673 1.00 84.81 191 ARG A CA 1
ATOM 1584 C C . ARG A 1 191 ? 25.465 -2.832 -44.587 1.00 84.81 191 ARG A C 1
ATOM 1586 O O . ARG A 1 191 ? 24.745 -3.127 -43.643 1.00 84.81 191 ARG A O 1
ATOM 1593 N N . VAL A 1 192 ? 25.849 -3.720 -45.504 1.00 87.56 192 VAL A N 1
ATOM 1594 C CA . VAL A 1 192 ? 25.462 -5.140 -45.439 1.00 87.56 192 VAL A CA 1
ATOM 1595 C C . VAL A 1 192 ? 25.986 -5.771 -44.149 1.00 87.56 192 VAL A C 1
ATOM 1597 O O . VAL A 1 192 ? 25.240 -6.438 -43.437 1.00 87.56 192 VAL A O 1
ATOM 1600 N N . LYS A 1 193 ? 27.243 -5.498 -43.779 1.00 91.44 193 LYS A N 1
ATOM 1601 C CA . LYS A 1 193 ? 27.824 -5.977 -42.517 1.00 91.44 193 LYS A CA 1
ATOM 1602 C C . LYS A 1 193 ? 27.056 -5.470 -41.293 1.00 91.44 193 LYS A C 1
ATOM 1604 O O . LYS A 1 193 ? 26.850 -6.232 -40.349 1.00 91.44 193 LYS A O 1
ATOM 1609 N N . GLN A 1 194 ? 26.631 -4.207 -41.300 1.00 89.44 194 GLN A N 1
ATOM 1610 C CA . GLN A 1 194 ? 25.824 -3.643 -40.220 1.00 89.44 194 GLN A CA 1
ATOM 1611 C C . GLN A 1 194 ? 24.421 -4.263 -40.182 1.00 89.44 194 GLN A C 1
ATOM 1613 O O . GLN A 1 194 ? 23.981 -4.693 -39.123 1.00 89.44 194 GLN A O 1
ATOM 1618 N N . GLN A 1 195 ? 23.768 -4.423 -41.333 1.00 88.88 195 GLN A N 1
ATOM 1619 C CA . GLN A 1 195 ? 22.448 -5.042 -41.445 1.00 88.88 195 GLN A CA 1
ATOM 1620 C C . GLN A 1 195 ? 22.438 -6.489 -40.932 1.00 88.88 195 GLN A C 1
ATOM 1622 O O . GLN A 1 195 ? 21.487 -6.899 -40.268 1.00 88.88 195 GLN A O 1
ATOM 1627 N N . VAL A 1 196 ? 23.500 -7.259 -41.190 1.00 92.56 196 VAL A N 1
ATOM 1628 C CA . VAL A 1 196 ? 23.656 -8.616 -40.640 1.00 92.56 196 VAL A CA 1
ATOM 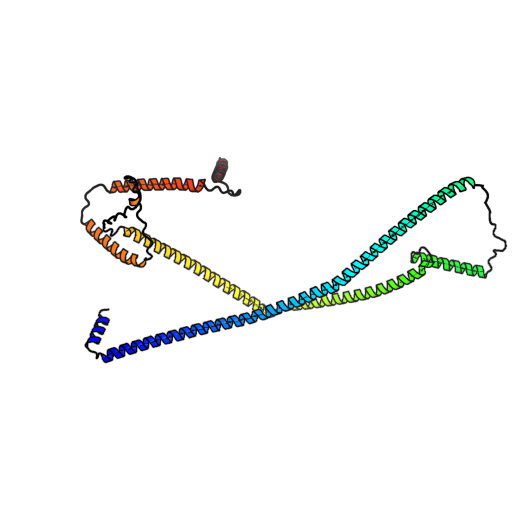1629 C C . VAL A 1 196 ? 23.737 -8.580 -39.112 1.00 92.56 196 VAL A C 1
ATOM 1631 O O . VAL A 1 196 ? 23.019 -9.325 -38.446 1.00 92.56 196 VAL A O 1
ATOM 1634 N N . ARG A 1 197 ? 24.542 -7.674 -38.540 1.00 93.69 197 ARG A N 1
ATOM 1635 C CA . ARG A 1 197 ? 24.645 -7.502 -37.079 1.00 93.69 197 ARG A CA 1
ATOM 1636 C C . ARG A 1 197 ? 23.317 -7.083 -36.457 1.00 93.69 197 ARG A C 1
ATOM 1638 O O . ARG A 1 197 ? 22.918 -7.636 -35.434 1.00 93.69 197 ARG A O 1
ATOM 1645 N N . ASP A 1 198 ? 22.623 -6.140 -37.082 1.00 92.81 198 ASP A N 1
ATOM 1646 C CA . ASP A 1 198 ? 21.326 -5.660 -36.612 1.00 92.81 198 ASP A CA 1
ATOM 1647 C C . ASP A 1 198 ? 20.278 -6.780 -36.691 1.00 92.81 198 ASP A C 1
ATOM 1649 O O . ASP A 1 198 ? 19.509 -6.975 -35.751 1.00 92.81 198 ASP A O 1
ATOM 1653 N N . SER A 1 199 ? 20.297 -7.592 -37.753 1.00 94.19 199 SER A N 1
ATOM 1654 C CA . SER A 1 199 ? 19.441 -8.776 -37.889 1.00 94.19 199 SER A CA 1
ATOM 1655 C C . SER A 1 199 ? 19.694 -9.802 -36.779 1.00 94.19 199 SER A C 1
ATOM 1657 O O . SER A 1 199 ? 18.745 -10.290 -36.165 1.00 94.19 199 SER A O 1
ATOM 1659 N N . GLU A 1 200 ? 20.955 -10.097 -36.453 1.00 95.38 200 GLU A N 1
ATOM 1660 C CA . GLU A 1 200 ? 21.300 -10.991 -35.341 1.00 95.38 200 GLU A CA 1
ATOM 1661 C C . GLU A 1 200 ? 20.823 -10.450 -33.989 1.00 95.38 200 GLU A C 1
ATOM 1663 O O . GLU A 1 200 ? 20.268 -11.196 -33.176 1.00 95.38 200 GLU A O 1
ATOM 1668 N N . GLN A 1 201 ? 20.992 -9.149 -33.740 1.00 94.69 201 GLN A N 1
ATOM 1669 C CA . GLN A 1 201 ? 20.481 -8.514 -32.525 1.00 94.69 201 GLN A CA 1
ATOM 1670 C C . GLN A 1 201 ? 18.954 -8.573 -32.457 1.00 94.69 201 GLN A C 1
ATOM 1672 O O . GLN A 1 201 ? 18.396 -8.861 -31.396 1.00 94.69 201 GLN A O 1
ATOM 1677 N N . MET A 1 202 ? 18.272 -8.347 -33.580 1.00 95.44 202 MET A N 1
ATOM 1678 C CA . MET A 1 202 ? 16.818 -8.447 -33.669 1.00 95.44 202 MET A CA 1
ATOM 1679 C C . MET A 1 202 ? 16.331 -9.870 -33.398 1.00 95.44 202 MET A C 1
ATOM 1681 O O . MET A 1 202 ? 15.401 -10.035 -32.612 1.00 95.44 202 MET A O 1
ATOM 1685 N N . LYS A 1 203 ? 17.001 -10.899 -33.934 1.00 95.94 203 LYS A N 1
ATOM 1686 C CA . LYS A 1 203 ? 16.700 -12.308 -33.622 1.00 95.94 203 LYS A CA 1
ATOM 1687 C C . LYS A 1 203 ? 16.829 -12.601 -32.125 1.00 95.94 203 LYS A C 1
ATOM 1689 O O . LYS A 1 203 ? 15.920 -13.179 -31.538 1.00 95.94 203 LYS A O 1
ATOM 1694 N N . LYS A 1 204 ? 17.907 -12.136 -31.480 1.00 95.31 204 LYS A N 1
ATOM 1695 C CA . LYS A 1 204 ? 18.096 -12.284 -30.022 1.00 95.31 204 LYS A CA 1
ATOM 1696 C C . LYS A 1 204 ? 16.996 -11.580 -29.221 1.00 95.31 204 LYS A C 1
ATOM 1698 O O . LYS A 1 204 ? 16.489 -12.134 -28.248 1.00 95.31 204 LYS A O 1
ATOM 1703 N N . ARG A 1 205 ? 16.605 -10.365 -29.626 1.00 95.31 205 ARG A N 1
ATOM 1704 C CA . ARG A 1 205 ? 15.508 -9.617 -28.986 1.00 95.31 205 ARG A CA 1
ATOM 1705 C C . ARG A 1 205 ? 14.163 -10.318 -29.155 1.00 95.31 205 ARG A C 1
ATOM 1707 O O . ARG A 1 205 ? 13.375 -10.318 -28.215 1.00 95.31 205 ARG A O 1
ATOM 1714 N N . LEU A 1 206 ? 13.912 -10.908 -30.321 1.00 96.75 206 LEU A N 1
ATOM 1715 C CA . LEU A 1 206 ? 12.677 -11.630 -30.612 1.00 96.75 206 LEU A CA 1
ATOM 1716 C C . LEU A 1 206 ? 12.563 -12.891 -29.747 1.00 96.75 206 LEU A C 1
ATOM 1718 O O . LEU A 1 206 ? 11.563 -13.034 -29.054 1.00 96.75 206 LEU A O 1
ATOM 1722 N N . ALA A 1 207 ? 13.625 -13.698 -29.660 1.00 96.50 207 ALA A N 1
ATOM 1723 C CA . ALA A 1 207 ? 13.666 -14.868 -28.776 1.00 96.50 207 ALA A CA 1
ATOM 1724 C C . ALA A 1 207 ? 13.454 -14.498 -27.294 1.00 96.50 207 ALA A C 1
ATOM 1726 O O . ALA A 1 207 ? 12.721 -15.169 -26.573 1.00 96.50 207 ALA A O 1
ATOM 1727 N N . LYS A 1 208 ? 14.043 -13.384 -26.830 1.00 95.75 208 LYS A N 1
ATOM 1728 C CA . LYS A 1 208 ? 13.812 -12.886 -25.463 1.00 95.75 208 LYS A CA 1
ATOM 1729 C C . LYS A 1 208 ? 12.348 -12.493 -25.231 1.00 95.75 208 LYS A C 1
ATOM 1731 O O . LYS A 1 208 ? 11.803 -12.793 -24.174 1.00 95.75 208 LYS A O 1
ATOM 1736 N N . ARG A 1 209 ? 11.726 -11.801 -26.190 1.00 94.62 209 ARG A N 1
ATOM 1737 C CA . ARG A 1 209 ? 10.311 -11.403 -26.099 1.00 94.62 209 ARG A CA 1
ATOM 1738 C C . ARG A 1 209 ? 9.379 -12.608 -26.107 1.00 94.62 209 ARG A C 1
ATOM 1740 O O . ARG A 1 209 ? 8.401 -12.607 -25.374 1.00 94.62 209 ARG A O 1
ATOM 1747 N N . GLU A 1 210 ? 9.693 -13.620 -26.904 1.00 96.44 210 GLU A N 1
ATOM 1748 C CA . GLU A 1 210 ? 8.942 -14.873 -26.941 1.00 96.44 210 GLU A CA 1
ATOM 1749 C C . GLU A 1 210 ? 8.994 -15.594 -25.589 1.00 96.44 210 GLU A C 1
ATOM 1751 O O . GLU A 1 210 ? 7.953 -15.943 -25.042 1.00 96.44 210 GLU A O 1
ATOM 1756 N N . LEU A 1 211 ? 10.181 -15.698 -24.980 1.00 96.50 211 LEU A N 1
ATOM 1757 C CA . LEU A 1 211 ? 10.326 -16.250 -23.631 1.00 96.50 211 LEU A CA 1
ATOM 1758 C C . LEU A 1 211 ? 9.523 -15.457 -22.588 1.00 96.50 211 LEU A C 1
ATOM 1760 O O . LEU A 1 211 ? 8.861 -16.049 -21.740 1.00 96.50 211 LEU A O 1
ATOM 1764 N N . GLN A 1 212 ? 9.574 -14.124 -22.650 1.00 95.44 212 GLN A N 1
ATOM 1765 C CA . GLN A 1 212 ? 8.827 -13.265 -21.731 1.00 95.44 212 GLN A CA 1
ATOM 1766 C C . GLN A 1 212 ? 7.314 -13.469 -21.875 1.00 95.44 212 GLN A C 1
ATOM 1768 O O . GLN A 1 212 ? 6.629 -13.627 -20.871 1.00 95.44 212 GLN A O 1
ATOM 1773 N N . ARG A 1 213 ? 6.809 -13.536 -23.110 1.00 96.00 213 ARG A N 1
ATOM 1774 C CA . ARG A 1 213 ? 5.395 -13.808 -23.379 1.00 96.00 213 ARG A CA 1
ATOM 1775 C C . ARG A 1 213 ? 4.962 -15.164 -22.820 1.00 96.00 213 ARG A C 1
ATOM 1777 O O . ARG A 1 213 ? 3.895 -15.257 -22.228 1.00 96.00 213 ARG A O 1
ATOM 1784 N N . ASN A 1 214 ? 5.791 -16.195 -22.974 1.00 96.50 214 ASN A N 1
ATOM 1785 C CA . ASN A 1 214 ? 5.490 -17.524 -22.440 1.00 96.50 214 ASN A CA 1
ATOM 1786 C C . ASN A 1 214 ? 5.430 -17.517 -20.905 1.00 96.50 214 ASN A C 1
ATOM 1788 O O . ASN A 1 214 ? 4.539 -18.128 -20.327 1.00 96.50 214 ASN A O 1
ATOM 1792 N N . LEU A 1 215 ? 6.337 -16.794 -20.238 1.00 95.94 215 LEU A N 1
ATOM 1793 C CA . LEU A 1 215 ? 6.299 -16.622 -18.780 1.00 95.94 215 LEU A CA 1
ATOM 1794 C C . LEU A 1 215 ? 5.061 -15.851 -18.318 1.00 95.94 215 LEU A C 1
ATOM 1796 O O . LEU A 1 215 ? 4.438 -16.230 -17.331 1.00 95.94 215 LEU A O 1
ATOM 1800 N N . GLU A 1 216 ? 4.698 -14.782 -19.025 1.00 94.12 216 GLU A N 1
ATOM 1801 C CA . GLU A 1 216 ? 3.480 -14.019 -18.743 1.00 94.12 216 GLU A CA 1
ATOM 1802 C C . GLU A 1 216 ? 2.238 -14.906 -18.877 1.00 94.12 216 GLU A C 1
ATOM 1804 O O . GLU A 1 216 ? 1.381 -14.868 -18.002 1.00 94.12 216 GLU A O 1
ATOM 1809 N N . GLN A 1 217 ? 2.185 -15.762 -19.899 1.00 96.50 217 GLN A N 1
ATOM 1810 C CA . GLN A 1 217 ? 1.087 -16.705 -20.091 1.00 96.50 217 GLN A CA 1
ATOM 1811 C C . GLN A 1 217 ? 1.012 -17.765 -18.978 1.00 96.50 217 GLN A C 1
ATOM 1813 O O . GLN A 1 217 ? -0.060 -18.021 -18.441 1.00 96.50 217 GLN A O 1
ATOM 1818 N N . ILE A 1 218 ? 2.150 -18.319 -18.550 1.00 96.94 218 ILE A N 1
ATOM 1819 C CA . ILE A 1 218 ? 2.185 -19.240 -17.401 1.00 96.94 218 ILE A CA 1
ATOM 1820 C C . ILE A 1 218 ? 1.688 -18.539 -16.130 1.00 96.94 218 ILE A C 1
ATOM 1822 O O . ILE A 1 218 ? 0.906 -19.109 -15.376 1.00 96.94 218 ILE A O 1
ATOM 1826 N N . ASN A 1 219 ? 2.103 -17.292 -15.896 1.00 95.75 219 ASN A N 1
ATOM 1827 C CA . ASN A 1 219 ? 1.643 -16.528 -14.737 1.00 95.75 219 ASN A CA 1
ATOM 1828 C C . ASN A 1 219 ? 0.135 -16.261 -14.783 1.00 95.75 219 ASN A C 1
ATOM 1830 O O . ASN A 1 219 ? -0.513 -16.322 -13.740 1.00 95.75 219 ASN A O 1
ATOM 1834 N N . THR A 1 220 ? -0.432 -15.975 -15.961 1.00 95.94 220 THR A N 1
ATOM 1835 C CA . THR A 1 220 ? -1.886 -15.812 -16.095 1.00 95.94 220 THR A CA 1
ATOM 1836 C C . THR A 1 220 ? -2.629 -17.112 -15.822 1.00 95.94 220 THR A C 1
ATOM 1838 O O . THR A 1 220 ? -3.657 -17.076 -15.153 1.00 95.94 220 THR A O 1
ATOM 1841 N N . ASP A 1 221 ? -2.089 -18.249 -16.261 1.00 96.00 221 ASP A N 1
ATOM 1842 C CA . ASP A 1 221 ? -2.699 -19.559 -16.025 1.00 96.00 221 ASP A CA 1
ATOM 1843 C C . ASP A 1 221 ? -2.666 -19.919 -14.529 1.00 96.00 221 ASP A C 1
ATOM 1845 O O . ASP A 1 221 ? -3.680 -20.321 -13.965 1.00 96.00 221 ASP A O 1
ATOM 1849 N N . VAL A 1 222 ? -1.534 -19.691 -13.850 1.00 94.69 222 VAL A N 1
ATOM 1850 C CA . VAL A 1 222 ? -1.394 -19.897 -12.395 1.00 94.69 222 VAL A CA 1
ATOM 1851 C C . VAL A 1 222 ? -2.330 -18.982 -11.605 1.0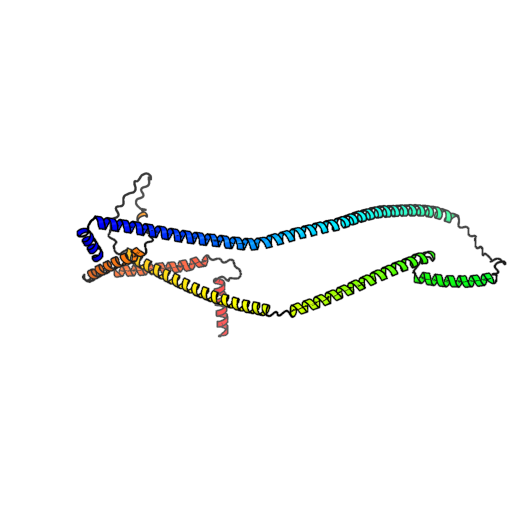0 94.69 222 VAL A C 1
ATOM 1853 O O . VAL A 1 222 ? -2.984 -19.427 -10.665 1.00 94.69 222 VAL A O 1
ATOM 1856 N N . ALA A 1 223 ? -2.434 -17.708 -11.992 1.00 92.69 223 ALA A N 1
ATOM 1857 C CA . ALA A 1 223 ? -3.378 -16.785 -11.371 1.00 92.69 223 ALA A CA 1
ATOM 1858 C C . ALA A 1 223 ? -4.835 -17.229 -11.579 1.00 92.69 223 ALA A C 1
ATOM 1860 O O . ALA A 1 223 ? -5.642 -17.084 -10.664 1.00 92.69 223 ALA A O 1
ATOM 1861 N N . GLY A 1 224 ? -5.157 -17.795 -12.747 1.00 94.31 224 GLY A N 1
ATOM 1862 C CA . GLY A 1 224 ? -6.456 -18.405 -13.024 1.00 94.31 224 GLY A CA 1
ATOM 1863 C C . GLY A 1 224 ? -6.754 -19.576 -12.090 1.00 94.31 224 GLY A C 1
ATOM 1864 O O . GLY A 1 224 ? -7.797 -19.583 -11.448 1.00 94.31 224 GLY A O 1
ATOM 1865 N N . VAL A 1 225 ? -5.806 -20.503 -11.925 1.00 91.31 225 VAL A N 1
ATOM 1866 C CA . VAL A 1 225 ? -5.955 -21.642 -11.001 1.00 91.31 225 VAL A CA 1
ATOM 1867 C C . VAL A 1 225 ? -6.169 -21.172 -9.563 1.00 91.31 225 VAL A C 1
ATOM 1869 O O . VAL A 1 225 ? -7.096 -21.635 -8.911 1.00 91.31 225 VAL A O 1
ATOM 1872 N N . HIS A 1 226 ? -5.380 -20.213 -9.074 1.00 85.69 226 HIS A N 1
ATOM 1873 C CA . HIS A 1 226 ? -5.574 -19.674 -7.724 1.00 85.69 226 HIS A CA 1
ATOM 1874 C C . HIS A 1 226 ? -6.894 -18.920 -7.563 1.00 85.69 226 HIS A C 1
ATOM 1876 O O . HIS A 1 226 ? -7.500 -18.957 -6.495 1.00 85.69 226 HIS A O 1
ATOM 1882 N N . HIS A 1 227 ? -7.350 -18.224 -8.606 1.00 88.50 227 HIS A N 1
ATOM 1883 C CA . HIS A 1 227 ? -8.666 -17.601 -8.590 1.00 88.50 227 HIS A CA 1
ATOM 1884 C C . HIS A 1 227 ? -9.771 -18.653 -8.466 1.00 88.50 227 HIS A C 1
ATOM 1886 O O . HIS A 1 227 ? -10.673 -18.479 -7.651 1.00 88.50 227 HIS A O 1
ATOM 1892 N N . ASP A 1 228 ? -9.669 -19.748 -9.218 1.00 85.00 228 ASP A N 1
ATOM 1893 C CA . ASP A 1 228 ? -10.625 -20.851 -9.172 1.00 85.00 228 ASP A CA 1
ATOM 1894 C C . ASP A 1 228 ? -10.573 -21.601 -7.832 1.00 85.00 228 ASP A C 1
ATOM 1896 O O . ASP A 1 228 ? -11.620 -21.967 -7.305 1.00 85.00 228 ASP A O 1
ATOM 1900 N N . GLU A 1 229 ? -9.392 -21.803 -7.245 1.00 82.19 229 GLU A N 1
ATOM 1901 C CA . GLU A 1 229 ? -9.234 -22.356 -5.891 1.00 82.19 229 GLU A CA 1
ATOM 1902 C C . GLU A 1 229 ? -9.946 -21.472 -4.860 1.00 82.19 229 GLU A C 1
ATOM 1904 O O . GLU A 1 229 ? -10.821 -21.950 -4.147 1.00 82.19 229 GLU A O 1
ATOM 1909 N N . LEU A 1 230 ? -9.675 -20.163 -4.859 1.00 79.75 230 LEU A N 1
ATOM 1910 C CA . LEU A 1 230 ? -10.316 -19.214 -3.941 1.00 79.75 230 LEU A CA 1
ATOM 1911 C C . LEU A 1 230 ? -11.827 -19.083 -4.172 1.00 79.75 230 LEU A C 1
ATOM 1913 O O . LEU A 1 230 ? -12.586 -18.897 -3.224 1.00 79.75 230 LEU A O 1
ATOM 1917 N N . ALA A 1 231 ? -12.284 -19.162 -5.422 1.00 77.06 231 ALA A N 1
ATOM 1918 C CA . ALA A 1 231 ? -13.708 -19.131 -5.747 1.00 77.06 231 ALA A CA 1
ATOM 1919 C C . ALA A 1 231 ? -14.433 -20.408 -5.290 1.00 77.06 231 ALA A C 1
ATOM 1921 O O . ALA A 1 231 ? -15.626 -20.360 -4.982 1.00 77.06 231 ALA A O 1
ATOM 1922 N N . ASN A 1 232 ? -13.722 -21.538 -5.248 1.00 68.44 232 ASN A N 1
ATOM 1923 C CA . ASN A 1 232 ? -14.248 -22.834 -4.828 1.00 68.44 232 ASN A CA 1
ATOM 1924 C C . ASN A 1 232 ? -13.959 -23.171 -3.357 1.00 68.44 232 ASN A C 1
ATOM 1926 O O . ASN A 1 232 ? -14.508 -24.156 -2.858 1.00 68.44 232 ASN A O 1
ATOM 1930 N N . ASP A 1 233 ? -13.192 -22.343 -2.643 1.00 65.25 233 ASP A N 1
ATOM 1931 C CA . ASP A 1 233 ? -12.970 -22.408 -1.195 1.00 65.25 233 ASP A CA 1
ATOM 1932 C C . ASP A 1 233 ? -14.235 -22.002 -0.407 1.00 65.25 233 ASP A C 1
ATOM 1934 O O . ASP A 1 233 ? -14.206 -21.213 0.530 1.00 65.25 233 ASP A O 1
ATOM 1938 N N . PHE A 1 234 ? -15.381 -22.623 -0.705 1.00 62.41 234 PHE A N 1
ATOM 1939 C CA . PHE A 1 234 ? -16.497 -22.724 0.235 1.00 62.41 234 PHE A CA 1
ATOM 1940 C C . PHE A 1 234 ? -16.117 -23.711 1.342 1.00 62.41 234 PHE A C 1
ATOM 1942 O O . PHE A 1 234 ? -16.664 -24.812 1.454 1.00 62.41 234 PHE A O 1
ATOM 1949 N N . THR A 1 235 ? -15.151 -23.337 2.178 1.00 65.38 235 THR A N 1
ATOM 1950 C CA . THR A 1 235 ? -14.836 -24.126 3.363 1.00 65.38 235 THR A CA 1
ATOM 1951 C C . THR A 1 235 ? -16.066 -24.095 4.282 1.00 65.38 235 THR A C 1
ATOM 1953 O O . THR A 1 235 ? -16.650 -23.028 4.503 1.00 65.38 235 THR A O 1
ATOM 1956 N N . PRO A 1 236 ? -16.495 -25.231 4.864 1.00 67.56 236 PRO A N 1
ATOM 1957 C CA . PRO A 1 236 ? -17.635 -25.271 5.789 1.00 67.56 236 PRO A CA 1
ATOM 1958 C C . PRO A 1 236 ? -17.485 -24.293 6.968 1.00 67.56 236 PRO A C 1
ATOM 1960 O O . PRO A 1 236 ? -18.482 -23.865 7.552 1.00 67.56 236 PRO A O 1
ATOM 1963 N N . ASP A 1 237 ? -16.254 -23.890 7.281 1.00 69.06 237 ASP A N 1
ATOM 1964 C CA . ASP A 1 237 ? -15.942 -22.875 8.282 1.00 69.06 237 ASP A CA 1
ATOM 1965 C C . ASP A 1 237 ? -16.314 -21.445 7.857 1.00 69.06 237 ASP A C 1
ATOM 1967 O O . ASP A 1 237 ? -16.736 -20.660 8.705 1.00 69.06 237 ASP A O 1
ATOM 1971 N N . GLU A 1 238 ? -16.239 -21.088 6.573 1.00 69.88 238 GLU A N 1
ATOM 1972 C CA . GLU A 1 238 ? -16.705 -19.779 6.099 1.00 69.88 238 GLU A CA 1
ATOM 1973 C C . GLU A 1 238 ? -18.227 -19.683 6.125 1.00 69.88 238 GLU A C 1
ATOM 1975 O O . GLU A 1 238 ? -18.784 -18.688 6.593 1.00 69.88 238 GLU A O 1
ATOM 1980 N N . LEU A 1 239 ? -18.913 -20.758 5.725 1.00 76.31 239 LEU A N 1
ATOM 1981 C CA . LEU A 1 239 ? -20.366 -20.832 5.841 1.00 76.31 239 LEU A CA 1
ATOM 1982 C C . LEU A 1 239 ? -20.800 -20.695 7.308 1.00 76.31 239 LEU A C 1
ATOM 1984 O O . LEU A 1 239 ? -21.723 -19.935 7.604 1.00 76.31 239 LEU A O 1
ATOM 1988 N N . ARG A 1 240 ? -20.080 -21.350 8.231 1.00 78.88 240 ARG A N 1
ATOM 1989 C CA . ARG A 1 240 ? -20.271 -21.199 9.682 1.00 78.88 240 ARG A CA 1
ATOM 1990 C C . ARG A 1 240 ? -20.054 -19.765 10.155 1.00 78.88 240 ARG A C 1
ATOM 1992 O O . ARG A 1 240 ? -20.918 -19.224 10.842 1.00 78.88 240 ARG A O 1
ATOM 1999 N N . ARG A 1 241 ? -18.972 -19.106 9.732 1.00 82.38 241 ARG A N 1
ATOM 2000 C CA . ARG A 1 241 ? -18.712 -17.694 10.065 1.00 82.38 241 ARG A CA 1
ATOM 2001 C C . ARG A 1 241 ? -19.832 -16.778 9.585 1.00 82.38 241 ARG A C 1
ATOM 2003 O O . ARG A 1 241 ? -20.269 -15.910 10.336 1.00 82.38 241 ARG A O 1
ATOM 2010 N N . VAL A 1 242 ? -20.330 -16.977 8.365 1.00 86.62 242 VAL A N 1
ATOM 2011 C CA . VAL A 1 242 ? -21.440 -16.183 7.818 1.00 86.62 242 VAL A CA 1
ATOM 2012 C C . VAL A 1 242 ? -22.730 -16.428 8.604 1.00 86.62 242 VAL A C 1
ATOM 2014 O O . VAL A 1 242 ? -23.460 -15.477 8.898 1.00 86.62 242 VAL A O 1
ATOM 2017 N N . THR A 1 243 ? -23.020 -17.676 8.985 1.00 87.31 243 THR A N 1
ATOM 2018 C CA . THR A 1 243 ? -24.190 -17.981 9.823 1.00 87.31 243 THR A CA 1
ATOM 2019 C C . THR A 1 243 ? -24.069 -17.389 11.224 1.00 87.31 243 THR A C 1
ATOM 2021 O O . THR A 1 243 ? -25.036 -16.814 11.724 1.00 87.31 243 THR A O 1
ATOM 2024 N N . ASP A 1 244 ? -22.881 -17.443 11.824 1.00 90.00 244 ASP A N 1
ATOM 2025 C CA . ASP A 1 244 ? -22.613 -16.885 13.149 1.00 90.00 244 ASP A CA 1
ATOM 2026 C C . ASP A 1 244 ? -22.712 -15.358 13.135 1.00 90.00 244 ASP A C 1
ATOM 2028 O O . ASP A 1 244 ? -23.289 -14.763 14.048 1.00 90.00 244 ASP A O 1
ATOM 2032 N N . TYR A 1 245 ? -22.228 -14.717 12.067 1.00 92.25 245 TYR A N 1
ATOM 2033 C CA . TYR A 1 245 ? -22.344 -13.276 11.871 1.00 92.25 245 TYR A CA 1
ATOM 2034 C C . TYR A 1 245 ? -23.808 -12.832 11.804 1.00 92.25 245 TYR A C 1
ATOM 2036 O O . TYR A 1 245 ? -24.207 -11.907 12.513 1.00 92.25 245 TYR A O 1
ATOM 2044 N N . LYS A 1 246 ? -24.638 -13.536 11.022 1.00 92.56 246 LYS A N 1
ATOM 2045 C CA . LYS A 1 246 ? -26.085 -13.270 10.951 1.00 92.56 246 LYS A CA 1
ATOM 2046 C C . LYS A 1 246 ? -26.759 -13.467 12.311 1.00 92.56 246 LYS A C 1
ATOM 2048 O O . LYS A 1 246 ? -27.504 -12.598 12.759 1.00 92.56 246 LYS A O 1
ATOM 2053 N N . ALA A 1 247 ? -26.438 -14.551 13.017 1.00 93.75 247 ALA A N 1
ATOM 2054 C CA . ALA A 1 247 ? -26.982 -14.812 14.348 1.00 93.75 247 ALA A CA 1
ATOM 2055 C C . ALA A 1 247 ? -26.574 -13.739 15.377 1.00 93.75 247 ALA A C 1
ATOM 2057 O O . ALA A 1 247 ? -27.358 -13.394 16.266 1.00 93.75 247 ALA A O 1
ATOM 2058 N N . LEU A 1 248 ? -25.356 -13.200 15.277 1.00 94.44 248 LEU A N 1
ATOM 2059 C CA . LEU A 1 248 ? -24.886 -12.112 16.132 1.00 94.44 248 LEU A CA 1
ATOM 2060 C C . LEU A 1 248 ? -25.587 -10.790 15.796 1.00 94.44 248 LEU A C 1
ATOM 2062 O O . LEU A 1 248 ? -25.995 -10.066 16.704 1.00 94.44 248 LEU A O 1
ATOM 2066 N N . GLN A 1 249 ? -25.789 -10.506 14.510 1.00 94.56 249 GLN A N 1
ATOM 2067 C CA . GLN A 1 249 ? -26.513 -9.327 14.044 1.00 94.56 249 GLN A CA 1
ATOM 2068 C C . GLN A 1 249 ? -27.963 -9.316 14.556 1.00 94.56 249 GLN A C 1
ATOM 2070 O O . GLN A 1 249 ? -28.423 -8.294 15.072 1.00 94.56 249 GLN A O 1
ATOM 2075 N N . ASP A 1 250 ? -28.641 -10.466 14.540 1.00 94.69 250 ASP A N 1
ATOM 2076 C CA . ASP A 1 250 ? -29.990 -10.617 15.096 1.00 94.69 250 ASP A CA 1
ATOM 2077 C C . ASP A 1 250 ? -30.027 -10.410 16.619 1.00 94.69 250 ASP A C 1
ATOM 2079 O O . ASP A 1 250 ? -30.958 -9.799 17.154 1.00 94.69 250 ASP A O 1
ATOM 2083 N N . LYS A 1 251 ? -29.008 -10.891 17.347 1.00 94.94 251 LYS A N 1
ATOM 2084 C CA . LYS A 1 251 ? -28.885 -10.659 18.799 1.00 94.94 251 LYS A CA 1
ATOM 2085 C C . LYS A 1 251 ? -28.705 -9.174 19.114 1.00 94.94 251 LYS A C 1
ATOM 2087 O O . LYS A 1 251 ? -29.377 -8.669 20.012 1.00 94.94 251 LYS A O 1
ATOM 2092 N N . ILE A 1 252 ? -27.864 -8.472 18.351 1.00 92.81 252 ILE A N 1
ATOM 2093 C CA . ILE A 1 252 ? -27.658 -7.023 18.490 1.00 92.81 252 ILE A CA 1
ATOM 2094 C C . ILE A 1 252 ? -28.957 -6.263 18.198 1.00 92.81 252 ILE A C 1
ATOM 2096 O O . ILE A 1 252 ? -29.304 -5.339 18.935 1.00 92.81 252 ILE A O 1
ATOM 2100 N N . GLY A 1 253 ? -29.706 -6.665 17.165 1.00 95.06 253 GLY A N 1
ATOM 2101 C CA . GLY A 1 253 ? -31.023 -6.099 16.860 1.00 95.06 253 GLY A CA 1
ATOM 2102 C C . GLY A 1 253 ? -31.987 -6.212 18.044 1.00 95.06 253 GLY A C 1
ATOM 2103 O O . GLY A 1 253 ? -32.513 -5.204 18.517 1.00 95.06 253 GLY A O 1
ATOM 2104 N N . LYS A 1 254 ? -32.125 -7.419 18.609 1.00 94.94 254 LYS A N 1
ATOM 2105 C CA . LYS A 1 254 ? -32.981 -7.675 19.782 1.00 94.94 254 LYS A CA 1
ATOM 2106 C C . LYS A 1 254 ? -32.550 -6.893 21.024 1.00 94.94 254 LYS A C 1
ATOM 2108 O O . LYS A 1 254 ? -33.399 -6.458 21.801 1.00 94.94 254 LYS A O 1
ATOM 2113 N N . GLU A 1 255 ? -31.250 -6.714 21.256 1.00 92.38 255 GLU A N 1
ATOM 2114 C CA . GLU A 1 255 ? -30.777 -5.876 22.363 1.00 92.38 255 GLU A CA 1
ATOM 2115 C C . GLU A 1 255 ? -31.072 -4.392 22.146 1.00 92.38 255 GLU A C 1
ATOM 2117 O O . GLU A 1 255 ? -31.497 -3.721 23.089 1.00 92.38 255 GLU A O 1
ATOM 2122 N N . ARG A 1 256 ? -30.927 -3.877 20.919 1.00 92.81 256 ARG A N 1
ATOM 2123 C CA . ARG A 1 256 ? -31.287 -2.488 20.596 1.00 92.81 256 ARG A CA 1
ATOM 2124 C C . ARG A 1 256 ? -32.771 -2.215 20.821 1.00 92.81 256 ARG A C 1
ATOM 2126 O O . ARG A 1 256 ? -33.108 -1.191 21.410 1.00 92.81 256 ARG A O 1
ATOM 2133 N N . GLU A 1 257 ? -33.649 -3.134 20.428 1.00 95.12 257 GLU A N 1
ATOM 2134 C CA . GLU A 1 257 ? -35.090 -3.026 20.698 1.00 95.12 257 GLU A CA 1
ATOM 2135 C C . GLU A 1 257 ? -35.382 -2.973 22.204 1.00 95.12 257 GLU A C 1
ATOM 2137 O O . GLU A 1 257 ? -36.132 -2.113 22.673 1.00 95.12 257 GLU A O 1
ATOM 2142 N N . LYS A 1 258 ? -34.729 -3.835 22.998 1.00 94.19 258 LYS A N 1
ATOM 2143 C CA . LYS A 1 258 ? -34.844 -3.804 24.465 1.00 94.19 258 LYS A CA 1
ATOM 2144 C C . LYS A 1 258 ? -34.342 -2.486 25.054 1.00 94.19 258 LYS A C 1
ATOM 2146 O O . LYS A 1 258 ? -34.989 -1.940 25.946 1.00 94.19 258 LYS A O 1
ATOM 2151 N N . GLN A 1 259 ? -33.223 -1.955 24.563 1.00 89.75 259 GLN A N 1
ATOM 2152 C CA . GLN A 1 259 ? -32.691 -0.666 25.011 1.00 89.75 259 GLN A CA 1
ATOM 2153 C C . GLN A 1 259 ? -33.652 0.485 24.697 1.00 89.75 259 GLN A C 1
ATOM 2155 O O . GLN A 1 259 ? -33.895 1.326 25.562 1.00 89.75 259 GLN A O 1
ATOM 2160 N N . GLN A 1 260 ? -34.254 0.501 23.506 1.00 92.50 260 GLN A N 1
ATOM 2161 C CA . GLN A 1 260 ? -35.263 1.498 23.144 1.00 92.50 260 GLN A CA 1
ATOM 2162 C C . GLN A 1 260 ? -36.503 1.400 24.042 1.00 92.50 260 GLN A C 1
ATOM 2164 O O . GLN A 1 260 ? -36.973 2.419 24.546 1.00 92.50 260 GLN A O 1
ATOM 2169 N N . ALA A 1 261 ? -36.984 0.185 24.321 1.00 93.06 261 ALA A N 1
ATOM 2170 C CA . ALA A 1 261 ? -38.105 -0.037 25.234 1.00 93.06 261 ALA A CA 1
ATOM 2171 C C . ALA A 1 261 ? -37.799 0.392 26.684 1.00 93.06 261 ALA A C 1
ATOM 2173 O O . ALA A 1 261 ? -38.682 0.863 27.402 1.00 93.06 261 ALA A O 1
ATOM 2174 N N . LEU A 1 262 ? -36.552 0.254 27.141 1.00 92.00 262 LEU A N 1
ATOM 2175 C CA . LEU A 1 262 ? -36.134 0.753 28.455 1.00 92.00 262 LEU A CA 1
ATOM 2176 C C . LEU A 1 262 ? -36.021 2.279 28.476 1.00 92.00 262 LEU A C 1
ATOM 2178 O O . LEU A 1 262 ? -36.435 2.906 29.450 1.00 92.00 262 LEU A O 1
ATOM 2182 N N . ALA A 1 263 ? -35.510 2.888 27.406 1.00 91.50 263 ALA A N 1
ATOM 2183 C CA . ALA A 1 263 ? -35.408 4.338 27.293 1.00 91.50 263 ALA A CA 1
ATOM 2184 C C . ALA A 1 263 ? -36.790 5.014 27.305 1.00 91.50 263 ALA A C 1
ATOM 2186 O O . ALA A 1 263 ? -36.965 6.037 27.968 1.00 91.50 263 ALA A O 1
ATOM 2187 N N . THR A 1 264 ? -37.788 4.435 26.629 1.00 94.00 264 THR A N 1
ATOM 2188 C CA . THR A 1 264 ? -39.167 4.949 26.662 1.00 94.00 264 THR A CA 1
ATOM 2189 C C . THR A 1 264 ? -39.793 4.799 28.045 1.00 94.00 264 THR A C 1
ATOM 2191 O O . THR A 1 264 ? -40.359 5.768 28.550 1.00 94.00 264 THR A O 1
ATOM 2194 N N . LYS A 1 265 ? -39.620 3.647 28.710 1.00 93.69 265 LYS A N 1
ATOM 2195 C CA . LYS A 1 265 ? -40.054 3.465 30.106 1.00 93.69 265 LYS A CA 1
ATOM 2196 C C . LYS A 1 265 ? -39.403 4.478 31.045 1.00 93.69 265 LYS A C 1
ATOM 2198 O O . LYS A 1 265 ? -40.092 5.049 31.882 1.00 93.69 265 LYS A O 1
ATOM 2203 N N . LYS A 1 266 ? -38.104 4.747 30.887 1.00 92.75 266 LYS A N 1
ATOM 2204 C CA . LYS A 1 266 ? -37.390 5.737 31.702 1.00 92.75 266 LYS A CA 1
ATOM 2205 C C . LYS A 1 266 ? -37.980 7.138 31.525 1.00 92.75 266 LYS A C 1
ATOM 2207 O O . LYS A 1 266 ? -38.300 7.775 32.524 1.00 92.75 266 LYS A O 1
ATOM 2212 N N . LYS A 1 267 ? -38.210 7.575 30.282 1.00 92.38 267 LYS A N 1
ATOM 2213 C CA . LYS A 1 267 ? -38.870 8.862 30.002 1.00 92.38 267 LYS A CA 1
ATOM 2214 C C . LYS A 1 267 ? -40.252 8.944 30.651 1.00 92.38 267 LYS A C 1
ATOM 2216 O O . LYS A 1 267 ? -40.525 9.895 31.366 1.00 92.38 267 LYS A O 1
ATOM 2221 N N . GLN A 1 268 ? -41.072 7.900 30.517 1.00 92.06 268 GLN A N 1
ATOM 2222 C CA . GLN A 1 268 ? -42.386 7.846 31.170 1.00 92.06 268 GLN A CA 1
ATOM 2223 C C . GLN A 1 268 ? -42.282 7.956 32.700 1.00 92.06 268 GLN A C 1
ATOM 2225 O O . GLN A 1 268 ? -43.063 8.673 33.321 1.00 92.06 268 GLN A O 1
ATOM 2230 N N . THR A 1 269 ? -41.311 7.283 33.329 1.00 88.88 269 THR A N 1
ATOM 2231 C CA . THR A 1 269 ? -41.098 7.407 34.781 1.00 88.88 269 THR A CA 1
ATOM 2232 C C . THR A 1 269 ? -40.601 8.792 35.190 1.00 88.88 269 THR A C 1
ATOM 2234 O O . THR A 1 269 ? -41.006 9.299 36.236 1.00 88.88 269 THR A O 1
ATOM 2237 N N . GLU A 1 270 ? -39.758 9.422 34.369 1.00 89.75 270 GLU A N 1
ATOM 2238 C CA . GLU A 1 270 ? -39.291 10.791 34.583 1.00 89.75 270 GLU A CA 1
ATOM 2239 C C . GLU A 1 270 ? -40.458 11.780 34.478 1.00 89.75 270 GLU A C 1
ATOM 2241 O O . GLU A 1 270 ? -40.609 12.619 35.366 1.00 89.75 270 GLU A O 1
ATOM 2246 N N . ASP A 1 271 ? -41.330 11.646 33.479 1.00 90.50 271 ASP A N 1
ATOM 2247 C CA . ASP A 1 271 ? -42.513 12.497 33.301 1.00 90.50 271 ASP A CA 1
ATOM 2248 C C . ASP A 1 271 ? -43.480 12.379 34.489 1.00 90.50 271 ASP A C 1
ATOM 2250 O O . ASP A 1 271 ? -43.925 13.387 35.043 1.00 90.50 271 ASP A O 1
ATOM 2254 N N . VAL A 1 272 ? -43.750 11.153 34.954 1.00 89.38 272 VAL A N 1
ATOM 2255 C CA . VAL A 1 272 ? -44.586 10.911 36.144 1.00 89.38 272 VAL A CA 1
ATOM 2256 C C . VAL A 1 272 ? -43.968 11.543 37.393 1.00 89.38 272 VAL A C 1
ATOM 2258 O O . VAL A 1 272 ? -44.680 12.168 38.180 1.00 89.38 272 VAL A O 1
ATOM 2261 N N . LEU A 1 273 ? -42.648 11.443 37.575 1.00 86.56 273 LEU A N 1
ATOM 2262 C CA . LEU A 1 273 ? -41.951 12.069 38.701 1.00 86.56 273 LEU A CA 1
ATOM 2263 C C . LEU A 1 273 ? -42.021 13.603 38.636 1.00 86.56 273 LEU A C 1
ATOM 2265 O O . LEU A 1 273 ? -42.201 14.252 39.668 1.00 86.56 273 LEU A O 1
ATOM 2269 N N . HIS A 1 274 ? -41.918 14.195 37.445 1.00 84.50 274 HIS A N 1
ATOM 2270 C CA . HIS A 1 274 ? -42.091 15.637 37.261 1.00 84.50 274 HIS A CA 1
ATOM 2271 C C . HIS A 1 274 ? -43.521 16.079 37.581 1.00 84.50 274 HIS A C 1
ATOM 2273 O O . HIS A 1 274 ? -43.693 17.056 38.310 1.00 84.50 274 HIS A O 1
ATOM 2279 N N . MET A 1 275 ? -44.539 15.343 37.119 1.00 83.31 275 MET A N 1
ATOM 2280 C CA . MET A 1 275 ? -45.938 15.621 37.469 1.00 83.31 275 MET A CA 1
ATOM 2281 C C . MET A 1 275 ? -46.176 15.525 38.979 1.00 83.31 275 MET A C 1
ATOM 2283 O O . MET A 1 275 ? -46.806 16.405 39.565 1.00 83.31 275 MET A O 1
ATOM 2287 N N . LEU A 1 276 ? -45.615 14.504 39.632 1.00 81.69 276 LEU A N 1
ATOM 2288 C CA . LEU A 1 276 ? -45.700 14.326 41.079 1.00 81.69 276 LEU A CA 1
ATOM 2289 C C . LEU A 1 276 ? -45.055 15.511 41.820 1.00 81.69 276 LEU A C 1
ATOM 2291 O O . LEU A 1 276 ? -45.681 16.106 42.697 1.00 81.69 276 LEU A O 1
ATOM 2295 N N . LYS A 1 277 ? -43.850 15.929 41.418 1.00 79.19 277 LYS A N 1
ATOM 2296 C CA . LYS A 1 277 ? -43.169 17.105 41.987 1.00 79.19 277 LYS A CA 1
ATOM 2297 C C . LYS A 1 277 ? -43.949 18.397 41.767 1.00 79.19 277 LYS A C 1
ATOM 2299 O O . LYS A 1 277 ? -44.057 19.201 42.690 1.00 79.19 277 LYS A O 1
ATOM 2304 N N . ALA A 1 278 ? -44.516 18.598 40.579 1.00 78.69 278 ALA A N 1
ATOM 2305 C CA . ALA A 1 278 ? -45.362 19.752 40.293 1.00 78.69 278 ALA A CA 1
ATOM 2306 C C . ALA A 1 278 ? -46.609 19.757 41.190 1.00 78.69 278 ALA A C 1
ATOM 2308 O O . ALA A 1 278 ? -46.924 20.780 41.794 1.00 78.69 278 ALA A O 1
ATOM 2309 N N . SER A 1 279 ? -47.262 18.603 41.368 1.00 79.69 279 SER A N 1
ATOM 2310 C CA . SER A 1 279 ? -48.426 18.471 42.252 1.00 79.69 279 SER A CA 1
ATOM 2311 C C . 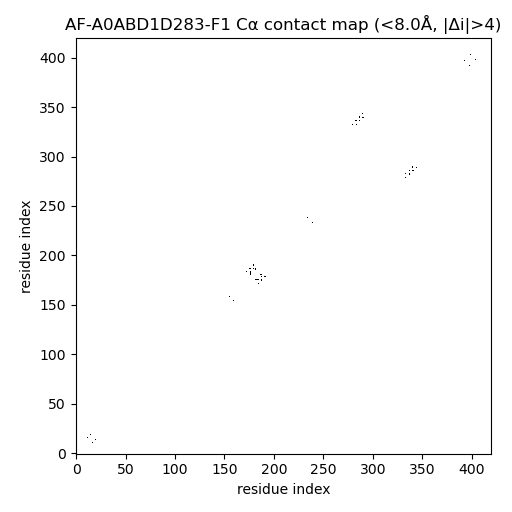SER A 1 279 ? -48.086 18.773 43.715 1.00 79.69 279 SER A C 1
ATOM 2313 O O . SER A 1 279 ? -48.815 19.514 44.372 1.00 79.69 279 SER A O 1
ATOM 2315 N N . PHE A 1 280 ? -46.934 18.308 44.213 1.00 76.88 280 PHE A N 1
ATOM 2316 C CA . PHE A 1 280 ? -46.485 18.630 45.567 1.00 76.88 280 PHE A CA 1
ATOM 2317 C C . PHE A 1 280 ? -46.115 20.101 45.734 1.00 76.88 280 PHE A C 1
ATOM 2319 O O . PHE A 1 280 ? -46.432 20.680 46.770 1.00 76.88 280 PHE A O 1
ATOM 2326 N N . ARG A 1 281 ? -45.518 20.737 44.718 1.00 73.94 281 ARG A N 1
ATOM 2327 C CA . ARG A 1 281 ? -45.287 22.191 44.728 1.00 73.94 281 ARG A CA 1
ATOM 2328 C C . ARG A 1 281 ? -46.600 22.962 44.780 1.00 73.94 281 ARG A C 1
ATOM 2330 O O . ARG A 1 281 ? -46.730 23.851 45.611 1.00 73.94 281 ARG A O 1
ATOM 2337 N N . HIS A 1 282 ? -47.595 22.568 43.985 1.00 76.25 282 HIS A N 1
ATOM 2338 C CA . HIS A 1 282 ? -48.924 23.175 44.035 1.00 76.25 282 HIS A CA 1
ATOM 2339 C C . HIS A 1 282 ? -49.583 23.019 45.410 1.00 76.25 282 HIS A C 1
ATOM 2341 O O . HIS A 1 282 ? -50.110 23.992 45.946 1.00 76.25 282 HIS A O 1
ATOM 2347 N N . ILE A 1 283 ? -49.520 21.830 46.016 1.00 74.69 283 ILE A N 1
ATOM 2348 C CA . ILE A 1 283 ? -50.041 21.599 47.371 1.00 74.69 283 ILE A CA 1
ATOM 2349 C C . ILE A 1 283 ? -49.294 22.470 48.392 1.00 74.69 283 ILE A C 1
ATOM 2351 O O . ILE A 1 283 ? -49.926 23.111 49.230 1.00 74.69 283 ILE A O 1
ATOM 2355 N N . ALA A 1 284 ? -47.965 22.548 48.311 1.00 69.50 284 ALA A N 1
ATOM 2356 C CA . ALA A 1 284 ? -47.160 23.377 49.204 1.00 69.50 284 ALA A CA 1
ATOM 2357 C C . ALA A 1 284 ? -47.472 24.878 49.059 1.00 69.50 284 ALA A C 1
ATOM 2359 O O . ALA A 1 284 ? -47.575 25.573 50.069 1.00 69.50 284 ALA A O 1
ATOM 2360 N N . ASP A 1 285 ? -47.681 25.369 47.835 1.00 68.00 285 ASP A N 1
ATOM 2361 C CA . ASP A 1 285 ? -48.051 26.762 47.566 1.00 68.00 285 ASP A CA 1
ATOM 2362 C C . ASP A 1 285 ? -49.444 27.105 48.107 1.00 68.00 285 ASP A C 1
ATOM 2364 O O . ASP A 1 285 ? -49.621 28.147 48.741 1.00 68.00 285 ASP A O 1
ATOM 2368 N N . VAL A 1 286 ? -50.428 26.215 47.932 1.00 69.75 286 VAL A N 1
ATOM 2369 C CA . VAL A 1 286 ? -51.782 26.391 48.489 1.00 69.75 286 VAL A CA 1
ATOM 2370 C C . VAL A 1 286 ? -51.745 26.412 50.022 1.00 69.75 286 VAL A C 1
ATOM 2372 O O . VAL A 1 286 ? -52.397 27.242 50.656 1.00 69.75 286 VAL A O 1
ATOM 2375 N N . LEU A 1 287 ? -50.929 25.551 50.633 1.00 66.75 287 LEU A N 1
ATOM 2376 C CA . LEU A 1 287 ? -50.785 25.445 52.089 1.00 66.75 287 LEU A CA 1
ATOM 2377 C C . LEU A 1 287 ? -49.818 26.468 52.697 1.00 66.75 287 LEU A C 1
ATOM 2379 O O . LEU A 1 287 ? -49.659 26.523 53.919 1.00 66.75 287 LEU A O 1
ATOM 2383 N N . ARG A 1 288 ? -49.191 27.317 51.879 1.00 65.81 288 ARG A N 1
ATOM 2384 C CA . ARG A 1 288 ? -48.309 28.393 52.344 1.00 65.81 288 ARG A CA 1
ATOM 2385 C C . ARG A 1 288 ? -49.056 29.468 53.136 1.00 65.81 288 ARG A C 1
ATOM 2387 O O . ARG A 1 288 ? -48.458 30.109 53.994 1.00 65.81 288 ARG A O 1
ATOM 2394 N N . ASN A 1 289 ? -50.352 29.636 52.874 1.00 62.16 289 ASN A N 1
ATOM 2395 C CA . ASN A 1 289 ? -51.203 30.629 53.539 1.00 62.16 289 ASN A CA 1
ATOM 2396 C C . ASN A 1 289 ? -51.978 30.058 54.741 1.00 62.16 289 ASN A C 1
ATOM 2398 O O . ASN A 1 289 ? -52.635 30.806 55.460 1.00 62.16 289 ASN A O 1
ATOM 2402 N N . VAL A 1 290 ? -51.894 28.746 54.964 1.00 57.84 290 VAL A N 1
ATOM 2403 C CA . VAL A 1 290 ? -52.492 28.048 56.106 1.00 57.84 290 VAL A CA 1
ATOM 2404 C C . VAL A 1 290 ? -51.405 27.965 57.182 1.00 57.84 290 VAL A C 1
ATOM 2406 O O . VAL A 1 290 ? -50.334 27.411 56.926 1.00 57.84 290 VAL A O 1
ATOM 2409 N N . ASP A 1 291 ? -51.653 28.579 58.341 1.00 50.50 291 ASP A N 1
ATOM 2410 C CA . ASP A 1 291 ? -50.687 28.923 59.408 1.00 50.50 291 ASP A CA 1
ATOM 2411 C C . ASP A 1 291 ? -49.808 30.166 59.190 1.00 50.50 291 ASP A C 1
ATOM 2413 O O . ASP A 1 291 ? -48.685 30.242 59.698 1.00 50.50 291 ASP A O 1
ATOM 2417 N N . VAL A 1 292 ? -50.322 31.223 58.550 1.00 49.91 292 VAL A N 1
ATOM 2418 C CA . VAL A 1 292 ? -49.775 32.561 58.841 1.00 49.91 292 VAL A CA 1
ATOM 2419 C C . VAL A 1 292 ? -50.268 32.970 60.229 1.00 49.91 292 VAL A C 1
ATOM 2421 O O . VAL A 1 292 ? -51.220 33.733 60.374 1.00 49.91 292 VAL A O 1
ATOM 2424 N N . LYS A 1 293 ? -49.601 32.480 61.283 1.00 46.16 293 LYS A N 1
ATOM 2425 C CA . LYS A 1 293 ? -49.543 33.258 62.522 1.00 46.16 293 LYS A CA 1
ATOM 2426 C C . LYS A 1 293 ? -48.964 34.600 62.099 1.00 46.16 293 LYS A C 1
ATOM 2428 O O . LYS A 1 293 ? -47.823 34.642 61.640 1.00 46.16 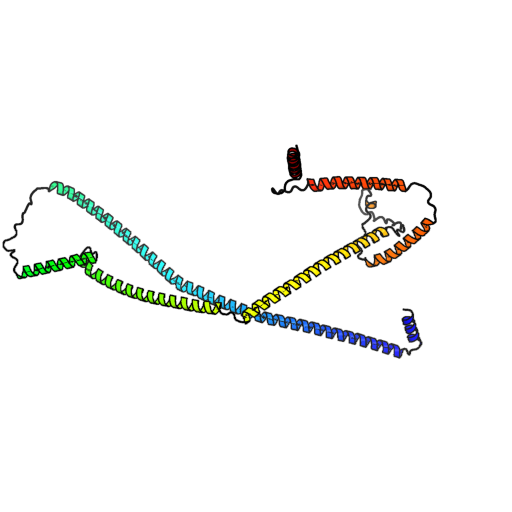293 LYS A O 1
ATOM 2433 N N . VAL A 1 294 ? -49.748 35.670 62.200 1.00 42.81 294 VAL A N 1
ATOM 2434 C CA . VAL A 1 294 ? -49.255 37.041 62.062 1.00 42.81 294 VAL A CA 1
ATOM 2435 C C . VAL A 1 294 ? -48.243 37.238 63.187 1.00 42.81 294 VAL A C 1
ATOM 2437 O O . VAL A 1 294 ? -48.581 37.657 64.285 1.00 42.81 294 VAL A O 1
ATOM 2440 N N . HIS A 1 295 ? -47.000 36.826 62.965 1.00 38.12 295 HIS A N 1
ATOM 2441 C CA . HIS A 1 295 ? -45.887 37.365 63.714 1.00 38.12 295 HIS A CA 1
ATOM 2442 C C . HIS A 1 295 ? -45.692 38.755 63.124 1.00 38.12 295 HIS A C 1
ATOM 2444 O O . HIS A 1 295 ? -45.351 38.841 61.938 1.00 38.12 295 HIS A O 1
ATOM 2450 N N . PRO A 1 296 ? -45.939 39.841 63.876 1.00 37.06 296 PRO A N 1
ATOM 2451 C CA . PRO A 1 296 ? -45.392 41.121 63.481 1.00 37.06 296 PRO A CA 1
ATOM 2452 C C . PRO A 1 296 ? -43.881 40.905 63.442 1.00 37.06 296 PRO A C 1
ATOM 2454 O O . PRO A 1 296 ? -43.238 40.762 64.480 1.00 37.06 296 PRO A O 1
ATOM 2457 N N . GLN A 1 297 ? -43.320 40.768 62.240 1.00 40.06 297 GLN A N 1
ATOM 2458 C CA . GLN A 1 297 ? -41.883 40.866 62.076 1.00 40.06 297 GLN A CA 1
ATOM 2459 C C . GLN A 1 297 ? -41.542 42.269 62.551 1.00 40.06 297 GLN A C 1
ATOM 2461 O O . GLN A 1 297 ? -41.892 43.261 61.910 1.00 40.06 297 GLN A O 1
ATOM 2466 N N . THR A 1 298 ? -40.941 42.346 63.731 1.00 35.03 298 THR A N 1
ATOM 2467 C CA . THR A 1 298 ? -40.268 43.542 64.189 1.00 35.03 298 THR A CA 1
ATOM 2468 C C . THR A 1 298 ? -39.261 43.898 63.108 1.00 35.03 298 THR A C 1
ATOM 2470 O O . THR A 1 298 ? -38.265 43.210 62.896 1.00 35.03 298 THR A O 1
ATOM 2473 N N . PHE A 1 299 ? -39.565 44.963 62.372 1.00 32.47 299 PHE A N 1
ATOM 2474 C CA . PHE A 1 299 ? -38.593 45.661 61.557 1.00 32.47 299 PHE A CA 1
ATOM 2475 C C . PHE A 1 299 ? -37.526 46.197 62.513 1.00 32.47 299 PHE A C 1
ATOM 2477 O O . PHE A 1 299 ? -37.649 47.295 63.052 1.00 32.47 299 PHE A O 1
ATOM 2484 N N . THR A 1 300 ? -36.474 45.423 62.764 1.00 37.03 300 THR A N 1
ATOM 2485 C CA . THR A 1 300 ? -35.210 46.011 63.193 1.00 37.03 300 THR A CA 1
ATOM 2486 C C . THR A 1 300 ? -34.739 46.879 62.039 1.00 37.03 300 THR A C 1
ATOM 2488 O O . THR A 1 300 ? -34.356 46.358 60.989 1.00 37.03 300 THR A O 1
ATOM 2491 N N . LYS A 1 301 ? -34.829 48.203 62.218 1.00 38.97 301 LYS A N 1
ATOM 2492 C CA . LYS A 1 301 ? -34.117 49.167 61.378 1.00 38.97 301 LYS A CA 1
ATOM 2493 C C . LYS A 1 301 ? -32.668 48.679 61.231 1.00 38.97 301 LYS A C 1
ATOM 2495 O O . LYS A 1 301 ? -32.036 48.429 62.260 1.00 38.97 301 LYS A O 1
ATOM 2500 N N . PRO A 1 302 ? -32.133 48.507 60.014 1.00 39.62 302 PRO A N 1
ATOM 2501 C CA . PRO A 1 302 ? -30.689 48.458 59.862 1.00 39.62 302 PRO A CA 1
ATOM 2502 C C . PRO A 1 302 ? -30.139 49.810 60.334 1.00 39.62 302 PRO A C 1
ATOM 2504 O O . PRO A 1 302 ? -30.751 50.843 60.073 1.00 39.62 302 PRO A O 1
ATOM 2507 N N . ASN A 1 303 ? -29.044 49.789 61.095 1.00 37.28 303 ASN A N 1
ATOM 2508 C CA . ASN A 1 303 ? -28.332 50.994 61.509 1.00 37.28 303 ASN A CA 1
ATOM 2509 C C . ASN A 1 303 ? -28.100 51.901 60.292 1.00 37.28 303 ASN A C 1
ATOM 2511 O O . ASN A 1 303 ? -27.378 51.518 59.373 1.00 37.28 303 ASN A O 1
ATOM 2515 N N . ASP A 1 304 ? -28.693 53.094 60.324 1.00 38.75 304 ASP A N 1
ATOM 2516 C CA . ASP A 1 304 ? -28.351 54.206 59.445 1.00 38.75 304 ASP A CA 1
ATOM 2517 C C . ASP A 1 304 ? -26.949 54.705 59.832 1.00 38.75 304 ASP A C 1
ATOM 2519 O O . ASP A 1 304 ? -26.785 55.587 60.674 1.00 38.75 304 ASP A O 1
ATOM 2523 N N . GLY A 1 305 ? -25.928 54.084 59.247 1.00 43.62 305 GLY A N 1
ATOM 2524 C CA . GLY A 1 305 ? -24.630 54.697 59.004 1.00 43.62 305 GLY A CA 1
ATOM 2525 C C . GLY A 1 305 ? -24.517 54.930 57.501 1.00 43.62 305 GLY A C 1
ATOM 2526 O O . GLY A 1 305 ? -24.472 53.967 56.744 1.00 43.62 305 GLY A O 1
ATOM 2527 N N . ASP A 1 306 ? -24.505 56.202 57.106 1.00 46.88 306 ASP A N 1
ATOM 2528 C CA . ASP A 1 306 ? -24.268 56.726 55.755 1.00 46.88 306 ASP A CA 1
ATOM 2529 C C . ASP A 1 306 ? -25.351 56.514 54.682 1.00 46.88 306 ASP A C 1
ATOM 2531 O O . ASP A 1 306 ? -25.253 55.653 53.810 1.00 46.88 306 ASP A O 1
ATOM 2535 N N . SER A 1 307 ? -26.323 57.435 54.632 1.00 39.66 307 SER A N 1
ATOM 2536 C CA . SER A 1 307 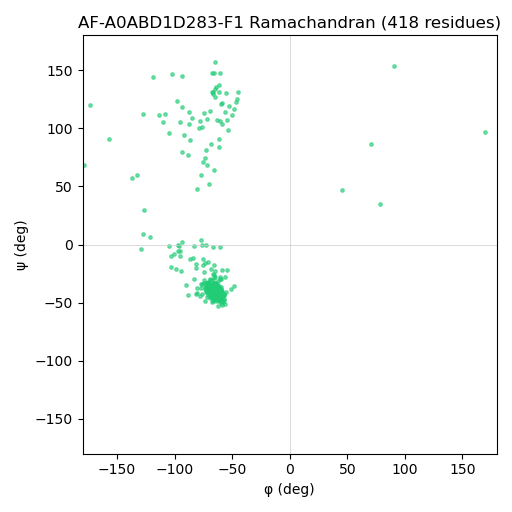? -26.646 58.160 53.386 1.00 39.66 307 SER A CA 1
ATOM 2537 C C . SER A 1 307 ? -27.674 59.270 53.611 1.00 39.66 307 SER A C 1
ATOM 2539 O O . SER A 1 307 ? -28.809 59.046 54.023 1.00 39.66 307 SER A O 1
ATOM 2541 N N . MET A 1 308 ? -27.266 60.499 53.296 1.00 42.12 308 MET A N 1
ATOM 2542 C CA . MET A 1 308 ? -28.055 61.724 53.401 1.00 42.12 308 MET A CA 1
ATOM 2543 C C . MET A 1 308 ? -29.101 61.868 52.283 1.00 42.12 308 MET A C 1
ATOM 2545 O O . MET A 1 308 ? -28.944 62.735 51.433 1.00 42.12 308 MET A O 1
ATOM 2549 N N . LEU A 1 309 ? -30.175 61.073 52.271 1.00 47.03 309 LEU A N 1
ATOM 2550 C CA . LEU A 1 309 ? -31.366 61.361 51.449 1.00 47.03 309 LEU A CA 1
ATOM 2551 C C . LEU A 1 309 ? -32.618 60.670 52.017 1.00 47.03 309 LEU A C 1
ATOM 2553 O O . LEU A 1 309 ? -32.961 59.546 51.664 1.00 47.03 309 LEU A O 1
ATOM 2557 N N . ASN A 1 310 ? -33.336 61.385 52.885 1.00 40.78 310 ASN A N 1
ATOM 2558 C CA . ASN A 1 310 ? -34.700 61.043 53.285 1.00 40.78 310 ASN A CA 1
ATOM 2559 C C . ASN A 1 310 ? -35.676 61.476 52.180 1.00 40.78 310 ASN A C 1
ATOM 2561 O O . ASN A 1 310 ? -35.973 62.663 52.047 1.00 40.78 310 ASN A O 1
ATOM 2565 N N . LEU A 1 311 ? -36.214 60.521 51.420 1.00 50.81 311 LEU A N 1
ATOM 2566 C CA . LEU A 1 311 ? -37.390 60.736 50.572 1.00 50.81 311 LEU A CA 1
ATOM 2567 C C . LEU A 1 311 ? -38.558 59.892 51.119 1.00 50.81 311 LEU A C 1
ATOM 2569 O O . LEU A 1 311 ? -38.503 58.665 51.033 1.00 50.81 311 LEU A O 1
ATOM 2573 N N . PRO A 1 312 ? -39.630 60.499 51.672 1.00 46.50 312 PRO A N 1
ATOM 2574 C CA . PRO A 1 312 ? -40.664 59.766 52.410 1.00 46.50 312 PRO A CA 1
ATOM 2575 C C . PRO A 1 312 ? -41.673 58.984 51.549 1.00 46.50 312 PRO A C 1
ATOM 2577 O O . PRO A 1 312 ? -42.616 58.429 52.104 1.00 46.50 312 PRO A O 1
ATOM 2580 N N . LEU A 1 313 ? -41.536 58.942 50.217 1.00 44.09 313 LEU A N 1
ATOM 2581 C CA . LEU A 1 313 ? -42.614 58.468 49.329 1.00 44.09 313 LEU A CA 1
ATOM 2582 C C . LEU A 1 313 ? -42.223 57.372 48.319 1.00 44.09 313 LEU A C 1
ATOM 2584 O O . LEU A 1 313 ? -43.045 57.004 47.487 1.00 44.09 313 LEU A O 1
ATOM 2588 N N . LEU A 1 314 ? -41.022 56.789 48.406 1.00 45.78 314 LEU A N 1
ATOM 2589 C CA . LEU A 1 314 ? -40.608 55.662 47.549 1.00 45.78 314 LEU A CA 1
ATOM 2590 C C . LEU A 1 314 ? -39.872 54.560 48.339 1.00 45.78 314 LEU A C 1
ATOM 2592 O O . LEU A 1 314 ? -38.757 54.165 48.014 1.00 45.78 314 LEU A O 1
ATOM 2596 N N . ASN A 1 315 ? -40.507 54.004 49.374 1.00 41.06 315 ASN A N 1
ATOM 2597 C CA . ASN A 1 315 ? -40.046 52.755 49.995 1.00 41.06 315 ASN A CA 1
ATOM 2598 C C . ASN A 1 315 ? -40.669 51.539 49.289 1.00 41.06 315 ASN A C 1
ATOM 2600 O O . ASN A 1 315 ? -41.580 50.891 49.800 1.00 41.06 315 ASN A O 1
ATOM 2604 N N . PHE A 1 316 ? -40.157 51.188 48.105 1.00 45.16 316 PHE A N 1
ATOM 2605 C CA . PHE A 1 316 ? -40.549 49.949 47.410 1.00 45.16 316 PHE A CA 1
ATOM 2606 C C . PHE A 1 316 ? -39.981 48.670 48.058 1.00 45.16 316 PHE A C 1
ATOM 2608 O O . PHE A 1 316 ? -40.294 47.560 47.628 1.00 45.16 316 PHE A O 1
ATOM 2615 N N . SER A 1 317 ? -39.209 48.791 49.141 1.00 45.75 317 SER A N 1
ATOM 2616 C CA . SER A 1 317 ? -38.718 47.654 49.931 1.00 45.75 317 SER A CA 1
ATOM 2617 C C . SER A 1 317 ? -39.835 46.879 50.647 1.00 45.75 317 SER A C 1
ATOM 2619 O O . SER A 1 317 ? -39.633 45.718 50.996 1.00 45.75 317 SER A O 1
ATOM 2621 N N . ALA A 1 318 ? -41.027 47.469 50.805 1.00 45.19 318 ALA A N 1
ATOM 2622 C CA . ALA A 1 318 ? -42.203 46.797 51.365 1.00 45.19 318 ALA A CA 1
ATOM 2623 C C . ALA A 1 318 ? -42.966 45.915 50.351 1.00 45.19 318 ALA A C 1
ATOM 2625 O O . ALA A 1 318 ? -43.766 45.074 50.760 1.00 45.19 318 ALA A O 1
ATOM 2626 N N . VAL A 1 319 ? -42.737 46.079 49.039 1.00 43.22 319 VAL A N 1
ATOM 2627 C CA . VAL A 1 319 ? -43.517 45.393 47.984 1.00 43.22 319 VAL A CA 1
ATOM 2628 C C . VAL A 1 319 ? -42.850 44.098 47.507 1.00 43.22 319 VAL A C 1
ATOM 2630 O O . VAL A 1 319 ? -43.527 43.172 47.058 1.00 43.22 319 VAL A O 1
ATOM 2633 N N . PHE A 1 320 ? -41.537 43.953 47.682 1.00 40.00 320 PHE A N 1
ATOM 2634 C CA . PHE A 1 320 ? -40.850 42.708 47.350 1.00 40.00 320 PHE A CA 1
ATOM 2635 C C . PHE A 1 320 ? -40.891 41.734 48.532 1.00 40.00 320 PHE A C 1
ATOM 2637 O O . PHE A 1 320 ? -39.977 41.680 49.356 1.00 40.00 320 PHE A O 1
ATOM 2644 N N . ARG A 1 321 ? -41.939 40.895 48.593 1.00 43.31 321 ARG A N 1
ATOM 2645 C CA . ARG A 1 321 ? -41.851 39.606 49.303 1.00 43.31 321 ARG A CA 1
ATOM 2646 C C . ARG A 1 321 ? -40.593 38.902 48.797 1.00 43.31 321 ARG A C 1
ATOM 2648 O O . ARG A 1 321 ? -40.562 38.477 47.644 1.00 43.31 321 ARG A O 1
ATOM 2655 N N . LYS A 1 322 ? -39.571 38.750 49.644 1.00 42.09 322 LYS A N 1
ATOM 2656 C CA . LYS A 1 322 ? -38.442 37.865 49.338 1.00 42.09 322 LYS A CA 1
ATOM 2657 C C . LYS A 1 322 ? -39.009 36.486 48.989 1.00 42.09 322 LYS A C 1
ATOM 2659 O O . LYS A 1 322 ? -39.717 35.875 49.795 1.00 42.09 322 LYS A O 1
ATOM 2664 N N . LEU A 1 323 ? -38.744 36.030 47.766 1.00 36.81 323 LEU A N 1
ATOM 2665 C CA . LEU A 1 323 ? -39.016 34.661 47.347 1.00 36.81 323 LEU A CA 1
ATOM 2666 C C . LEU A 1 323 ? -38.217 33.752 48.298 1.00 36.81 323 LEU A C 1
ATOM 2668 O O . LEU A 1 323 ? -37.007 33.956 48.421 1.00 36.81 323 LEU A O 1
ATOM 2672 N N . PRO A 1 324 ? -38.844 32.825 49.041 1.00 42.81 324 PRO A N 1
ATOM 2673 C CA . PRO A 1 324 ? -38.105 32.010 49.982 1.00 42.81 324 PRO A CA 1
ATOM 2674 C C . PRO A 1 324 ? -37.167 31.104 49.194 1.00 42.81 324 PRO A C 1
ATOM 2676 O O . PRO A 1 324 ? -37.562 30.442 48.233 1.00 42.81 324 PRO A O 1
ATOM 2679 N N . THR A 1 325 ? -35.911 31.128 49.618 1.00 41.34 325 THR A N 1
ATOM 2680 C CA . THR A 1 325 ? -34.822 30.261 49.195 1.00 41.34 325 THR A CA 1
ATOM 2681 C C . THR A 1 325 ? -35.307 28.814 49.149 1.00 41.34 325 THR A C 1
ATOM 2683 O O . THR A 1 325 ? -35.932 28.341 50.099 1.00 41.34 325 THR A O 1
ATOM 2686 N N . GLN A 1 326 ? -35.030 28.125 48.039 1.00 45.34 326 GLN A N 1
ATOM 2687 C CA . GLN A 1 326 ? -35.344 26.711 47.834 1.00 45.34 326 GLN A CA 1
ATOM 2688 C C . GLN A 1 326 ? -34.765 25.872 48.983 1.00 45.34 326 GLN A C 1
ATOM 2690 O O . GLN A 1 326 ? -33.582 25.542 48.990 1.00 45.34 326 GLN A O 1
ATOM 2695 N N . GLN A 1 327 ? -35.589 25.526 49.973 1.00 41.59 327 GLN A N 1
ATOM 2696 C CA . GLN A 1 327 ? -35.247 24.484 50.931 1.00 41.59 327 GLN A CA 1
ATOM 2697 C C . GLN A 1 327 ? -35.638 23.138 50.321 1.00 41.59 327 GLN A C 1
ATOM 2699 O O . GLN A 1 327 ? -36.817 22.819 50.175 1.00 41.59 327 GLN A O 1
ATOM 2704 N N . ASN A 1 328 ? -34.617 22.365 49.955 1.00 40.81 328 ASN A N 1
ATOM 2705 C CA . ASN A 1 328 ? -34.681 20.988 49.464 1.00 40.81 328 ASN A CA 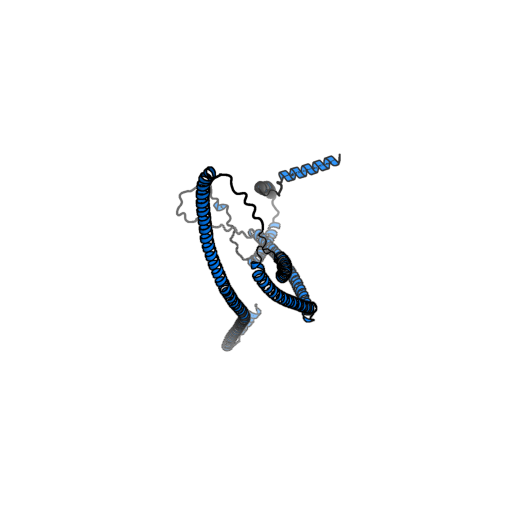1
ATOM 2706 C C . ASN A 1 328 ? -35.181 20.010 50.544 1.00 40.81 328 ASN A C 1
ATOM 2708 O O . ASN A 1 328 ? -34.444 19.126 50.959 1.00 40.81 328 ASN A O 1
ATOM 2712 N N . ASN A 1 329 ? -36.423 20.155 51.010 1.00 45.97 329 ASN A N 1
ATOM 2713 C CA . ASN A 1 329 ? -37.019 19.293 52.033 1.00 45.97 329 ASN A CA 1
ATOM 2714 C C . ASN A 1 329 ? -38.430 18.838 51.614 1.00 45.97 329 ASN A C 1
ATOM 2716 O O . ASN A 1 329 ? -39.420 19.096 52.294 1.00 45.97 329 ASN A O 1
ATOM 2720 N N . GLU A 1 330 ? -38.532 18.133 50.481 1.00 53.25 330 GLU A N 1
ATOM 2721 C CA . GLU A 1 330 ? -39.807 17.609 49.954 1.00 53.25 330 GLU A CA 1
ATOM 2722 C C . GLU A 1 330 ? -40.487 16.614 50.930 1.00 53.25 330 GLU A C 1
ATOM 2724 O O . GLU A 1 330 ? -41.716 16.562 50.995 1.00 53.25 330 GLU A O 1
ATOM 2729 N N . ILE A 1 331 ? -39.722 15.906 51.778 1.00 50.03 331 ILE A N 1
ATOM 2730 C CA . ILE A 1 331 ? -40.244 14.923 52.756 1.00 50.03 331 ILE A CA 1
ATOM 2731 C C . ILE A 1 331 ? -40.930 15.599 53.957 1.00 50.03 331 ILE A C 1
ATOM 2733 O O . ILE A 1 331 ? -41.916 15.079 54.479 1.00 50.03 331 ILE A O 1
ATOM 2737 N N . TYR A 1 332 ? -40.489 16.798 54.350 1.00 53.28 332 TYR A N 1
ATOM 2738 C CA . TYR A 1 332 ? -41.155 17.583 55.396 1.00 53.28 332 TYR A CA 1
ATOM 2739 C C . TYR A 1 332 ? -42.455 18.241 54.899 1.00 53.28 332 TYR A C 1
ATOM 2741 O O . TYR A 1 332 ? -43.252 18.704 55.714 1.00 53.28 332 TYR A O 1
ATOM 2749 N N . SER A 1 333 ? -42.711 18.253 53.580 1.00 57.28 333 SER A N 1
ATOM 2750 C CA . SER A 1 333 ? -43.912 18.876 53.013 1.00 57.28 333 SER A CA 1
ATOM 2751 C C . SER A 1 333 ? -45.176 18.036 53.193 1.00 57.28 333 SER A C 1
ATOM 2753 O O . SER A 1 333 ? -46.225 18.618 53.420 1.00 57.28 333 SER A O 1
ATOM 2755 N N . ILE A 1 334 ? -45.113 16.697 53.161 1.00 61.34 334 ILE A N 1
ATOM 2756 C CA . ILE A 1 334 ? -46.324 15.851 53.202 1.00 61.34 334 ILE A CA 1
ATOM 2757 C C . ILE A 1 334 ? -46.888 15.747 54.623 1.00 61.34 334 ILE A C 1
ATOM 2759 O O . ILE A 1 334 ? -48.096 15.871 54.820 1.00 61.34 334 ILE A O 1
ATOM 2763 N N . SER A 1 335 ? -46.032 15.543 55.627 1.00 63.16 335 SER A N 1
ATOM 2764 C CA . SER A 1 335 ? -46.447 15.523 57.036 1.00 63.16 335 SER A CA 1
ATOM 2765 C C . SER A 1 335 ? -46.944 16.898 57.484 1.00 63.16 335 SER A C 1
ATOM 2767 O O . SER A 1 335 ? -48.042 16.995 58.031 1.00 63.16 335 SER A O 1
ATOM 2769 N N . SER A 1 336 ? -46.210 17.966 57.147 1.00 62.19 336 SER A N 1
ATOM 2770 C CA . SER A 1 336 ? -46.647 19.343 57.404 1.00 62.19 336 SER A CA 1
ATOM 2771 C C . SER A 1 336 ? -47.923 19.693 56.631 1.00 62.19 336 SER A C 1
ATOM 2773 O O . SER A 1 336 ? -48.817 20.333 57.180 1.00 62.19 336 SER A O 1
ATOM 2775 N N . ALA A 1 337 ? -48.078 19.220 55.389 1.00 62.91 337 ALA A N 1
ATOM 2776 C CA . ALA A 1 337 ? -49.302 19.409 54.618 1.00 62.91 337 ALA A CA 1
ATOM 2777 C C . ALA A 1 337 ? -50.493 18.700 55.260 1.00 62.91 337 ALA A C 1
ATOM 2779 O O . ALA A 1 337 ? -51.565 19.286 55.359 1.00 62.91 337 ALA A O 1
ATOM 2780 N N . LYS A 1 338 ? -50.315 17.467 55.744 1.00 71.88 338 LYS A N 1
ATOM 2781 C CA . LYS A 1 338 ? -51.361 16.720 56.452 1.00 71.88 338 LYS A CA 1
ATOM 2782 C C . LYS A 1 338 ? -51.808 17.448 57.719 1.00 71.88 338 LYS A C 1
ATOM 2784 O O . LYS A 1 338 ? -53.010 17.528 57.974 1.00 71.88 338 LYS A O 1
ATOM 2789 N N . GLU A 1 339 ? -50.873 17.990 58.494 1.00 68.88 339 GLU A N 1
ATOM 2790 C CA . GLU A 1 339 ? -51.173 18.773 59.699 1.00 68.88 339 GLU A CA 1
ATOM 2791 C C . GLU A 1 339 ? -51.908 20.075 59.362 1.00 68.88 339 GLU A C 1
ATOM 2793 O O . GLU A 1 339 ? -52.961 20.346 59.939 1.00 68.88 339 GLU A O 1
ATOM 2798 N N . LYS A 1 340 ? -51.434 20.821 58.358 1.00 67.12 340 LYS A N 1
ATOM 2799 C CA . LYS A 1 340 ? -52.061 22.069 57.897 1.00 67.12 340 LYS A CA 1
ATOM 2800 C C . LYS A 1 340 ? -53.437 21.859 57.276 1.00 67.12 340 LYS A C 1
ATOM 2802 O O . LYS A 1 340 ? -54.351 22.623 57.562 1.00 67.12 340 LYS A O 1
ATOM 2807 N N . ILE A 1 341 ? -53.622 20.810 56.474 1.00 70.94 341 ILE A N 1
ATOM 2808 C CA . ILE A 1 341 ? -54.935 20.420 55.939 1.00 70.94 341 ILE A CA 1
ATOM 2809 C C . ILE A 1 341 ? -55.861 20.016 57.087 1.00 70.94 341 ILE A C 1
ATOM 2811 O O . ILE A 1 341 ? -57.015 20.427 57.109 1.00 70.94 341 ILE A O 1
ATOM 2815 N N . SER A 1 342 ? -55.367 19.267 58.077 1.00 72.06 342 SER A N 1
ATOM 2816 C CA . SER A 1 342 ? -56.164 18.911 59.258 1.00 72.06 342 SER A CA 1
ATOM 2817 C C . SER A 1 342 ? -56.565 20.148 60.071 1.00 72.06 342 SER A C 1
ATOM 2819 O O . SER A 1 342 ? -57.665 20.187 60.616 1.00 72.06 342 SER A O 1
ATOM 2821 N N . HIS A 1 343 ? -55.709 21.173 60.131 1.00 68.62 343 HIS A N 1
ATOM 2822 C CA . HIS A 1 343 ? -56.020 22.454 60.765 1.00 68.62 343 HIS A CA 1
ATOM 2823 C C . HIS A 1 343 ? -57.034 23.270 59.947 1.00 68.62 343 HIS A C 1
ATOM 2825 O O . HIS A 1 343 ? -58.021 23.744 60.503 1.00 68.62 343 HIS A O 1
ATOM 2831 N N . LEU A 1 344 ? -56.876 23.337 58.620 1.00 68.50 344 LEU A N 1
ATOM 2832 C CA . LEU A 1 344 ? -57.839 23.961 57.708 1.00 68.50 344 LEU A CA 1
ATOM 2833 C C . LEU A 1 344 ? -59.224 23.306 57.810 1.00 68.50 344 LEU A C 1
ATOM 2835 O O . LEU A 1 344 ? -60.228 24.005 57.872 1.00 68.50 344 LEU A O 1
ATOM 2839 N N . MET A 1 345 ? -59.283 21.973 57.864 1.00 68.88 345 MET A N 1
ATOM 2840 C CA . MET A 1 345 ? -60.538 21.229 58.005 1.00 68.88 345 MET A CA 1
ATOM 2841 C C . MET A 1 345 ? -61.220 21.514 59.348 1.00 68.88 345 MET A C 1
ATOM 2843 O O . MET A 1 345 ? -62.445 21.595 59.395 1.00 68.88 345 MET A O 1
ATOM 2847 N N . LYS A 1 346 ? -60.449 21.739 60.424 1.00 72.00 346 LYS A N 1
ATOM 2848 C CA . LYS A 1 346 ? -60.987 22.196 61.716 1.00 72.00 346 LYS A CA 1
ATOM 2849 C C . LYS A 1 346 ? -61.537 23.622 61.629 1.00 72.00 346 LYS A C 1
ATOM 2851 O O . LYS A 1 346 ? -62.696 23.822 61.976 1.00 72.00 346 LYS A O 1
ATOM 2856 N N . ILE A 1 347 ? -60.773 24.565 61.074 1.00 68.31 347 ILE A N 1
ATOM 2857 C CA . ILE A 1 347 ? -61.211 25.961 60.885 1.00 68.31 347 ILE A CA 1
ATOM 2858 C C . ILE A 1 347 ? -62.466 26.026 60.006 1.00 68.31 347 ILE A C 1
ATOM 2860 O O . ILE A 1 347 ? -63.401 26.753 60.314 1.00 68.31 347 ILE A O 1
ATOM 2864 N N . TYR A 1 348 ? -62.535 25.233 58.936 1.00 65.12 348 TYR A N 1
ATOM 2865 C CA . TYR A 1 348 ? -63.716 25.176 58.075 1.00 65.12 348 TYR A CA 1
ATOM 2866 C C . TYR A 1 348 ? -64.926 24.583 58.810 1.00 65.12 348 TYR A C 1
ATOM 2868 O O . TYR A 1 348 ? -66.035 25.091 58.683 1.00 65.12 348 TYR A O 1
ATOM 2876 N N . SER A 1 349 ? -64.721 23.553 59.638 1.00 63.31 349 SER A N 1
ATOM 2877 C CA . SER A 1 349 ? -65.790 22.990 60.474 1.00 63.31 349 SER A CA 1
ATOM 2878 C C . SER A 1 349 ? -66.288 23.947 61.569 1.00 63.31 349 SER A C 1
ATOM 2880 O O . SER A 1 349 ? -67.437 23.838 61.995 1.00 63.31 349 SER A O 1
ATOM 2882 N N . GLU A 1 350 ? -65.451 24.892 62.004 1.00 60.94 350 GLU A N 1
ATOM 2883 C CA . GLU A 1 350 ? -65.813 25.977 62.924 1.00 60.94 350 GLU A CA 1
ATOM 2884 C C . GLU A 1 350 ? -66.520 27.125 62.186 1.00 60.94 350 GLU A C 1
ATOM 2886 O O . GLU A 1 350 ? -67.556 27.592 62.648 1.00 60.94 350 GLU A O 1
ATOM 2891 N N . ALA A 1 351 ? -66.053 27.499 60.991 1.00 57.00 351 ALA A N 1
ATOM 2892 C CA . ALA A 1 351 ? -66.656 28.538 60.153 1.00 57.00 351 ALA A CA 1
ATOM 2893 C C . ALA A 1 351 ? -68.063 28.176 59.638 1.00 57.00 351 ALA A C 1
ATOM 2895 O O . ALA A 1 351 ? -68.889 29.056 59.434 1.00 57.00 351 ALA A O 1
ATOM 2896 N N . VAL A 1 352 ? -68.371 26.886 59.461 1.00 56.09 352 VAL A N 1
ATOM 2897 C CA . VAL A 1 352 ? -69.720 26.415 59.081 1.00 56.09 352 VAL A CA 1
ATOM 2898 C C . VAL A 1 352 ? -70.741 26.569 60.226 1.00 56.09 352 VAL A C 1
ATOM 2900 O O . VAL A 1 352 ? -71.944 26.509 59.980 1.00 56.09 352 VAL A O 1
ATOM 2903 N N . LYS A 1 353 ? -70.299 26.796 61.475 1.00 54.84 353 LYS A N 1
ATOM 2904 C CA . LYS A 1 353 ? -71.195 27.012 62.627 1.00 54.84 353 LYS A CA 1
ATOM 2905 C C . LYS A 1 353 ? -71.636 28.468 62.811 1.00 54.84 353 LYS A C 1
ATOM 2907 O O . LYS A 1 353 ? -72.579 28.698 63.564 1.00 54.84 353 LYS A O 1
ATOM 2912 N N . GLU A 1 354 ? -71.019 29.427 62.124 1.00 47.41 354 GLU A N 1
ATOM 2913 C CA . GLU A 1 354 ? -71.489 30.814 62.091 1.00 47.41 354 GLU A CA 1
ATOM 2914 C C . GLU A 1 354 ? -72.322 31.055 60.818 1.00 47.41 354 GLU A C 1
ATOM 2916 O O . GLU A 1 354 ? -71.834 30.815 59.710 1.00 47.41 354 GLU A O 1
ATOM 2921 N N . PRO A 1 355 ? -73.588 31.509 60.921 1.00 46.78 355 PRO A N 1
ATOM 2922 C CA . PRO A 1 355 ? -74.361 31.861 59.737 1.00 46.78 355 PRO A CA 1
ATOM 2923 C C . PRO A 1 355 ? -73.735 33.106 59.086 1.00 46.78 355 PRO A C 1
ATOM 2925 O O . PRO A 1 355 ? -73.477 34.089 59.786 1.00 46.78 355 PRO A O 1
ATOM 2928 N N . PRO A 1 356 ? -73.484 33.114 57.763 1.00 48.59 356 PRO A N 1
ATOM 2929 C CA . PRO A 1 356 ? -72.812 34.235 57.129 1.00 48.59 356 PRO A CA 1
ATOM 2930 C C . PRO A 1 356 ? -73.727 35.461 57.140 1.00 48.59 356 PRO A C 1
ATOM 2932 O O . PRO A 1 356 ? -74.773 35.489 56.487 1.00 48.59 356 PRO A O 1
ATOM 2935 N N . ALA A 1 357 ? -73.302 36.492 57.871 1.00 44.03 357 ALA A N 1
ATOM 2936 C CA . ALA A 1 357 ? -73.803 37.841 57.688 1.00 44.03 357 ALA A CA 1
ATOM 2937 C C . ALA A 1 357 ? -73.600 38.248 56.219 1.00 44.03 357 ALA A C 1
ATOM 2939 O O . ALA A 1 357 ? -72.536 38.053 55.629 1.00 44.03 357 ALA A O 1
ATOM 2940 N N . VAL A 1 358 ? -74.665 38.765 55.619 1.00 52.59 358 VAL A N 1
ATOM 2941 C CA . VAL A 1 358 ? -74.707 39.237 54.235 1.00 52.59 358 VAL A CA 1
ATOM 2942 C C . VAL A 1 358 ? -73.706 40.387 54.021 1.00 52.59 358 VAL A C 1
ATOM 2944 O O . VAL A 1 358 ? -73.543 41.225 54.904 1.00 52.59 358 VAL A O 1
ATOM 2947 N N . ALA A 1 359 ? -73.154 40.450 52.795 1.00 46.84 359 ALA A N 1
ATOM 2948 C CA . ALA A 1 359 ? -72.338 41.516 52.173 1.00 46.84 359 ALA A CA 1
ATOM 2949 C C . ALA A 1 359 ? -70.808 41.403 52.364 1.00 46.84 359 ALA A C 1
ATOM 2951 O O . ALA A 1 359 ? -70.353 40.860 53.363 1.00 46.84 359 ALA A O 1
ATOM 2952 N N . PRO A 1 360 ? -69.935 41.944 51.483 1.00 49.84 360 PRO A N 1
ATOM 2953 C CA . PRO A 1 360 ? -69.990 42.324 50.063 1.00 49.84 360 PRO A CA 1
ATOM 2954 C C . PRO A 1 360 ? -68.823 41.660 49.268 1.00 49.84 360 PRO A C 1
ATOM 2956 O O . PRO A 1 360 ? -68.289 42.205 48.304 1.00 49.84 360 PRO A O 1
ATOM 2959 N N . ALA A 1 361 ? -68.353 40.483 49.701 1.00 49.34 361 ALA A N 1
ATOM 2960 C CA . ALA A 1 361 ? -67.110 39.876 49.200 1.00 49.34 361 ALA A CA 1
ATOM 2961 C C . ALA A 1 361 ? -67.217 39.249 47.794 1.00 49.34 361 ALA A C 1
ATOM 2963 O O . ALA A 1 361 ? -66.197 39.008 47.141 1.00 49.34 361 ALA A O 1
ATOM 2964 N N . PHE A 1 362 ? -68.434 38.981 47.310 1.00 49.97 362 PHE A N 1
ATOM 2965 C CA . PHE A 1 362 ? -68.631 38.343 46.007 1.00 49.97 362 PHE A CA 1
ATOM 2966 C C . PHE A 1 362 ? -68.424 39.326 44.844 1.00 49.97 362 PHE A C 1
ATOM 2968 O O . PHE A 1 362 ? -67.778 38.966 43.863 1.00 49.97 362 PHE A O 1
ATOM 2975 N N . GLU A 1 363 ? -68.849 40.587 44.980 1.00 53.66 363 GLU A N 1
ATOM 2976 C CA . GLU A 1 363 ? -68.670 41.597 43.925 1.00 53.66 363 GLU A CA 1
ATOM 2977 C C . GLU A 1 363 ? -67.196 41.946 43.705 1.00 53.66 363 GLU A C 1
ATOM 2979 O O . GLU A 1 363 ? -66.725 41.910 42.568 1.00 53.66 363 GLU A O 1
ATOM 2984 N N . TYR A 1 364 ? -66.429 42.158 44.780 1.00 55.78 364 TYR A N 1
ATOM 2985 C CA . TYR A 1 364 ? -64.991 42.435 44.688 1.00 55.78 364 TYR A CA 1
ATOM 2986 C C . TYR A 1 364 ? -64.225 41.289 44.011 1.00 55.78 364 TYR A C 1
ATOM 2988 O O . TYR A 1 364 ? -63.400 41.513 43.125 1.00 55.78 364 TYR A O 1
ATOM 2996 N N . LYS A 1 365 ? -64.556 40.036 44.356 1.00 58.03 365 LYS A N 1
ATOM 2997 C CA . LYS A 1 365 ? -63.916 38.856 43.762 1.00 58.03 365 LYS A CA 1
ATOM 2998 C C . LYS A 1 365 ? -64.289 38.683 42.287 1.00 58.03 365 LYS A C 1
ATOM 3000 O O . LYS A 1 365 ? -63.429 38.334 41.480 1.00 58.03 365 LYS A O 1
ATOM 3005 N N . THR A 1 366 ? -65.538 38.971 41.913 1.00 61.66 366 THR A N 1
ATOM 3006 C CA . THR A 1 366 ? -65.963 38.944 40.503 1.00 61.66 366 THR A CA 1
ATOM 3007 C C . THR A 1 366 ? -65.375 40.090 39.679 1.00 61.66 366 THR A C 1
ATOM 3009 O O . THR A 1 366 ? -65.051 39.875 38.512 1.00 61.66 366 THR A O 1
ATOM 3012 N N . ASN A 1 367 ? -65.159 41.270 40.268 1.00 65.94 367 ASN A N 1
ATOM 3013 C CA . ASN A 1 367 ? -64.536 42.405 39.585 1.00 65.94 367 ASN A CA 1
ATOM 3014 C C . ASN A 1 367 ? -63.031 42.196 39.378 1.00 65.94 367 ASN A C 1
ATOM 3016 O O . ASN A 1 367 ? -62.556 42.406 38.267 1.00 65.94 367 ASN A O 1
ATOM 3020 N N . ILE A 1 368 ? -62.307 41.646 40.360 1.00 63.78 368 ILE A N 1
ATOM 3021 C CA . ILE A 1 368 ? -60.895 41.269 40.174 1.00 63.78 368 ILE A CA 1
ATOM 3022 C C . ILE A 1 368 ? -60.746 40.158 39.134 1.00 63.78 368 ILE A C 1
ATOM 3024 O O . ILE A 1 368 ? -59.842 40.209 38.309 1.00 63.78 368 ILE A O 1
ATOM 3028 N N . LEU A 1 369 ? -61.635 39.159 39.115 1.00 63.28 369 LEU A N 1
ATOM 3029 C CA . LEU A 1 369 ? -61.597 38.122 38.079 1.00 63.28 369 LEU A CA 1
ATOM 3030 C C . LEU A 1 369 ? -61.878 38.691 36.682 1.00 63.28 369 LEU A C 1
ATOM 3032 O O . LEU A 1 369 ? -61.292 38.214 35.710 1.00 63.28 369 LEU A O 1
ATOM 3036 N N . LYS A 1 370 ? -62.732 39.715 36.560 1.00 67.31 370 LYS A N 1
ATOM 3037 C CA . LYS A 1 370 ? -62.938 40.440 35.296 1.00 67.31 370 LYS A CA 1
ATOM 3038 C C . LYS A 1 370 ? -61.704 41.258 34.902 1.00 67.31 370 LYS A C 1
ATOM 3040 O O . LYS A 1 370 ? -61.315 41.203 33.738 1.00 67.31 370 LYS A O 1
ATOM 3045 N N . GLU A 1 371 ? -61.058 41.943 35.844 1.00 66.31 371 GLU A N 1
ATOM 3046 C CA . GLU A 1 371 ? -59.830 42.710 35.593 1.00 66.31 371 GLU A CA 1
ATOM 3047 C C . GLU A 1 371 ? -58.635 41.810 35.250 1.00 66.31 371 GLU A C 1
ATOM 3049 O O . GLU A 1 371 ? -57.953 42.064 34.260 1.00 66.31 371 GLU A O 1
ATOM 3054 N N . CYS A 1 372 ? -58.422 40.705 35.972 1.00 56.19 372 CYS A N 1
ATOM 3055 C CA . CYS A 1 372 ? -57.379 39.724 35.661 1.00 56.19 372 CYS A CA 1
ATOM 3056 C C . CYS A 1 372 ? -57.616 39.049 34.308 1.00 56.19 372 CYS A C 1
ATOM 3058 O O . CYS A 1 372 ? -56.674 38.933 33.527 1.00 56.19 372 CYS A O 1
ATOM 3060 N N . ASN A 1 373 ? -58.855 38.663 33.979 1.00 61.38 373 ASN A N 1
ATOM 3061 C CA . ASN A 1 373 ? -59.156 38.118 32.652 1.00 61.38 373 ASN A CA 1
ATOM 3062 C C . ASN A 1 373 ? -58.949 39.160 31.543 1.00 61.38 373 ASN A C 1
ATOM 3064 O O . ASN A 1 373 ? -58.429 38.822 30.482 1.00 61.38 373 ASN A O 1
ATOM 3068 N N . GLN A 1 374 ? -59.289 40.435 31.769 1.00 65.31 374 GLN A N 1
ATOM 3069 C CA . GLN A 1 374 ? -58.986 41.501 30.808 1.00 65.31 374 GLN A CA 1
ATOM 3070 C C . GLN A 1 374 ? -57.478 41.732 30.648 1.00 65.31 374 GLN A C 1
ATOM 3072 O O . GLN A 1 374 ? -57.015 41.927 29.524 1.00 65.31 374 GLN A O 1
ATOM 3077 N N . PHE A 1 375 ? -56.705 41.669 31.734 1.00 58.41 375 PHE A N 1
ATOM 3078 C CA . PHE A 1 375 ? -55.250 41.823 31.699 1.00 58.41 375 PHE A CA 1
ATOM 3079 C C . PHE A 1 375 ? -54.572 40.647 30.986 1.00 58.41 375 PHE A C 1
ATOM 3081 O O . PHE A 1 375 ? -53.678 40.847 30.168 1.00 58.41 375 PHE A O 1
ATOM 3088 N N . GLN A 1 376 ? -55.049 39.423 31.219 1.00 56.25 376 GLN A N 1
ATOM 3089 C CA . GLN A 1 376 ? -54.543 38.211 30.577 1.00 56.25 376 GLN A CA 1
ATOM 3090 C C . GLN A 1 376 ? -54.898 38.179 29.080 1.00 56.25 376 GLN A C 1
ATOM 3092 O O . GLN A 1 376 ? -54.049 37.853 28.254 1.00 56.25 376 GLN A O 1
ATOM 3097 N N . MET A 1 377 ? -56.094 38.646 28.699 1.00 53.12 377 MET A N 1
ATOM 3098 C CA . MET A 1 377 ? -56.482 38.808 27.291 1.00 53.12 377 MET A CA 1
ATOM 3099 C C . MET A 1 377 ? -55.730 39.947 26.579 1.00 53.12 377 MET A C 1
ATOM 3101 O O . MET A 1 377 ? -55.440 39.822 25.388 1.00 53.12 377 MET A O 1
ATOM 3105 N N . ARG A 1 378 ? -55.377 41.044 27.273 1.00 57.53 378 ARG A N 1
ATOM 3106 C CA . ARG A 1 378 ? -54.495 42.101 26.733 1.00 57.53 378 ARG A CA 1
ATOM 3107 C C . ARG A 1 378 ? -53.060 41.602 26.566 1.00 57.53 378 ARG A C 1
ATOM 3109 O O . ARG A 1 378 ? -52.508 41.741 25.479 1.00 57.53 378 ARG A O 1
ATOM 3116 N N . SER A 1 379 ? -52.517 40.925 27.577 1.00 56.56 379 SER A N 1
ATOM 3117 C CA . SER A 1 379 ? -51.176 40.335 27.546 1.00 56.56 379 SER A CA 1
ATOM 3118 C C . SER A 1 379 ? -51.038 39.281 26.446 1.00 56.56 379 SER A C 1
ATOM 3120 O O . SER A 1 379 ? -50.061 39.319 25.708 1.00 56.56 379 SER A O 1
ATOM 3122 N N . MET A 1 380 ? -52.032 38.409 26.231 1.00 51.81 380 MET A N 1
ATOM 3123 C CA . MET A 1 380 ? -52.020 37.457 25.107 1.00 51.81 380 MET A CA 1
ATOM 3124 C C . MET A 1 380 ? -52.120 38.146 23.734 1.00 51.81 380 MET A C 1
ATOM 3126 O O . MET A 1 380 ? -51.511 37.685 22.769 1.00 51.81 380 MET A O 1
ATOM 3130 N N . LYS A 1 381 ? -52.849 39.268 23.625 1.00 56.47 381 LYS A N 1
ATOM 3131 C CA . LYS A 1 381 ? -52.912 40.069 22.387 1.00 56.47 381 LYS A CA 1
ATOM 3132 C C . LYS A 1 381 ? -51.606 40.808 22.087 1.00 56.47 381 LYS A C 1
ATOM 3134 O O . LYS A 1 381 ? -51.273 40.960 20.914 1.00 56.47 381 LYS A O 1
ATOM 3139 N N . GLU A 1 382 ? -50.900 41.280 23.110 1.00 54.06 382 GLU A N 1
ATOM 3140 C CA . GLU A 1 382 ? -49.631 42.005 22.972 1.00 54.06 382 GLU A CA 1
ATOM 3141 C C . GLU A 1 382 ? -48.443 41.055 22.791 1.00 54.06 382 GLU A C 1
ATOM 3143 O O . GLU A 1 382 ? -47.645 41.260 21.882 1.00 54.06 382 GLU A O 1
ATOM 3148 N N . THR A 1 383 ? -48.375 39.951 23.538 1.00 52.62 383 THR A N 1
ATOM 3149 C CA . THR A 1 383 ? -47.338 38.915 23.353 1.00 52.62 383 THR A CA 1
ATOM 3150 C C . THR A 1 383 ? -47.490 38.183 22.019 1.00 52.62 383 THR A C 1
ATOM 3152 O O . THR A 1 383 ? -46.496 37.946 21.340 1.00 52.62 383 THR A O 1
ATOM 3155 N N . GLY A 1 384 ? -48.719 37.920 21.558 1.00 50.56 384 GLY A N 1
ATOM 3156 C CA . GLY A 1 384 ? -48.962 37.345 20.230 1.00 50.56 384 GLY A CA 1
ATOM 3157 C C . GLY A 1 384 ? -48.631 38.278 19.053 1.00 50.56 384 GLY A C 1
ATOM 3158 O O . GLY A 1 384 ? -48.421 37.792 17.943 1.00 50.56 384 GLY A O 1
ATOM 3159 N N . LYS A 1 385 ? -48.580 39.601 19.275 1.00 53.34 385 LYS A N 1
ATOM 3160 C CA . LYS A 1 385 ? -48.127 40.586 18.276 1.00 53.34 385 LYS A CA 1
ATOM 3161 C C . LYS A 1 385 ? -46.614 40.814 18.343 1.00 53.34 385 LYS A C 1
ATOM 3163 O O . LYS A 1 385 ? -45.965 40.790 17.308 1.00 53.34 385 LYS A O 1
ATOM 3168 N N . SER A 1 386 ? -46.049 40.946 19.543 1.00 50.22 386 SER A N 1
ATOM 3169 C CA . SER A 1 386 ? -44.626 41.250 19.741 1.00 50.22 386 SER A CA 1
ATOM 3170 C C . SER A 1 386 ? -43.695 40.073 19.433 1.00 50.22 386 SER A C 1
ATOM 3172 O O . SER A 1 386 ? -42.602 40.297 18.939 1.00 50.22 386 SER A O 1
ATOM 3174 N N . ILE A 1 387 ? -44.109 38.819 19.670 1.00 50.78 387 ILE A N 1
ATOM 3175 C CA . ILE A 1 387 ? -43.251 37.645 19.402 1.00 50.78 387 ILE A CA 1
ATOM 3176 C C . ILE A 1 387 ? -43.140 37.345 17.894 1.00 50.78 387 ILE A C 1
ATOM 3178 O O . ILE A 1 387 ? -42.173 36.726 17.464 1.00 50.78 387 ILE A O 1
ATOM 3182 N N . MET A 1 388 ? -44.107 37.781 17.078 1.00 47.41 388 MET A N 1
ATOM 3183 C CA . MET A 1 388 ? -44.125 37.483 15.638 1.00 47.41 388 MET A CA 1
ATOM 3184 C C . MET A 1 388 ? -43.694 38.636 14.725 1.00 47.41 388 MET A C 1
ATOM 3186 O O . MET A 1 388 ? -43.341 38.352 13.583 1.00 47.41 388 MET A O 1
ATOM 3190 N N . ASP A 1 389 ? -43.703 39.892 15.185 1.00 50.72 389 ASP A N 1
ATOM 3191 C CA . ASP A 1 389 ? -43.191 41.022 14.388 1.00 50.72 389 ASP A CA 1
ATOM 3192 C C . ASP A 1 389 ? -41.650 41.158 14.467 1.00 50.72 389 ASP A C 1
ATOM 3194 O O . ASP A 1 389 ? -41.058 41.708 13.543 1.00 50.72 389 ASP A O 1
ATOM 3198 N N . ASP A 1 390 ? -40.993 40.579 15.484 1.00 47.50 390 ASP A N 1
ATOM 3199 C CA . ASP A 1 390 ? -39.527 40.648 15.675 1.00 47.50 390 ASP A CA 1
ATOM 3200 C C . ASP A 1 390 ? -38.737 39.438 15.123 1.00 47.50 390 ASP A C 1
ATOM 3202 O O . ASP A 1 390 ? -37.507 39.417 15.179 1.00 47.50 390 ASP A O 1
ATOM 3206 N N . MET A 1 391 ? -39.399 38.427 14.545 1.00 46.34 391 MET A N 1
ATOM 3207 C CA . MET A 1 391 ? -38.720 37.324 13.844 1.00 46.34 391 MET A CA 1
ATOM 3208 C C . MET A 1 391 ? -38.607 37.617 12.342 1.00 46.34 391 MET A C 1
ATOM 3210 O O . MET A 1 391 ? -39.369 37.106 11.520 1.00 46.34 391 MET A O 1
ATOM 3214 N N . ILE A 1 392 ? -37.625 38.445 11.984 1.00 51.38 392 ILE A N 1
ATOM 3215 C CA . ILE A 1 392 ? -37.146 38.584 10.603 1.00 51.38 392 ILE A CA 1
ATOM 3216 C C . ILE A 1 392 ? -36.280 37.352 10.299 1.00 51.38 392 ILE A C 1
ATOM 3218 O O . ILE A 1 392 ? -35.143 37.254 10.752 1.00 51.38 392 ILE A O 1
ATOM 3222 N N . PHE A 1 393 ? -36.835 36.378 9.576 1.00 49.50 393 PHE A N 1
ATOM 3223 C CA . PHE A 1 393 ? -36.065 35.272 9.003 1.00 49.50 393 PHE A CA 1
ATOM 3224 C C . PHE A 1 393 ? -35.536 35.704 7.628 1.00 49.50 393 PHE A C 1
ATOM 3226 O O . PHE A 1 393 ? -36.296 35.737 6.661 1.00 49.50 393 PHE A O 1
ATOM 3233 N N . ASP A 1 394 ? -34.245 36.031 7.538 1.00 50.50 394 ASP A N 1
ATOM 3234 C CA . ASP A 1 394 ? -33.530 36.287 6.276 1.00 50.50 394 ASP A CA 1
ATOM 3235 C C . ASP A 1 394 ? -33.192 34.964 5.558 1.00 50.50 394 ASP A C 1
ATOM 3237 O O . ASP A 1 394 ? -32.030 34.628 5.338 1.00 50.50 394 ASP A O 1
ATOM 3241 N N . ASP A 1 395 ? -34.213 34.175 5.211 1.00 54.72 395 ASP A N 1
ATOM 3242 C CA . ASP A 1 395 ? -34.050 32.956 4.412 1.00 54.72 395 ASP A CA 1
ATOM 3243 C C . ASP A 1 395 ? -35.001 32.992 3.193 1.00 54.72 395 ASP A C 1
ATOM 3245 O O . ASP A 1 395 ? -36.224 32.946 3.363 1.00 54.72 395 ASP A O 1
ATOM 3249 N N . PRO A 1 396 ? -34.492 33.100 1.947 1.00 60.41 396 PRO A N 1
ATOM 3250 C CA . PRO A 1 396 ? -35.302 33.337 0.745 1.00 60.41 396 PRO A CA 1
ATOM 3251 C C . PRO A 1 396 ? -36.242 32.184 0.349 1.00 60.41 396 PRO A C 1
ATOM 3253 O O . PRO A 1 396 ? -36.989 32.323 -0.622 1.00 60.41 396 PRO A O 1
ATOM 3256 N N . SER A 1 397 ? -36.240 31.057 1.072 1.00 61.38 397 SER A N 1
ATOM 3257 C CA . SER A 1 397 ? -37.173 29.942 0.840 1.00 61.38 397 SER A CA 1
ATOM 3258 C C . SER A 1 397 ? -38.422 29.960 1.733 1.00 61.38 397 SER A C 1
ATOM 3260 O O . SER A 1 397 ? -39.362 29.202 1.483 1.00 61.38 397 SER A O 1
ATOM 3262 N N . VAL A 1 398 ? -38.475 30.832 2.748 1.00 61.62 398 VAL A N 1
ATOM 3263 C CA . VAL A 1 398 ? -39.574 30.867 3.723 1.00 61.62 398 VAL A CA 1
ATOM 3264 C C . VAL A 1 398 ? -40.419 32.124 3.516 1.00 61.62 398 VAL A C 1
ATOM 3266 O O . VAL A 1 398 ? -40.034 33.235 3.867 1.00 61.62 398 VAL A O 1
ATOM 3269 N N . TYR A 1 399 ? -41.606 31.954 2.931 1.00 62.28 399 TYR A N 1
ATOM 3270 C CA . TYR A 1 399 ? -42.514 33.066 2.643 1.00 62.28 399 TYR A CA 1
ATOM 3271 C C . TYR A 1 399 ? -43.029 33.746 3.920 1.00 62.28 399 TYR A C 1
ATOM 3273 O O . TYR A 1 399 ? -43.519 33.095 4.845 1.00 62.28 399 TYR A O 1
ATOM 3281 N N . ASN A 1 400 ? -43.005 35.081 3.944 1.00 65.31 400 ASN A N 1
ATOM 3282 C CA . ASN A 1 400 ? -43.532 35.864 5.063 1.00 65.31 400 ASN A CA 1
ATOM 3283 C C . ASN A 1 400 ? -45.062 35.688 5.166 1.00 65.31 400 ASN A C 1
ATOM 3285 O O . ASN A 1 400 ? -45.767 35.587 4.161 1.00 65.31 400 ASN A O 1
ATOM 3289 N N . ARG A 1 401 ? -45.625 35.728 6.378 1.00 61.94 401 ARG A N 1
ATOM 3290 C CA . ARG A 1 401 ? -47.068 35.635 6.659 1.00 61.94 401 ARG A CA 1
ATOM 3291 C C . ARG A 1 401 ? -47.935 36.556 5.793 1.00 61.94 401 ARG A C 1
ATOM 3293 O O . ARG A 1 401 ? -49.041 36.159 5.429 1.00 61.94 401 ARG A O 1
ATOM 3300 N N . LYS A 1 402 ? -47.473 37.767 5.446 1.00 73.88 402 LYS A N 1
ATOM 3301 C CA . LYS A 1 402 ? -48.199 38.653 4.507 1.00 73.88 402 LYS A CA 1
ATOM 3302 C C . LYS A 1 402 ? -48.298 38.042 3.102 1.00 73.88 402 LYS A C 1
ATOM 3304 O O . LYS A 1 402 ? -49.375 38.070 2.514 1.00 73.88 402 LYS A O 1
ATOM 3309 N N . GLN A 1 403 ? -47.217 37.434 2.617 1.00 72.69 403 GLN A N 1
ATOM 3310 C CA . GLN A 1 403 ? -47.161 36.742 1.327 1.00 72.69 403 GLN A CA 1
ATOM 3311 C C . GLN A 1 403 ? -47.970 35.441 1.357 1.00 72.69 403 GLN A C 1
ATOM 3313 O O . GLN A 1 403 ? -48.734 35.190 0.431 1.00 72.69 403 GLN A O 1
ATOM 3318 N N . ILE A 1 404 ? -47.906 34.667 2.450 1.00 72.06 404 ILE A N 1
ATOM 3319 C CA . ILE A 1 404 ? -48.737 33.464 2.638 1.00 72.06 404 ILE A CA 1
ATOM 3320 C C . ILE A 1 404 ? -50.222 33.834 2.642 1.00 72.06 404 ILE A C 1
ATOM 3322 O O . ILE A 1 404 ? -51.014 33.168 1.979 1.00 72.06 404 ILE A O 1
ATOM 3326 N N . LYS A 1 405 ? -50.618 34.909 3.339 1.00 79.06 405 LYS A N 1
ATOM 3327 C CA . LYS A 1 405 ? -52.006 35.402 3.333 1.00 79.06 405 LYS A CA 1
ATOM 3328 C C . LYS A 1 405 ? -52.449 35.894 1.960 1.00 79.06 405 LYS A C 1
ATOM 3330 O O . LYS A 1 405 ? -53.575 35.614 1.571 1.00 79.06 405 LYS A O 1
ATOM 3335 N N . GLN A 1 406 ? -51.584 36.582 1.216 1.00 78.94 406 GLN A N 1
ATOM 3336 C CA . GLN A 1 406 ? -51.885 36.962 -0.165 1.00 78.94 406 GLN A CA 1
ATOM 3337 C C . GLN A 1 406 ? -52.032 35.739 -1.073 1.00 78.94 406 GLN A C 1
ATOM 3339 O O . GLN A 1 406 ? -52.993 35.673 -1.829 1.00 78.94 406 GLN A O 1
ATOM 3344 N N . MET A 1 407 ? -51.139 34.749 -0.980 1.00 72.19 407 MET A N 1
ATOM 3345 C CA . MET A 1 407 ? -51.238 33.516 -1.766 1.00 72.19 407 MET A CA 1
ATOM 3346 C C . MET A 1 407 ? -52.494 32.717 -1.423 1.00 72.19 407 MET A C 1
ATOM 3348 O O . MET A 1 407 ? -53.198 32.286 -2.328 1.00 72.19 407 MET A O 1
ATOM 3352 N N . SER A 1 408 ? -52.809 32.554 -0.138 1.00 76.50 408 SER A N 1
ATOM 3353 C CA . SER A 1 408 ? -54.016 31.837 0.289 1.00 76.50 408 SER A CA 1
ATOM 3354 C C . SER A 1 408 ? -55.296 32.582 -0.093 1.00 76.50 408 SER A C 1
ATOM 3356 O O . SER A 1 408 ? -56.216 31.946 -0.595 1.00 76.50 408 SER A O 1
ATOM 3358 N N . ALA A 1 409 ? -55.339 33.915 0.011 1.00 80.81 409 ALA A N 1
ATOM 3359 C CA . ALA A 1 409 ? -56.456 34.706 -0.511 1.00 80.81 409 ALA A CA 1
ATOM 3360 C C . ALA A 1 409 ? -56.616 34.551 -2.036 1.00 80.81 409 ALA A C 1
ATOM 3362 O O . ALA A 1 409 ? -57.726 34.362 -2.521 1.00 80.81 409 ALA A O 1
ATOM 3363 N N . ASN A 1 410 ? -55.512 34.543 -2.787 1.00 76.81 410 ASN A N 1
ATOM 3364 C CA . ASN A 1 410 ? -55.523 34.397 -4.245 1.00 76.81 410 ASN A CA 1
ATOM 3365 C C . ASN A 1 410 ? -55.916 32.969 -4.690 1.00 76.81 410 ASN A C 1
ATOM 3367 O O . ASN A 1 410 ? -56.559 32.788 -5.719 1.00 76.81 410 ASN A O 1
ATOM 3371 N N . ILE A 1 411 ? -55.578 31.937 -3.906 1.00 78.00 411 ILE A N 1
ATOM 3372 C CA . ILE A 1 411 ? -56.050 30.557 -4.125 1.00 78.00 411 ILE A CA 1
ATOM 3373 C C . ILE A 1 411 ? -57.558 30.457 -3.878 1.00 78.00 411 ILE A C 1
ATOM 3375 O O . ILE A 1 411 ? -58.265 29.845 -4.676 1.00 78.00 411 ILE A O 1
ATOM 3379 N N . VAL A 1 412 ? -58.056 31.077 -2.805 1.00 80.25 412 VAL A N 1
ATOM 3380 C CA . VAL A 1 412 ? -59.492 31.092 -2.494 1.00 80.25 412 VAL A CA 1
ATOM 3381 C C . VAL A 1 412 ? -60.272 31.846 -3.574 1.00 80.25 412 VAL A C 1
ATOM 3383 O O . VAL A 1 412 ? -61.257 31.309 -4.065 1.00 80.25 412 VAL A O 1
ATOM 3386 N N . GLU A 1 413 ? -59.792 33.005 -4.039 1.00 76.81 413 GLU A N 1
ATOM 3387 C CA . GLU A 1 413 ? -60.411 33.725 -5.166 1.00 76.81 413 GLU A CA 1
ATOM 3388 C C . GLU A 1 413 ? -60.378 32.936 -6.484 1.00 76.81 413 GLU A C 1
ATOM 3390 O O . GLU A 1 413 ? -61.312 33.009 -7.282 1.00 76.81 413 GLU A O 1
ATOM 3395 N N . LYS A 1 414 ? -59.303 32.186 -6.756 1.00 71.00 414 LYS A N 1
ATOM 3396 C CA . LYS A 1 414 ? -59.217 31.348 -7.963 1.00 71.00 414 LYS A CA 1
ATOM 3397 C C . LYS A 1 414 ? -60.161 30.153 -7.923 1.00 71.00 414 LYS A C 1
ATOM 3399 O O . LYS A 1 414 ? -60.603 29.720 -8.983 1.00 71.00 414 LYS A O 1
ATOM 3404 N N . ASN A 1 415 ? -60.451 29.625 -6.737 1.00 62.81 415 ASN A N 1
ATOM 3405 C CA . ASN A 1 415 ? -61.419 28.547 -6.576 1.00 62.81 415 ASN A CA 1
ATOM 3406 C C . ASN A 1 415 ? -62.857 29.075 -6.584 1.00 62.81 415 ASN A C 1
ATOM 3408 O O . ASN A 1 415 ? -63.698 28.461 -7.224 1.00 62.81 415 ASN A O 1
ATOM 3412 N N . SER A 1 416 ? -63.127 30.246 -5.997 1.00 66.62 416 SER A N 1
ATOM 3413 C CA . SER A 1 416 ? -64.465 30.848 -6.058 1.00 66.62 416 SER A CA 1
ATOM 3414 C C . SER A 1 416 ? -64.855 31.267 -7.481 1.00 66.62 416 SER A C 1
ATOM 3416 O O . SER A 1 416 ? -66.003 31.123 -7.859 1.00 66.62 416 SER A O 1
ATOM 3418 N N . LYS A 1 417 ? -63.899 31.698 -8.318 1.00 61.72 417 LYS A N 1
ATOM 3419 C CA . LYS A 1 417 ? -64.129 32.001 -9.750 1.00 61.72 417 LYS A CA 1
ATOM 3420 C C . LYS A 1 417 ? -64.253 30.765 -10.658 1.00 61.72 417 LYS A C 1
ATOM 3422 O O . LYS A 1 417 ? -64.352 30.925 -11.868 1.00 61.72 417 LYS A O 1
ATOM 3427 N N . ARG A 1 418 ? -64.139 29.548 -10.114 1.00 56.66 418 ARG A N 1
ATOM 3428 C CA . ARG A 1 418 ? -64.373 28.286 -10.843 1.00 56.66 418 ARG A CA 1
ATOM 3429 C C . ARG A 1 418 ? -65.726 27.651 -10.510 1.00 56.66 418 ARG A C 1
ATOM 3431 O O . ARG A 1 418 ? -66.083 26.678 -11.166 1.00 56.66 418 ARG A O 1
ATOM 3438 N N . GLU A 1 419 ? -66.422 28.161 -9.494 1.00 53.19 419 GLU A N 1
ATOM 3439 C CA . GLU A 1 419 ? -67.746 27.688 -9.062 1.00 53.19 419 GLU A CA 1
ATOM 3440 C C . GLU A 1 419 ? -68.898 28.627 -9.483 1.00 53.19 419 GLU A C 1
ATOM 3442 O O . GLU A 1 419 ? -70.055 28.271 -9.274 1.00 53.19 419 GLU A O 1
ATOM 3447 N N . ASP A 1 420 ? -68.580 29.746 -10.148 1.00 42.47 420 ASP A N 1
ATOM 3448 C CA . ASP A 1 420 ? -69.482 30.568 -10.977 1.00 42.47 420 ASP A CA 1
ATOM 3449 C C . ASP A 1 420 ? -69.109 30.387 -12.460 1.00 42.47 420 ASP A C 1
ATOM 3451 O O . ASP A 1 420 ? -70.024 30.391 -13.319 1.00 42.47 420 ASP A O 1
#

Foldseek 3Di:
DVVVVVVVVVCVVPDDVVVVVVVVVVVVVVVVVVVVVVVVVVVVVVVVVVVVVVVVVVVVVVVVVVVVVVVVVVVVVVVVVVVVCCVVVVVVVVVVVVVVVVVVVVVVVVVVVVVVVVVVVVVVVVVVVVVVVVVVVPPDDDDPDDDDDDPPPDQDPVSVVVVVVVVVVVVVLVVLCVVQVHPDSVVSVVSVVVVVVVVVVVVVVVVVVVVVVVVVVVVVVVVVVVVVVVVPPPPVVVVVVVVVVVVVVVVVVVVVVVVVVVVVVVVVVVVVVVVVVVVLVVLLVVLVPQPPPVPVPPPPPDDPDDDPDDDPPDPCVVVDPPPDDDDPCSVVSPVVSVVSVVVVVVVVVVVVPDDDDDDDPPVVVVVVVVVVVVVVVVVCVVCVVVVQVPPDDPDVVDDDPVVVVVVVVVVVVVVVVVVD